Protein AF-0000000084524265 (afdb_homodi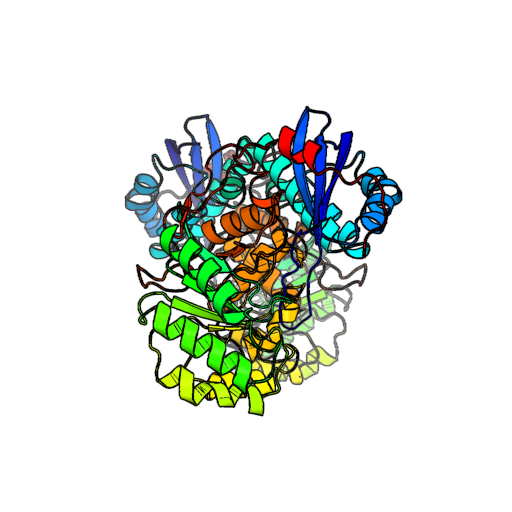mer)

pLDDT: mean 96.26, std 3.63, range [66.44, 98.88]

Radius of gyration: 28.13 Å; Cα contacts (8 Å, |Δi|>4): 1588; chains: 2; bounding box: 57×85×68 Å

Nearest PDB structures (foldseek):
  2gge-assembly1_C  TM=9.918E-01  e=2.493E-60  Bacillus subtilis
  3sjn-assembly1_A  TM=8.461E-01  e=1.578E-26  Shewanella pealeana ATCC 700345
  4h83-assembly1_F  TM=8.372E-01  e=1.483E-26  marine actinobacterium PHSC20C1
  4h83-assembly3_C  TM=8.189E-01  e=1.712E-24  marine actinobacterium PHSC20C1
  3mqt-assembly3_S  TM=8.257E-01  e=3.443E-22  Shewanella pealeana ATCC 700345

Secondary structure (DSSP, 8-state):
-BEEEEEEEEEEEEEEEEEEETTEEEEEEEEEEEEEEETTS-EEEEEE-S-HHHHHHHIIIIIHHHHTT-BTT-HHHHHHHHHTT-HHHHHHHHHHHHHHHHHHTT-BHHHHTT--S-SEEEEEEE---EESSTTHHHHHHHHHHHHHHTT--EEEEE-SSS-HHHHHHHHHHHHHHHTTTSEEEEE-TT---HHHHHTTHHHHTT-TTEEEEE--S-TT-HHHHHHHHHH-SS-EEE-TT--SGGGGHHHHHTT--SEE--BGGGSSHHHHHHHHHHHHHHTT-EE--B--S-HHHHHHHHHHHHTSPPSSS-GGGSSPPEEEE-SS-GGGGSBS---BTTEEEPP-SSBT---B-HHHHHHTB--S----/-BEEEEEEEEEEEEEEEEEEETTEEEEEEEEEEEEEEETTS-EEEEEE-S-HHHHHHHIIIIIHHHHTT-BTT-HHHHHHHHHTT-HHHHHHHHHHHHHHHHHHTT-BHHHHTT--S-SEEEEEEE---EESSTTHHHHHHHHHHHHHHTT--EEEEE-SSS-HHHHHHHHHHHHHHHTTTSEEEEE-TT---HHHHHTTHHHHTT-TTEEEEE--S-TT-HHHHHHHHHH-SS-EEE-TT--SGGGGHHHHHTT--SEE--BGGGSSHHHHHHHHHHHHHHTT-EE--B--S-HHHHHHHHHHHHTSPPSSS-GGGSSPPEEEE-SS-GGGGGBS---BTTEEEPP-SSBT---B-HHHHHHTB--S----

Structure (mmCIF, N/CA/C/O backbone):
data_AF-0000000084524265-model_v1
#
loop_
_entity.id
_entity.type
_entity.pdbx_description
1 polymer Isomerase
#
loop_
_atom_site.group_PDB
_atom_site.id
_atom_site.type_symbol
_atom_site.label_atom_id
_atom_site.label_alt_id
_atom_site.label_comp_id
_atom_site.label_asym_id
_atom_site.label_entity_id
_atom_site.label_seq_id
_atom_site.pdbx_PDB_ins_code
_atom_site.Cartn_x
_atom_site.Cartn_y
_atom_site.Cartn_z
_atom_site.occupancy
_atom_site.B_iso_or_equiv
_atom_site.auth_seq_id
_atom_site.auth_comp_id
_atom_site.auth_asym_id
_atom_site.auth_atom_id
_atom_site.pdbx_PDB_model_num
ATOM 1 N N . MET A 1 1 ? 22.141 -3.254 11.445 1 93.88 1 MET A N 1
ATOM 2 C CA . MET A 1 1 ? 21.688 -1.917 11.828 1 93.88 1 MET A CA 1
ATOM 3 C C . MET A 1 1 ? 21.031 -1.936 13.195 1 93.88 1 MET A C 1
ATOM 5 O O . MET A 1 1 ? 19.906 -1.466 13.352 1 93.88 1 MET A O 1
ATOM 9 N N . ARG A 1 2 ? 21.781 -2.49 14.133 1 96.94 2 ARG A N 1
ATOM 10 C CA . ARG A 1 2 ? 21.297 -2.67 15.5 1 96.94 2 ARG A CA 1
ATOM 11 C C . ARG A 1 2 ? 21.188 -1.33 16.219 1 96.94 2 ARG A C 1
ATOM 13 O O . ARG A 1 2 ? 22.125 -0.524 16.188 1 96.94 2 ARG A O 1
ATOM 20 N N . ILE A 1 3 ? 20.062 -1.09 16.828 1 98.75 3 ILE A N 1
ATOM 21 C CA . ILE A 1 3 ? 19.797 0.154 17.547 1 98.75 3 ILE A CA 1
ATOM 22 C C . ILE A 1 3 ? 20.625 0.182 18.844 1 98.75 3 ILE A C 1
ATOM 24 O O . ILE A 1 3 ? 20.562 -0.761 19.625 1 98.75 3 ILE A O 1
ATOM 28 N N . GLU A 1 4 ? 21.312 1.265 19.031 1 98.62 4 GLU A N 1
ATOM 29 C CA . GLU A 1 4 ? 22.219 1.353 20.156 1 98.62 4 GLU A CA 1
ATOM 30 C C . GLU A 1 4 ? 21.781 2.436 21.141 1 98.62 4 GLU A C 1
ATOM 32 O O . GLU A 1 4 ? 21.984 2.301 22.344 1 98.62 4 GLU A O 1
ATOM 37 N N . LYS A 1 5 ? 21.219 3.453 20.609 1 98.5 5 LYS A N 1
ATOM 38 C CA . LYS A 1 5 ? 20.922 4.621 21.438 1 98.5 5 LYS A CA 1
ATOM 39 C C . LYS A 1 5 ? 19.672 5.352 20.953 1 98.5 5 LYS A C 1
ATOM 41 O O . LYS A 1 5 ? 19.406 5.383 19.75 1 98.5 5 LYS A O 1
ATOM 46 N N . VAL A 1 6 ? 18.891 5.836 21.906 1 98.75 6 VAL A N 1
ATOM 47 C CA . VAL A 1 6 ? 17.75 6.707 21.625 1 98.75 6 VAL A CA 1
ATOM 48 C C . VAL A 1 6 ? 17.859 7.973 22.484 1 98.75 6 VAL A C 1
ATOM 50 O O . VAL A 1 6 ? 17.969 7.895 23.703 1 98.75 6 VAL A O 1
ATOM 53 N N . GLU A 1 7 ? 17.875 9.109 21.844 1 98.25 7 GLU A N 1
ATOM 54 C CA . GLU A 1 7 ? 17.875 10.406 22.531 1 98.25 7 GLU A CA 1
ATOM 55 C C . GLU A 1 7 ? 16.562 11.156 22.281 1 98.25 7 GLU A C 1
ATOM 57 O O . GLU A 1 7 ? 16.031 11.141 21.172 1 98.25 7 GLU A O 1
ATOM 62 N N . THR A 1 8 ? 16.062 11.75 23.328 1 97.88 8 THR A N 1
ATOM 63 C CA . THR A 1 8 ? 14.781 12.445 23.203 1 97.88 8 THR A CA 1
ATOM 64 C C . THR A 1 8 ? 14.977 13.953 23.344 1 97.88 8 THR A C 1
ATOM 66 O O . THR A 1 8 ? 15.875 14.414 24.047 1 97.88 8 THR A O 1
ATOM 69 N N . PHE A 1 9 ? 14.164 14.711 22.609 1 97.44 9 PHE A N 1
ATOM 70 C CA . PHE A 1 9 ? 14.211 16.172 22.594 1 97.44 9 PHE A CA 1
ATOM 71 C C . PHE A 1 9 ? 12.805 16.75 22.703 1 97.44 9 PHE A C 1
ATOM 73 O O . PHE A 1 9 ? 12.266 17.281 21.734 1 97.44 9 PHE A O 1
ATOM 80 N N . PRO A 1 10 ? 12.188 16.703 23.922 1 97.81 10 PRO A N 1
ATOM 81 C CA . PRO A 1 10 ? 10.891 17.359 24.125 1 97.81 10 PRO A CA 1
ATOM 82 C C . PRO A 1 10 ? 10.984 18.875 24.047 1 97.81 10 PRO A C 1
ATOM 84 O O . PRO A 1 10 ? 11.875 19.484 24.641 1 97.81 10 PRO A O 1
ATOM 87 N N . MET A 1 11 ? 10.094 19.469 23.328 1 97.06 11 MET A N 1
ATOM 88 C CA . MET A 1 11 ? 10.125 20.906 23.094 1 97.06 11 MET A CA 1
ATOM 89 C C . MET A 1 11 ? 8.781 21.547 23.422 1 97.06 11 MET A C 1
ATOM 91 O O . MET A 1 11 ? 7.727 20.938 23.203 1 97.06 11 MET A O 1
ATOM 95 N N . LEU A 1 12 ? 8.781 22.703 23.938 1 97.19 12 LEU A N 1
ATOM 96 C CA . LEU A 1 12 ? 7.594 23.438 24.344 1 97.19 12 LEU A CA 1
ATOM 97 C C . LEU A 1 12 ? 7.746 24.938 24.047 1 97.19 12 LEU A C 1
ATOM 99 O O . LEU A 1 12 ? 8.805 25.516 24.297 1 97.19 12 LEU A O 1
ATOM 103 N N . TYR A 1 13 ? 6.723 25.484 23.5 1 96.56 13 TYR A N 1
ATOM 104 C CA . TYR A 1 13 ? 6.668 26.906 23.219 1 96.56 13 TYR A CA 1
ATOM 105 C C . TYR A 1 13 ? 5.344 27.5 23.672 1 96.56 13 TYR A C 1
ATOM 107 O O . TYR A 1 13 ? 4.281 27.141 23.156 1 96.56 13 TYR A O 1
ATOM 115 N N . GLN A 1 14 ? 5.391 28.438 24.625 1 95.94 14 GLN A N 1
ATOM 116 C CA . GLN A 1 14 ? 4.195 29.141 25.062 1 95.94 14 GLN A CA 1
ATOM 117 C C . GLN A 1 14 ? 3.826 30.25 24.094 1 95.94 14 GLN A C 1
ATOM 119 O O . GLN A 1 14 ? 4.637 31.141 23.828 1 95.94 14 GLN A O 1
ATOM 124 N N . LEU A 1 15 ? 2.633 30.203 23.656 1 96.25 15 LEU A N 1
ATOM 125 C CA . LEU A 1 15 ? 2.176 31.219 22.734 1 96.25 15 LEU A CA 1
ATOM 126 C C . LEU A 1 15 ? 1.914 32.531 23.453 1 96.25 15 LEU A C 1
ATOM 128 O O . LEU A 1 15 ? 1.197 32.562 24.453 1 96.25 15 LEU A O 1
ATOM 132 N N . PRO A 1 16 ? 2.479 33.625 22.906 1 94.75 16 PRO A N 1
ATOM 133 C CA . PRO A 1 16 ? 2.16 34.906 23.531 1 94.75 16 PRO A CA 1
ATOM 134 C C . PRO A 1 16 ? 0.685 35.281 23.406 1 94.75 16 PRO A C 1
ATOM 136 O O . PRO A 1 16 ? 0.113 35.875 24.312 1 94.75 16 PRO A O 1
ATOM 139 N N . GLN A 1 17 ? 0.078 35.031 22.297 1 94.44 17 GLN A N 1
ATOM 140 C CA . GLN A 1 17 ? -1.346 35.188 22.031 1 94.44 17 GLN A CA 1
ATOM 141 C C . GLN A 1 17 ? -1.977 33.906 21.531 1 94.44 17 GLN A C 1
ATOM 143 O O . GLN A 1 17 ? -1.557 33.344 20.516 1 94.44 17 GLN A O 1
ATOM 148 N N . PRO A 1 18 ? -2.99 33.5 22.266 1 95.56 18 PRO A N 1
ATOM 149 C CA . PRO A 1 18 ? -3.625 32.25 21.844 1 95.56 18 PRO A CA 1
ATOM 150 C C . PRO A 1 18 ? -4.363 32.375 20.516 1 95.56 18 PRO A C 1
ATOM 152 O O . PRO A 1 18 ? -4.859 33.469 20.188 1 95.56 18 PRO A O 1
ATOM 155 N N . TYR A 1 19 ? -4.371 31.359 19.734 1 96.31 19 TYR A N 1
ATOM 156 C CA . TYR A 1 19 ? -5.203 31.203 18.547 1 96.31 19 TYR A CA 1
ATOM 157 C C . TYR A 1 19 ? -5.898 29.844 18.547 1 96.31 19 TYR A C 1
ATOM 159 O O . TYR A 1 19 ? -5.59 28.969 19.375 1 96.31 19 TYR A O 1
ATOM 167 N N . GLY A 1 20 ? -6.949 29.734 17.703 1 95.5 20 GLY A N 1
ATOM 168 C CA . GLY A 1 20 ? -7.617 28.438 17.812 1 95.5 20 GLY A CA 1
ATOM 169 C C . GLY A 1 20 ? -8.562 28.156 16.656 1 95.5 20 GLY A C 1
ATOM 170 O O . GLY A 1 20 ? -8.555 28.875 15.656 1 95.5 20 GLY A O 1
ATOM 171 N N . ASP A 1 21 ? -9.188 27.016 16.75 1 96.38 21 ASP A N 1
ATOM 172 C CA . ASP A 1 21 ? -10.203 26.516 15.836 1 96.38 21 ASP A CA 1
ATOM 173 C C . ASP A 1 21 ? -11.508 26.188 16.578 1 96.38 21 ASP A C 1
ATOM 175 O O . ASP A 1 21 ? -11.75 26.703 17.656 1 96.38 21 ASP A O 1
ATOM 179 N N . ALA A 1 22 ? -12.406 25.469 15.938 1 96.06 22 ALA A N 1
ATOM 180 C CA . ALA A 1 22 ? -13.719 25.203 16.516 1 96.06 22 ALA A CA 1
ATOM 181 C C . ALA A 1 22 ? -13.602 24.422 17.812 1 96.06 22 ALA A C 1
ATOM 183 O O . ALA A 1 22 ? -14.539 24.375 18.609 1 96.06 22 ALA A O 1
ATOM 184 N N . ASN A 1 23 ? -12.445 23.797 18.062 1 94.62 23 ASN A N 1
ATOM 185 C CA . ASN A 1 23 ? -12.242 22.984 19.266 1 94.62 23 ASN A CA 1
ATOM 186 C C . ASN A 1 23 ? -11.742 23.844 20.438 1 94.62 23 ASN A C 1
ATOM 188 O O . ASN A 1 23 ? -11.633 23.359 21.562 1 94.62 23 ASN A O 1
ATOM 192 N N . GLY A 1 24 ? -11.344 25.109 20.172 1 94.75 24 GLY A N 1
ATOM 193 C CA . GLY A 1 24 ? -10.883 25.984 21.234 1 94.75 24 GLY A CA 1
ATOM 194 C C . GLY A 1 24 ? -9.539 26.625 20.953 1 94.75 24 GLY A C 1
ATOM 195 O O . GLY A 1 24 ? -8.992 26.453 19.859 1 94.75 24 GLY A O 1
ATOM 196 N N . TYR A 1 25 ? -9.07 27.359 21.969 1 95.25 25 TYR A N 1
ATOM 197 C CA . TYR A 1 25 ? -7.809 28.078 21.828 1 95.25 25 TYR A CA 1
ATOM 198 C C . TYR A 1 25 ? -6.637 27.203 22.234 1 95.25 25 TYR A C 1
ATOM 200 O O . TYR A 1 25 ? -6.742 26.422 23.188 1 95.25 25 TYR A O 1
ATOM 208 N N . LYS A 1 26 ? -5.609 27.344 21.516 1 94.31 26 LYS A N 1
ATOM 209 C CA . LYS A 1 26 ? -4.312 26.781 21.859 1 94.31 26 LYS A CA 1
ATOM 210 C C . LYS A 1 26 ? -3.418 27.812 22.531 1 94.31 26 LYS A C 1
ATOM 212 O O . LYS A 1 26 ? -3.295 28.938 22.062 1 94.31 26 LYS A O 1
ATOM 217 N N . LYS A 1 27 ? -2.801 27.422 23.609 1 95.38 27 LYS A N 1
ATOM 218 C CA . LYS A 1 27 ? -1.992 28.359 24.391 1 95.38 27 LYS A CA 1
ATOM 219 C C . LYS A 1 27 ? -0.506 28.031 24.266 1 95.38 27 LYS A C 1
ATOM 221 O O . LYS A 1 27 ? 0.34 28.797 24.75 1 95.38 27 LYS A O 1
ATOM 226 N N . TYR A 1 28 ? -0.222 26.922 23.719 1 95.69 28 TYR A N 1
ATOM 227 C CA . TYR A 1 28 ? 1.163 26.5 23.531 1 95.69 28 TYR A CA 1
ATOM 228 C C . TYR A 1 28 ? 1.297 25.578 22.328 1 95.69 28 TYR A C 1
ATOM 230 O O . TYR A 1 28 ? 0.296 25.094 21.797 1 95.69 28 TYR A O 1
ATOM 238 N N . ARG A 1 29 ? 2.506 25.453 21.844 1 96.38 29 ARG A N 1
ATOM 239 C CA . ARG A 1 29 ? 2.904 24.406 20.906 1 96.38 29 ARG A CA 1
ATOM 240 C C . ARG A 1 29 ? 3.9 23.438 21.531 1 96.38 29 ARG A C 1
ATOM 242 O O . ARG A 1 29 ? 4.793 23.859 22.281 1 96.38 29 ARG A O 1
ATOM 249 N N . SER A 1 30 ? 3.705 22.203 21.344 1 95.94 30 SER A N 1
ATOM 250 C CA . SER A 1 30 ? 4.648 21.203 21.812 1 95.94 30 SER A CA 1
ATOM 251 C C . SER A 1 30 ? 5.016 20.219 20.719 1 95.94 30 SER A C 1
ATOM 253 O O . SER A 1 30 ? 4.266 20.047 19.75 1 95.94 30 SER A O 1
ATOM 255 N N . CYS A 1 31 ? 6.141 19.656 20.797 1 95.75 31 CYS A N 1
ATOM 256 C CA . CYS A 1 31 ? 6.68 18.672 19.859 1 95.75 31 CYS A CA 1
ATOM 257 C C . CYS A 1 31 ? 7.652 17.734 20.562 1 95.75 31 CYS A C 1
ATOM 259 O O . CYS A 1 31 ? 8.438 18.156 21.406 1 95.75 31 CYS A O 1
ATOM 261 N N . TYR A 1 32 ? 7.559 16.484 20.312 1 97.81 32 TYR A N 1
ATOM 262 C CA . TYR A 1 32 ? 8.484 15.492 20.859 1 97.81 32 TYR A CA 1
ATOM 263 C C . TYR A 1 32 ? 9.336 14.883 19.766 1 97.81 32 TYR A C 1
ATOM 265 O O . TYR A 1 32 ? 8.883 14 19.031 1 97.81 32 TYR A O 1
ATOM 273 N N . LEU A 1 33 ? 10.586 15.336 19.703 1 98.06 33 LEU A N 1
ATOM 274 C CA . LEU A 1 33 ? 11.547 14.789 18.766 1 98.06 33 LEU A CA 1
ATOM 275 C C . LEU A 1 33 ? 12.453 13.766 19.438 1 98.06 33 LEU A C 1
ATOM 277 O O . LEU A 1 33 ? 12.68 13.828 20.641 1 98.06 33 LEU A O 1
ATOM 281 N N . PHE A 1 34 ? 12.906 12.82 18.656 1 98.56 34 PHE A N 1
ATOM 282 C CA . PHE A 1 34 ? 13.891 11.875 19.172 1 98.56 34 PHE A CA 1
ATOM 283 C C . PHE A 1 34 ? 14.773 11.352 18.047 1 98.56 34 PHE A C 1
ATOM 285 O O . PHE A 1 34 ? 14.406 11.43 16.875 1 98.56 34 PHE A O 1
ATOM 292 N N . ARG A 1 35 ? 15.914 10.93 18.422 1 98.62 35 ARG A N 1
ATOM 293 C CA . ARG A 1 35 ? 16.922 10.414 17.5 1 98.62 35 ARG A CA 1
ATOM 294 C C . ARG A 1 35 ? 17.328 8.984 17.875 1 98.62 35 ARG A C 1
ATOM 296 O O . ARG A 1 35 ? 17.656 8.711 19.031 1 98.62 35 ARG A O 1
ATOM 303 N N . ILE A 1 36 ? 17.188 8.062 16.938 1 98.88 36 ILE A N 1
ATOM 304 C CA . ILE A 1 36 ? 17.641 6.688 17.094 1 98.88 36 ILE A CA 1
ATOM 305 C C . ILE A 1 36 ? 18.984 6.512 16.391 1 98.88 36 ILE A C 1
ATOM 307 O O . ILE A 1 36 ? 19.141 6.898 15.234 1 98.88 36 ILE A O 1
ATOM 311 N N . THR A 1 37 ? 19.953 6 17.078 1 98.81 37 THR A N 1
ATOM 312 C CA . THR A 1 37 ? 21.281 5.77 16.531 1 98.81 37 THR A CA 1
ATOM 313 C C . THR A 1 37 ? 21.625 4.281 16.562 1 98.81 37 THR A C 1
ATOM 315 O O . THR A 1 37 ? 21.438 3.621 17.594 1 98.81 37 THR A O 1
ATOM 318 N N . THR A 1 38 ? 22.109 3.781 15.453 1 98.62 38 THR A N 1
ATOM 319 C CA . THR A 1 38 ? 22.516 2.383 15.375 1 98.62 38 THR A CA 1
ATOM 320 C C . THR A 1 38 ? 23.953 2.203 15.844 1 98.62 38 THR A C 1
ATOM 322 O O . THR A 1 38 ? 24.688 3.186 16.031 1 98.62 38 THR A O 1
ATOM 325 N N . LYS A 1 39 ? 24.391 0.957 15.984 1 98.12 39 LYS A N 1
ATOM 326 C CA . LYS A 1 39 ? 25.75 0.633 16.391 1 98.12 39 LYS A CA 1
ATOM 327 C C . LYS A 1 39 ? 26.766 1.146 15.359 1 98.12 39 LYS A C 1
ATOM 329 O O . LYS A 1 39 ? 27.859 1.547 15.719 1 98.12 39 LYS A O 1
ATOM 334 N N . SER A 1 40 ? 26.406 1.179 14.094 1 97.25 40 SER A N 1
ATOM 335 C CA . SER A 1 40 ? 27.297 1.629 13.031 1 97.25 40 SER A CA 1
ATOM 336 C C . SER A 1 40 ? 27.312 3.15 12.938 1 97.25 40 SER A C 1
ATOM 338 O O . SER A 1 40 ? 28.031 3.715 12.109 1 97.25 40 SER A O 1
ATOM 340 N N . GLY A 1 41 ? 26.484 3.846 13.688 1 97.94 41 GLY A N 1
ATOM 341 C CA . GLY A 1 41 ? 26.531 5.297 13.75 1 97.94 41 GLY A CA 1
ATOM 342 C C . GLY A 1 41 ? 25.484 5.969 12.875 1 97.94 41 GLY A C 1
ATOM 343 O O . GLY A 1 41 ? 25.406 7.195 12.82 1 97.94 41 GLY A O 1
ATOM 344 N N . VAL A 1 42 ? 24.688 5.195 12.164 1 98.19 42 VAL A N 1
ATOM 345 C CA . VAL A 1 42 ? 23.656 5.781 11.32 1 98.19 42 VAL A CA 1
ATOM 346 C C . VAL A 1 42 ? 22.484 6.254 12.195 1 98.19 42 VAL A C 1
ATOM 348 O O . VAL A 1 42 ? 22.031 5.531 13.078 1 98.19 42 VAL A O 1
ATOM 351 N N . GLU A 1 43 ? 22.031 7.457 11.938 1 98.19 43 GLU A N 1
ATOM 352 C CA . GLU A 1 43 ? 20.984 8.055 12.766 1 98.19 43 GLU A CA 1
ATOM 353 C C . GLU A 1 43 ? 19.703 8.273 11.961 1 98.19 43 GLU A C 1
ATOM 355 O O . GLU A 1 43 ? 19.75 8.516 10.758 1 98.19 43 GLU A O 1
ATOM 360 N N . GLY A 1 44 ? 18.562 8.195 12.609 1 98.62 44 GLY A N 1
ATOM 361 C CA . GLY A 1 44 ? 17.266 8.602 12.109 1 98.62 44 GLY A CA 1
ATOM 362 C C . GLY A 1 44 ? 16.422 9.336 13.133 1 98.62 44 GLY A C 1
ATOM 363 O O . GLY A 1 44 ? 16.516 9.055 14.336 1 98.62 44 GLY A O 1
ATOM 364 N N . TRP A 1 45 ? 15.594 10.234 12.648 1 98.62 45 TRP A N 1
ATOM 365 C CA . TRP A 1 45 ? 14.82 11.086 13.547 1 98.62 45 TRP A CA 1
ATOM 366 C C . TRP A 1 45 ? 13.336 10.742 13.469 1 98.62 45 TRP A C 1
ATOM 368 O O . TRP A 1 45 ? 12.82 10.406 12.406 1 98.62 45 TRP A O 1
ATOM 378 N N . GLY A 1 46 ? 12.664 10.812 14.594 1 98.5 46 GLY A N 1
ATOM 379 C CA . GLY A 1 46 ? 11.219 10.695 14.703 1 98.5 46 GLY A CA 1
ATOM 380 C C . GLY A 1 46 ? 10.578 11.875 15.398 1 98.5 46 GLY A C 1
ATOM 381 O O . GLY A 1 46 ? 11.25 12.648 16.078 1 98.5 46 GLY A O 1
ATOM 382 N N . GLU A 1 47 ? 9.32 12.031 15.18 1 98.12 47 GLU A N 1
ATOM 383 C CA . GLU A 1 47 ? 8.516 13.102 15.758 1 98.12 47 GLU A CA 1
ATOM 384 C C . GLU A 1 47 ? 7.152 12.578 16.203 1 98.12 47 GLU A C 1
ATOM 386 O O . GLU A 1 47 ? 6.531 11.773 15.508 1 98.12 47 GLU A O 1
ATOM 391 N N . CYS A 1 48 ? 6.711 12.891 17.391 1 96.88 48 CYS A N 1
ATOM 392 C CA . CYS A 1 48 ? 5.34 12.625 17.812 1 96.88 48 CYS A CA 1
ATOM 393 C C . CYS A 1 48 ? 4.812 13.75 18.688 1 96.88 48 CYS A C 1
ATOM 395 O O . CYS A 1 48 ? 5.57 14.625 19.109 1 96.88 48 CYS A O 1
ATOM 397 N N . ILE A 1 49 ? 3.533 13.781 18.781 1 94.31 49 ILE A N 1
ATOM 398 C CA . ILE A 1 49 ? 2.889 14.859 19.531 1 94.31 49 ILE A CA 1
ATOM 399 C C . ILE A 1 49 ? 1.935 14.266 20.562 1 94.31 49 ILE A C 1
ATOM 401 O O . ILE A 1 49 ? 1.222 13.305 20.281 1 94.31 49 ILE A O 1
ATOM 405 N N . ASP A 1 50 ? 1.97 14.648 21.672 1 95.12 50 ASP A N 1
ATOM 406 C CA . ASP A 1 50 ? 1.118 14.375 22.828 1 95.12 50 ASP A CA 1
ATOM 407 C C . ASP A 1 50 ? 1.614 15.125 24.062 1 95.12 50 ASP A C 1
ATOM 409 O O . ASP A 1 50 ? 2.531 15.938 23.969 1 95.12 50 ASP A O 1
ATOM 413 N N . TRP A 1 51 ? 0.943 14.969 25.156 1 96.62 51 TRP A N 1
ATOM 414 C CA . TRP A 1 51 ? 1.41 15.602 26.375 1 96.62 51 TRP A CA 1
ATOM 415 C C . TRP A 1 51 ? 2.83 15.156 26.719 1 96.62 51 TRP A C 1
ATOM 417 O O . TRP A 1 51 ? 3.102 13.961 26.844 1 96.62 51 TRP A O 1
ATOM 427 N N . LEU A 1 52 ? 3.715 16.094 26.859 1 97.94 52 LEU A N 1
ATOM 428 C CA . LEU A 1 52 ? 5.145 15.82 26.953 1 97.94 52 LEU A CA 1
ATOM 429 C C . LEU A 1 52 ? 5.469 14.969 28.172 1 97.94 52 LEU A C 1
ATOM 431 O O . LEU A 1 52 ? 6.32 14.086 28.109 1 97.94 52 LEU A O 1
ATOM 435 N N . THR A 1 53 ? 4.754 15.242 29.266 1 97 53 THR A N 1
ATOM 436 C CA . THR A 1 53 ? 5.023 14.5 30.5 1 97 53 THR A CA 1
ATOM 437 C C . THR A 1 53 ? 4.801 13.008 30.281 1 97 53 THR A C 1
ATOM 439 O O . THR A 1 53 ? 5.633 12.188 30.688 1 97 53 THR A O 1
ATOM 442 N N . THR A 1 54 ? 3.736 12.695 29.641 1 96.75 54 THR A N 1
ATOM 443 C CA . THR A 1 54 ? 3.404 11.297 29.406 1 96.75 54 THR A CA 1
ATOM 444 C C . THR A 1 54 ? 4.34 10.688 28.359 1 96.75 54 THR A C 1
ATOM 446 O O . THR A 1 54 ? 4.75 9.531 28.484 1 96.75 54 THR A O 1
ATOM 449 N N . LEU A 1 55 ? 4.676 11.422 27.359 1 97.94 55 LEU A N 1
ATOM 450 C CA . LEU A 1 55 ? 5.57 10.93 26.328 1 97.94 55 LEU A CA 1
ATOM 451 C C . LEU A 1 55 ? 6.953 10.625 26.906 1 97.94 55 LEU A C 1
ATOM 453 O O . LEU A 1 55 ? 7.523 9.562 26.641 1 97.94 55 LEU A O 1
ATOM 457 N N . GLU A 1 56 ? 7.406 11.617 27.656 1 97.69 56 GLU A N 1
ATOM 458 C CA . GLU A 1 56 ? 8.727 11.438 28.25 1 97.69 56 GLU A CA 1
ATOM 459 C C . GLU A 1 56 ? 8.781 10.18 29.109 1 97.69 56 GLU A C 1
ATOM 461 O O . GLU A 1 56 ? 9.719 9.383 29 1 97.69 56 GLU A O 1
ATOM 466 N N . LYS A 1 57 ? 7.844 10.047 29.969 1 97.31 57 LYS A N 1
ATOM 467 C CA . LYS A 1 57 ? 7.781 8.867 30.828 1 97.31 57 LYS A CA 1
ATOM 468 C C . LYS A 1 57 ? 7.648 7.594 30 1 97.31 57 LYS A C 1
ATOM 470 O O . LYS A 1 57 ? 8.297 6.586 30.281 1 97.31 57 LYS A O 1
ATOM 475 N N . GLY A 1 58 ? 6.742 7.629 28.969 1 97.94 58 GLY A N 1
ATOM 476 C CA . GLY A 1 58 ? 6.551 6.477 28.109 1 97.94 58 GLY A CA 1
ATOM 477 C C . GLY A 1 58 ? 7.812 6.078 27.359 1 97.94 58 GLY A C 1
ATOM 478 O O . GLY A 1 58 ? 8.117 4.891 27.25 1 97.94 58 GLY A O 1
ATOM 479 N N . PHE A 1 59 ? 8.539 7.023 26.891 1 98.44 59 PHE A N 1
ATOM 480 C CA . PHE A 1 59 ? 9.781 6.746 26.172 1 98.44 59 PHE A CA 1
ATOM 481 C C . PHE A 1 59 ? 10.812 6.129 27.109 1 98.44 59 PHE A C 1
ATOM 483 O O . PHE A 1 59 ? 11.406 5.094 26.797 1 98.44 59 PHE A O 1
ATOM 490 N N . GLN A 1 60 ? 11.023 6.719 28.266 1 97.69 60 GLN A N 1
ATOM 491 C CA . GLN A 1 60 ? 12.062 6.285 29.188 1 97.69 60 GLN A CA 1
ATOM 492 C C . GLN A 1 60 ? 11.75 4.906 29.766 1 97.69 60 GLN A C 1
ATOM 494 O O . GLN A 1 60 ? 12.648 4.082 29.938 1 97.69 60 GLN A O 1
ATOM 499 N N . SER A 1 61 ? 10.531 4.668 29.969 1 97.94 61 SER A N 1
ATOM 500 C CA . SER A 1 61 ? 10.164 3.486 30.734 1 97.94 61 SER A CA 1
ATOM 501 C C . SER A 1 61 ? 9.867 2.303 29.828 1 97.94 61 SER A C 1
ATOM 503 O O . SER A 1 61 ? 9.922 1.148 30.25 1 97.94 61 SER A O 1
ATOM 505 N N . ARG A 1 62 ? 9.5 2.596 28.641 1 97.94 62 ARG A N 1
ATOM 506 C CA . ARG A 1 62 ? 9.023 1.456 27.859 1 97.94 62 ARG A CA 1
ATOM 507 C C . ARG A 1 62 ? 9.602 1.475 26.453 1 97.94 62 ARG A C 1
ATOM 509 O O . ARG A 1 62 ? 10.164 0.477 25.984 1 97.94 62 ARG A O 1
ATOM 516 N N . ILE A 1 63 ? 9.531 2.555 25.734 1 98.75 63 ILE A N 1
ATOM 517 C CA . ILE A 1 63 ? 9.859 2.619 24.312 1 98.75 63 ILE A CA 1
ATOM 518 C C . ILE A 1 63 ? 11.359 2.414 24.109 1 98.75 63 ILE A C 1
ATOM 520 O O . ILE A 1 63 ? 11.781 1.596 23.297 1 98.75 63 ILE A O 1
ATOM 524 N N . VAL A 1 64 ? 12.188 3.178 24.891 1 98.75 64 VAL A N 1
ATOM 525 C CA . VAL A 1 64 ? 13.641 3.125 24.734 1 98.75 64 VAL A CA 1
ATOM 526 C C . VAL A 1 64 ? 14.148 1.725 25.078 1 98.75 64 VAL A C 1
ATOM 528 O O . VAL A 1 64 ? 14.836 1.096 24.281 1 98.75 64 VAL A O 1
ATOM 531 N N . PRO A 1 65 ? 13.766 1.154 26.25 1 98.69 65 PRO A N 1
ATOM 532 C CA . PRO A 1 65 ? 14.219 -0.203 26.562 1 98.69 65 PRO A CA 1
ATOM 533 C C . PRO A 1 65 ? 13.812 -1.219 25.484 1 98.69 65 PRO A C 1
ATOM 535 O O . PRO A 1 65 ? 14.578 -2.146 25.203 1 98.69 65 PRO A O 1
ATOM 538 N N . TYR A 1 66 ? 12.672 -1.026 24.891 1 98.75 66 TYR A N 1
ATOM 539 C CA . TYR A 1 66 ? 12.18 -1.955 23.875 1 98.75 66 TYR A CA 1
ATOM 540 C C . TYR A 1 66 ? 13 -1.856 22.594 1 98.75 66 TYR A C 1
ATOM 542 O O . TYR A 1 66 ? 13.289 -2.871 21.953 1 98.75 66 TYR A O 1
ATOM 550 N N . LEU A 1 67 ? 13.391 -0.702 22.203 1 98.81 67 LEU A N 1
ATOM 551 C CA . LEU A 1 67 ? 14.047 -0.455 20.922 1 98.81 67 LEU A CA 1
ATOM 552 C C . LEU A 1 67 ? 15.5 -0.909 20.969 1 98.81 67 LEU A C 1
ATOM 554 O O . LEU A 1 67 ? 16.047 -1.361 19.953 1 98.81 67 LEU A O 1
ATOM 558 N N . LEU A 1 68 ? 16.109 -0.767 22.156 1 98.75 68 LEU A N 1
ATOM 559 C CA . LEU A 1 68 ? 17.531 -1.054 22.266 1 98.75 68 LEU A CA 1
ATOM 560 C C . LEU A 1 68 ? 17.828 -2.508 21.906 1 98.75 68 LEU A C 1
ATOM 562 O O . LEU A 1 68 ? 17.172 -3.42 22.422 1 98.75 68 LEU A O 1
ATOM 566 N N . GLY A 1 69 ? 18.75 -2.746 20.938 1 98.38 69 GLY A N 1
ATOM 567 C CA . GLY A 1 69 ? 19.188 -4.074 20.531 1 98.38 69 GLY A CA 1
ATOM 568 C C . GLY A 1 69 ? 18.422 -4.617 19.344 1 98.38 69 GLY A C 1
ATOM 569 O O . GLY A 1 69 ? 18.844 -5.605 18.734 1 98.38 69 GLY A O 1
ATOM 570 N N . LYS A 1 70 ? 17.391 -3.996 18.938 1 98.25 70 LYS A N 1
ATOM 571 C CA . LYS A 1 70 ? 16.594 -4.461 17.797 1 98.25 70 LYS A CA 1
ATOM 572 C C . LYS A 1 70 ? 17.234 -4.039 16.484 1 98.25 70 LYS A C 1
ATOM 574 O O . LYS A 1 70 ? 18.047 -3.115 16.438 1 98.25 70 LYS A O 1
ATOM 579 N N . GLU A 1 71 ? 16.891 -4.762 15.43 1 97.75 71 GLU A N 1
ATOM 580 C CA . GLU A 1 71 ? 17.344 -4.418 14.086 1 97.75 71 GLU A CA 1
ATOM 581 C C . GLU A 1 71 ? 16.438 -3.361 13.453 1 97.75 71 GLU A C 1
ATOM 583 O O . GLU A 1 71 ? 15.234 -3.557 13.344 1 97.75 71 GLU A O 1
ATOM 588 N N . ALA A 1 72 ? 17.047 -2.256 12.977 1 97.81 72 ALA A N 1
ATOM 589 C CA . ALA A 1 72 ? 16.297 -1.151 12.391 1 97.81 72 ALA A CA 1
ATOM 590 C C . ALA A 1 72 ? 15.539 -1.606 11.141 1 97.81 72 ALA A C 1
ATOM 592 O O . ALA A 1 72 ? 14.602 -0.94 10.703 1 97.81 72 ALA A O 1
ATOM 593 N N . THR A 1 73 ? 15.914 -2.762 10.555 1 96.62 73 THR A N 1
ATOM 594 C CA . THR A 1 73 ? 15.258 -3.281 9.359 1 96.62 73 THR A CA 1
ATOM 595 C C . THR A 1 73 ? 13.922 -3.938 9.719 1 96.62 73 THR A C 1
ATOM 597 O O . THR A 1 73 ? 13.094 -4.191 8.844 1 96.62 73 THR A O 1
ATOM 600 N N . ASP A 1 74 ? 13.727 -4.273 11 1 97.06 74 ASP A N 1
ATOM 601 C CA . ASP A 1 74 ? 12.477 -4.887 11.445 1 97.06 74 ASP A CA 1
ATOM 602 C C . ASP A 1 74 ? 11.422 -3.83 11.742 1 97.06 74 ASP A C 1
ATOM 604 O O . ASP A 1 74 ? 10.766 -3.875 12.789 1 97.06 74 ASP A O 1
ATOM 608 N N . ARG A 1 75 ? 11.289 -2.885 10.836 1 97.38 75 ARG A N 1
ATOM 609 C CA . ARG A 1 75 ? 10.477 -1.687 11.016 1 97.38 75 ARG A CA 1
ATOM 610 C C . ARG A 1 75 ? 9.008 -2.049 11.258 1 97.38 75 ARG A C 1
ATOM 612 O O . ARG A 1 75 ? 8.391 -1.552 12.203 1 97.38 75 ARG A O 1
ATOM 619 N N . THR A 1 76 ? 8.5 -2.971 10.43 1 96.75 76 THR A N 1
ATOM 620 C CA . THR A 1 76 ? 7.086 -3.314 10.5 1 96.75 76 THR A CA 1
ATOM 621 C C . THR A 1 76 ? 6.75 -3.932 11.852 1 96.75 76 THR A C 1
ATOM 623 O O . THR A 1 76 ? 5.781 -3.527 12.5 1 96.75 76 THR A O 1
ATOM 626 N N . GLN A 1 77 ? 7.543 -4.832 12.312 1 96.69 77 GLN A N 1
ATOM 627 C CA . GLN A 1 77 ? 7.312 -5.5 13.594 1 96.69 77 GLN A CA 1
ATOM 628 C C . GLN A 1 77 ? 7.41 -4.516 14.75 1 96.69 77 GLN A C 1
ATOM 630 O O . GLN A 1 77 ? 6.57 -4.527 15.656 1 96.69 77 GLN A O 1
ATOM 635 N N . ILE A 1 78 ? 8.438 -3.688 14.734 1 98.38 78 ILE A N 1
ATOM 636 C CA . ILE A 1 78 ? 8.672 -2.717 15.797 1 98.38 78 ILE A CA 1
ATOM 637 C C . ILE A 1 78 ? 7.508 -1.737 15.875 1 98.38 78 ILE A C 1
ATOM 639 O O . ILE A 1 78 ? 6.965 -1.493 16.953 1 98.38 78 ILE A O 1
ATOM 643 N N . VAL A 1 79 ? 7.082 -1.239 14.734 1 98.06 79 VAL A N 1
ATOM 644 C CA . VAL A 1 79 ? 6.004 -0.26 14.664 1 98.06 79 VAL A CA 1
ATOM 645 C C . VAL A 1 79 ? 4.699 -0.892 15.141 1 98.06 79 VAL A C 1
ATOM 647 O O . VAL A 1 79 ? 3.955 -0.285 15.914 1 98.06 79 VAL A O 1
ATOM 650 N N . ASN A 1 80 ? 4.438 -2.107 14.727 1 95.88 80 ASN A N 1
ATOM 651 C CA . ASN A 1 80 ? 3.219 -2.809 15.125 1 95.88 80 ASN A CA 1
ATOM 652 C C . ASN A 1 80 ? 3.166 -3.031 16.641 1 95.88 80 ASN A C 1
ATOM 654 O O . ASN A 1 80 ? 2.092 -2.992 17.234 1 95.88 80 ASN A O 1
ATOM 658 N N . THR A 1 81 ? 4.297 -3.287 17.219 1 97.38 81 THR A N 1
ATOM 659 C CA . THR A 1 81 ? 4.352 -3.494 18.672 1 97.38 81 THR A CA 1
ATOM 660 C C . THR A 1 81 ? 4.102 -2.186 19.406 1 97.38 81 THR A C 1
ATOM 662 O O . THR A 1 81 ? 3.26 -2.125 20.312 1 97.38 81 THR A O 1
ATOM 665 N N . ILE A 1 82 ? 4.75 -1.128 19 1 98.31 82 ILE A N 1
ATOM 666 C CA . ILE A 1 82 ? 4.672 0.149 19.703 1 98.31 82 ILE A CA 1
ATOM 667 C C . ILE A 1 82 ? 3.283 0.757 19.516 1 98.31 82 ILE A C 1
ATOM 669 O O . ILE A 1 82 ? 2.742 1.388 20.422 1 98.31 82 ILE A O 1
ATOM 673 N N . LYS A 1 83 ? 2.697 0.483 18.391 1 96.69 83 LYS A N 1
ATOM 674 C CA . LYS A 1 83 ? 1.366 1.005 18.094 1 96.69 83 LYS A CA 1
ATOM 675 C C . LYS A 1 83 ? 0.353 0.56 19.156 1 96.69 83 LYS A C 1
ATOM 677 O O . LYS A 1 83 ? -0.588 1.293 19.453 1 96.69 83 LYS A O 1
ATOM 682 N N . LYS A 1 84 ? 0.545 -0.639 19.719 1 94.88 84 LYS A N 1
ATOM 683 C CA . LYS A 1 84 ? -0.341 -1.159 20.75 1 94.88 84 LYS A CA 1
ATOM 684 C C . LYS A 1 84 ? -0.253 -0.319 22.031 1 94.88 84 LYS A C 1
ATOM 686 O O . LYS A 1 84 ? -1.162 -0.344 22.859 1 94.88 84 LYS A O 1
ATOM 691 N N . TRP A 1 85 ? 0.917 0.361 22.141 1 96.38 85 TRP A N 1
ATOM 692 C CA . TRP A 1 85 ? 1.129 1.19 23.328 1 96.38 85 TRP A CA 1
ATOM 693 C C . TRP A 1 85 ? 0.752 2.641 23.047 1 96.38 85 TRP A C 1
ATOM 695 O O . TRP A 1 85 ? 0.124 3.297 23.875 1 96.38 85 TRP A O 1
ATOM 705 N N . HIS A 1 86 ? 1.132 3.16 21.906 1 96.44 86 HIS A N 1
ATOM 706 C CA . HIS A 1 86 ? 0.914 4.559 21.562 1 96.44 86 HIS A CA 1
ATOM 707 C C . HIS A 1 86 ? 1.076 4.773 20.062 1 96.44 86 HIS A C 1
ATOM 709 O O . HIS A 1 86 ? 2.195 4.742 19.531 1 96.44 86 HIS A O 1
ATOM 715 N N . GLN A 1 87 ? 0.049 5.133 19.391 1 95.94 87 GLN A N 1
ATOM 716 C CA . GLN A 1 87 ? -0.003 5.188 17.938 1 95.94 87 GLN A CA 1
ATOM 717 C C . GLN A 1 87 ? 0.922 6.273 17.391 1 95.94 87 GLN A C 1
ATOM 719 O O . GLN A 1 87 ? 1.66 6.043 16.438 1 95.94 87 GLN A O 1
ATOM 724 N N . ARG A 1 88 ? 0.912 7.422 17.953 1 97 88 ARG A N 1
ATOM 725 C CA . ARG A 1 88 ? 1.698 8.539 17.438 1 97 88 ARG A CA 1
ATOM 726 C C . ARG A 1 88 ? 3.191 8.289 17.625 1 97 88 ARG A C 1
ATOM 728 O O . ARG A 1 88 ? 4.004 8.672 16.781 1 97 88 ARG A O 1
ATOM 735 N N . VAL A 1 89 ? 3.549 7.625 18.766 1 98.25 89 VAL A N 1
ATOM 736 C CA . VAL A 1 89 ? 4.941 7.25 18.984 1 98.25 89 VAL A CA 1
ATOM 737 C C . VAL A 1 89 ? 5.387 6.246 17.922 1 98.25 89 VAL A C 1
ATOM 739 O O . VAL A 1 89 ? 6.496 6.34 17.391 1 98.25 89 VAL A O 1
ATOM 742 N N . ALA A 1 90 ? 4.5 5.312 17.609 1 98.31 90 ALA A N 1
ATOM 743 C CA . ALA A 1 90 ? 4.801 4.32 16.578 1 98.31 90 ALA A CA 1
ATOM 744 C C . ALA A 1 90 ? 5.121 4.988 15.242 1 98.31 90 ALA A C 1
ATOM 746 O O . ALA A 1 90 ? 6.047 4.578 14.539 1 98.31 90 ALA A O 1
ATOM 747 N N . THR A 1 91 ? 4.367 5.973 14.93 1 98.06 91 THR A N 1
ATOM 748 C CA . THR A 1 91 ? 4.594 6.691 13.68 1 98.06 91 THR A CA 1
ATOM 749 C C . THR A 1 91 ? 5.938 7.414 13.703 1 98.06 91 THR A C 1
ATOM 751 O O . THR A 1 91 ? 6.68 7.391 12.719 1 98.06 91 THR A O 1
ATOM 754 N N . GLY A 1 92 ? 6.25 8.07 14.805 1 98.56 92 GLY A N 1
ATOM 755 C CA . GLY A 1 92 ? 7.559 8.688 14.938 1 98.56 92 GLY A CA 1
ATOM 756 C C . GLY A 1 92 ? 8.703 7.703 14.797 1 98.56 92 GLY A C 1
ATOM 757 O O . GLY A 1 92 ? 9.695 7.98 14.117 1 98.56 92 GLY A O 1
ATOM 758 N N . VAL A 1 93 ? 8.555 6.578 15.445 1 98.88 93 VAL A N 1
ATOM 759 C CA . VAL A 1 93 ? 9.578 5.539 15.359 1 98.88 93 VAL A CA 1
ATOM 760 C C . VAL A 1 93 ? 9.695 5.047 13.922 1 98.88 93 VAL A C 1
ATOM 762 O O . VAL A 1 93 ? 10.805 4.812 13.43 1 98.88 93 VAL A O 1
ATOM 765 N N . SER A 1 94 ? 8.609 4.906 13.266 1 98.81 94 SER A N 1
ATOM 766 C CA . SER A 1 94 ? 8.602 4.523 11.859 1 98.81 94 SER A CA 1
ATOM 767 C C . SER A 1 94 ? 9.422 5.496 11.016 1 98.81 94 SER A C 1
ATOM 769 O O . SER A 1 94 ? 10.164 5.082 10.117 1 98.81 94 SER A O 1
ATOM 771 N N . MET A 1 95 ? 9.297 6.75 11.258 1 98.69 95 MET A N 1
ATOM 772 C CA . MET A 1 95 ? 10.078 7.758 10.555 1 98.69 95 MET A CA 1
ATOM 773 C C . MET A 1 95 ? 11.57 7.527 10.758 1 98.69 95 MET A C 1
ATOM 775 O O . MET A 1 95 ? 12.328 7.473 9.789 1 98.69 95 MET A O 1
ATOM 779 N N . ALA A 1 96 ? 11.922 7.371 12.016 1 98.88 96 ALA A N 1
ATOM 780 C CA . ALA A 1 96 ? 13.328 7.223 12.359 1 98.88 96 ALA A CA 1
ATOM 781 C C . ALA A 1 96 ? 13.93 5.984 11.695 1 98.88 96 ALA A C 1
ATOM 783 O O . ALA A 1 96 ? 15.016 6.047 11.117 1 98.88 96 ALA A O 1
ATOM 784 N N . LEU A 1 97 ? 13.242 4.93 11.797 1 98.88 97 LEU A N 1
ATOM 785 C CA . LEU A 1 97 ? 13.742 3.682 11.234 1 98.88 97 LEU A CA 1
ATOM 786 C C . LEU A 1 97 ? 13.797 3.754 9.711 1 98.88 97 LEU A C 1
ATOM 788 O O . LEU A 1 97 ? 14.711 3.205 9.094 1 98.88 97 LEU A O 1
ATOM 792 N N . THR A 1 98 ? 12.805 4.367 9.062 1 98.69 98 THR A N 1
ATOM 793 C CA . THR A 1 98 ? 12.812 4.57 7.621 1 98.69 98 THR A CA 1
ATOM 794 C C . THR A 1 98 ? 14.055 5.352 7.195 1 98.69 98 THR A C 1
ATOM 796 O O . THR A 1 98 ? 14.727 4.98 6.23 1 98.69 98 THR A O 1
ATOM 799 N N . GLU A 1 99 ? 14.32 6.395 7.914 1 98.69 99 GLU A N 1
ATOM 800 C CA . GLU A 1 99 ? 15.492 7.195 7.59 1 98.69 99 GLU A CA 1
ATOM 801 C C . GLU A 1 99 ? 16.781 6.395 7.766 1 98.69 99 GLU A C 1
ATOM 803 O O . GLU A 1 99 ? 17.688 6.492 6.949 1 98.69 99 GLU A O 1
ATOM 808 N N . ILE A 1 100 ? 16.891 5.641 8.844 1 98.69 100 ILE A N 1
ATOM 809 C CA . ILE A 1 100 ? 18.062 4.82 9.094 1 98.69 100 ILE A CA 1
ATOM 810 C C . ILE A 1 100 ? 18.312 3.883 7.914 1 98.69 100 ILE A C 1
ATOM 812 O O . ILE A 1 100 ? 19.422 3.781 7.41 1 98.69 100 ILE A O 1
ATOM 816 N N . VAL A 1 101 ? 17.281 3.225 7.461 1 98.06 101 VAL A N 1
ATOM 817 C CA . VAL A 1 101 ? 17.422 2.285 6.352 1 98.06 101 VAL A CA 1
ATOM 818 C C . VAL A 1 101 ? 17.812 3.033 5.082 1 98.06 101 VAL A C 1
ATOM 820 O O . VAL A 1 101 ? 18.703 2.594 4.352 1 98.06 101 VAL A O 1
ATOM 823 N N . ALA A 1 102 ? 17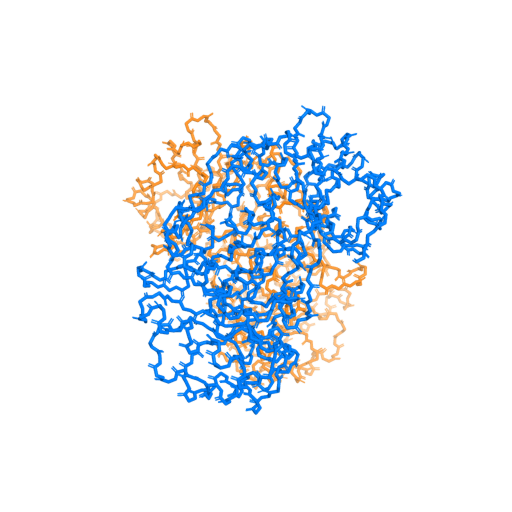.188 4.16 4.82 1 98.19 102 ALA A N 1
ATOM 824 C CA . ALA A 1 102 ? 17.5 4.965 3.646 1 98.19 102 ALA A CA 1
ATOM 825 C C . ALA A 1 102 ? 18.969 5.398 3.67 1 98.19 102 ALA A C 1
ATOM 827 O O . ALA A 1 102 ? 19.688 5.223 2.686 1 98.19 102 ALA A O 1
ATOM 828 N N . LYS A 1 103 ? 19.406 5.891 4.828 1 98.19 103 LYS A N 1
ATOM 829 C CA . LYS A 1 103 ? 20.781 6.367 4.965 1 98.19 103 LYS A CA 1
ATOM 830 C C . LYS A 1 103 ? 21.781 5.219 4.805 1 98.19 103 LYS A C 1
ATOM 832 O O . LYS A 1 103 ? 22.781 5.359 4.105 1 98.19 103 LYS A O 1
ATOM 837 N N . SER A 1 104 ? 21.469 4.152 5.461 1 96.94 104 SER A N 1
ATOM 838 C CA . SER A 1 104 ? 22.344 2.986 5.359 1 96.94 104 SER A CA 1
ATOM 839 C C . SER A 1 104 ? 22.469 2.516 3.916 1 96.94 104 SER A C 1
ATOM 841 O O . SER A 1 104 ? 23.516 1.983 3.52 1 96.94 104 SER A O 1
ATOM 843 N N . ALA A 1 105 ? 21.469 2.76 3.111 1 95.5 105 ALA A N 1
ATOM 844 C CA . ALA A 1 105 ? 21.422 2.334 1.716 1 95.5 105 ALA A CA 1
ATOM 845 C C . ALA A 1 105 ? 22 3.41 0.797 1 95.5 105 ALA A C 1
ATOM 847 O O . ALA A 1 105 ? 22.109 3.209 -0.415 1 95.5 105 ALA A O 1
ATOM 848 N N . GLY A 1 106 ? 22.328 4.57 1.364 1 96.25 106 GLY A N 1
ATOM 849 C CA . GLY A 1 106 ? 22.766 5.684 0.536 1 96.25 106 GLY A CA 1
ATOM 850 C C . GLY A 1 106 ? 21.656 6.258 -0.324 1 96.25 106 GLY A C 1
ATOM 851 O O . GLY A 1 106 ? 21.906 6.773 -1.413 1 96.25 106 GLY A O 1
ATOM 852 N N . LEU A 1 107 ? 20.438 6.113 0.083 1 97.31 107 LEU A N 1
ATOM 853 C CA . LEU A 1 107 ? 19.266 6.531 -0.685 1 97.31 107 LEU A CA 1
ATOM 854 C C . LEU A 1 107 ? 18.531 7.66 0.025 1 97.31 107 LEU A C 1
ATOM 856 O O . LEU A 1 107 ? 18.656 7.824 1.241 1 97.31 107 LEU A O 1
ATOM 860 N N . SER A 1 108 ? 17.828 8.5 -0.782 1 97.94 108 SER A N 1
ATOM 861 C CA . SER A 1 108 ? 16.797 9.336 -0.179 1 97.94 108 SER A CA 1
ATOM 862 C C . SER A 1 108 ? 15.602 8.492 0.285 1 97.94 108 SER A C 1
ATOM 864 O O . SER A 1 108 ? 15.422 7.363 -0.167 1 97.94 108 SER A O 1
ATOM 866 N N . VAL A 1 109 ? 14.82 9.047 1.16 1 98.25 109 VAL A N 1
ATOM 867 C CA . VAL A 1 109 ? 13.586 8.391 1.591 1 98.25 109 VAL A CA 1
ATOM 868 C C . VAL A 1 109 ? 12.703 8.102 0.38 1 98.25 109 VAL A C 1
ATOM 870 O O . VAL A 1 109 ? 12.156 7.004 0.251 1 98.25 109 VAL A O 1
ATOM 873 N N . CYS A 1 110 ? 12.578 8.992 -0.557 1 98.19 110 CYS A N 1
ATOM 874 C CA . CYS A 1 110 ? 11.75 8.797 -1.745 1 98.19 110 CYS A CA 1
ATOM 875 C C . CYS A 1 110 ? 12.305 7.684 -2.621 1 98.19 110 CYS A C 1
ATOM 877 O O . CYS A 1 110 ? 11.547 6.875 -3.154 1 98.19 110 CYS A O 1
ATOM 879 N N . ASP A 1 111 ? 13.648 7.641 -2.736 1 97.25 111 ASP A N 1
ATOM 880 C CA . ASP A 1 111 ? 14.258 6.578 -3.533 1 97.25 111 ASP A CA 1
ATOM 881 C C . ASP A 1 111 ? 14.016 5.211 -2.9 1 97.25 111 ASP A C 1
ATOM 883 O O . ASP A 1 111 ? 13.82 4.219 -3.607 1 97.25 111 ASP A O 1
ATOM 887 N N . LEU A 1 112 ? 14.055 5.184 -1.561 1 97.06 112 LEU A N 1
ATOM 888 C CA . LEU A 1 112 ? 13.734 3.951 -0.848 1 97.06 112 LEU A CA 1
ATOM 889 C C . LEU A 1 112 ? 12.336 3.459 -1.216 1 97.06 112 LEU A C 1
ATOM 891 O O . LEU A 1 112 ? 12.102 2.252 -1.309 1 97.06 112 LEU A O 1
ATOM 895 N N . TRP A 1 113 ? 11.43 4.43 -1.498 1 96.75 113 TRP A N 1
ATOM 896 C CA . TRP A 1 113 ? 10.039 4.109 -1.765 1 96.75 113 TRP A CA 1
ATOM 897 C C . TRP A 1 113 ? 9.812 3.846 -3.25 1 96.75 113 TRP A C 1
ATOM 899 O O . TRP A 1 113 ? 8.68 3.592 -3.678 1 96.75 113 TRP A O 1
ATOM 909 N N . GLY A 1 114 ? 10.797 3.912 -4.129 1 95.81 114 GLY A N 1
ATOM 910 C CA . GLY A 1 114 ? 10.648 3.621 -5.547 1 95.81 114 GLY A CA 1
ATOM 911 C C . GLY A 1 114 ? 10.883 4.828 -6.434 1 95.81 114 GLY A C 1
ATOM 912 O O . GLY A 1 114 ? 10.781 4.738 -7.656 1 95.81 114 GLY A O 1
ATOM 913 N N . GLY A 1 115 ? 11.18 6.039 -5.746 1 96.38 115 GLY A N 1
ATOM 914 C CA . GLY A 1 115 ? 11.492 7.25 -6.492 1 96.38 115 GLY A CA 1
ATOM 915 C C . GLY A 1 115 ? 10.344 8.242 -6.512 1 96.38 115 GLY A C 1
ATOM 916 O O . GLY A 1 115 ? 9.18 7.852 -6.586 1 96.38 115 GLY A O 1
ATOM 917 N N . LYS A 1 116 ? 10.695 9.531 -6.461 1 96.25 116 LYS A N 1
ATOM 918 C CA . LYS A 1 116 ? 9.688 10.578 -6.531 1 96.25 116 LYS A CA 1
ATOM 919 C C . LYS A 1 116 ? 9.172 10.75 -7.961 1 96.25 116 LYS A C 1
ATOM 921 O O . LYS A 1 116 ? 9.914 10.547 -8.922 1 96.25 116 LYS A O 1
ATOM 926 N N . LEU A 1 117 ? 7.953 11.117 -8.133 1 95.44 117 LEU A N 1
ATOM 927 C CA . LEU A 1 117 ? 7.312 11.352 -9.43 1 95.44 117 LEU A CA 1
ATOM 928 C C . LEU A 1 117 ? 7.273 12.836 -9.758 1 95.44 117 LEU A C 1
ATOM 930 O O . LEU A 1 117 ? 6.988 13.219 -10.898 1 95.44 117 LEU A O 1
ATOM 934 N N . ARG A 1 118 ? 7.539 13.641 -8.75 1 94.88 118 ARG A N 1
ATOM 935 C CA . ARG A 1 118 ? 7.59 15.094 -8.914 1 94.88 118 ARG A CA 1
ATOM 936 C C . ARG A 1 118 ? 8.594 15.719 -7.945 1 94.88 118 ARG A C 1
ATOM 938 O O . ARG A 1 118 ? 8.812 15.195 -6.852 1 94.88 118 ARG A O 1
ATOM 945 N N . GLU A 1 119 ? 9.102 16.859 -8.289 1 95.5 119 GLU A N 1
ATOM 946 C CA . GLU A 1 119 ? 10.172 17.516 -7.543 1 95.5 119 GLU A CA 1
ATOM 947 C C . GLU A 1 119 ? 9.617 18.609 -6.633 1 95.5 119 GLU A C 1
ATOM 949 O O . GLU A 1 119 ? 10.32 19.094 -5.742 1 95.5 119 GLU A O 1
ATOM 954 N N . ILE A 1 120 ? 8.406 19 -6.949 1 95.62 120 ILE A N 1
ATOM 955 C CA . ILE A 1 120 ? 7.789 20.125 -6.242 1 95.62 120 ILE A CA 1
ATOM 956 C C . ILE A 1 120 ? 6.371 19.75 -5.82 1 95.62 120 ILE A C 1
ATOM 958 O O . ILE A 1 120 ? 5.629 19.125 -6.59 1 95.62 120 ILE A O 1
ATOM 962 N N . ILE A 1 121 ? 5.996 20.094 -4.59 1 97.06 121 ILE A N 1
ATOM 963 C CA . ILE A 1 121 ? 4.668 19.797 -4.07 1 97.06 121 ILE A CA 1
ATOM 964 C C . ILE A 1 121 ? 3.961 21.094 -3.682 1 97.06 121 ILE A C 1
ATOM 966 O O . ILE A 1 121 ? 4.52 21.906 -2.955 1 97.06 121 ILE A O 1
ATOM 970 N N . PRO A 1 122 ? 2.75 21.312 -4.219 1 97.06 122 PRO A N 1
ATOM 971 C CA . PRO A 1 122 ? 1.979 22.469 -3.748 1 97.06 122 PRO A CA 1
ATOM 972 C C . PRO A 1 122 ? 1.577 22.344 -2.279 1 97.06 122 PRO A C 1
ATOM 974 O O . PRO A 1 122 ? 1.374 21.234 -1.777 1 97.06 122 PRO A O 1
ATOM 977 N N . VAL A 1 123 ? 1.504 23.484 -1.619 1 98 123 VAL A N 1
ATOM 978 C CA . VAL A 1 123 ? 1.037 23.562 -0.238 1 98 123 VAL A CA 1
ATOM 979 C C . VAL A 1 123 ? 0.002 24.672 -0.094 1 98 123 VAL A C 1
ATOM 981 O O . VAL A 1 123 ? -0.033 25.594 -0.902 1 98 123 VAL A O 1
ATOM 984 N N . TYR A 1 124 ? -0.871 24.516 0.811 1 98.25 124 TYR A N 1
ATOM 985 C CA . TYR A 1 124 ? -1.803 25.594 1.136 1 98.25 124 TYR A CA 1
ATOM 986 C C . TYR A 1 124 ? -1.566 26.109 2.549 1 98.25 124 TYR A C 1
ATOM 988 O O . TYR A 1 124 ? -1.234 25.328 3.453 1 98.25 124 TYR A O 1
ATOM 996 N N . ALA A 1 125 ? -1.725 27.375 2.732 1 97.94 125 ALA A N 1
ATOM 997 C CA . ALA A 1 125 ? -1.562 28 4.043 1 97.94 125 ALA A CA 1
ATOM 998 C C . ALA A 1 125 ? -2.764 27.719 4.941 1 97.94 125 ALA A C 1
ATOM 1000 O O . ALA A 1 125 ? -3.9 28.047 4.59 1 97.94 125 ALA A O 1
ATOM 1001 N N . SER A 1 126 ? -2.512 27.125 6.035 1 98.19 126 SER A N 1
ATOM 1002 C CA . SER A 1 126 ? -3.574 26.766 6.969 1 98.19 126 SER A CA 1
ATOM 1003 C C . SER A 1 126 ? -3.559 27.688 8.195 1 98.19 126 SER A C 1
ATOM 1005 O O . SER A 1 126 ? -2.516 27.859 8.82 1 98.19 126 SER A O 1
ATOM 1007 N N . PHE A 1 127 ? -4.73 28.219 8.531 1 97.69 127 PHE A N 1
ATOM 1008 C CA . PHE A 1 127 ? -4.84 29.188 9.617 1 97.69 127 PHE A CA 1
ATOM 1009 C C . PHE A 1 127 ? -5.746 28.672 10.719 1 97.69 127 PHE A C 1
ATOM 1011 O O . PHE A 1 127 ? -6.75 28 10.445 1 97.69 127 PHE A O 1
ATOM 1018 N N . GLN A 1 128 ? -5.324 28.891 11.945 1 95.94 128 GLN A N 1
ATOM 1019 C CA . GLN A 1 128 ? -6.273 28.953 13.047 1 95.94 128 GLN A CA 1
ATOM 1020 C C . GLN A 1 128 ? -6.891 30.344 13.172 1 95.94 128 GLN A C 1
ATOM 1022 O O . GLN A 1 128 ? -6.262 31.266 13.695 1 95.94 128 GLN A O 1
ATOM 1027 N N . SER A 1 129 ? -8.094 30.484 12.789 1 94.38 129 SER A N 1
ATOM 1028 C CA . SER A 1 129 ? -8.656 31.781 12.445 1 94.38 129 SER A CA 1
ATOM 1029 C C . SER A 1 129 ? -9.102 32.531 13.688 1 94.38 129 SER A C 1
ATOM 1031 O O . SER A 1 129 ? -9.266 33.781 13.648 1 94.38 129 SER A O 1
ATOM 1033 N N . TYR A 1 130 ? -9.305 31.859 14.734 1 96.44 130 TYR A N 1
ATOM 1034 C CA . TYR A 1 130 ? -9.898 32.531 15.898 1 96.44 130 TYR A CA 1
ATOM 1035 C C . TYR A 1 130 ? -8.82 33 16.859 1 96.44 130 TYR A C 1
ATOM 1037 O O . TYR A 1 130 ? -7.781 32.344 17.016 1 96.44 130 TYR A O 1
ATOM 1045 N N . SER A 1 131 ? -9.008 34.125 17.422 1 95.38 131 SER A N 1
ATOM 1046 C CA . SER A 1 131 ? -8.211 34.656 18.516 1 95.38 131 SER A CA 1
ATOM 1047 C C . SER A 1 131 ? -9.094 35.219 19.609 1 95.38 131 SER A C 1
ATOM 1049 O O . SER A 1 131 ? -10.305 35.344 19.438 1 95.38 131 SER A O 1
ATOM 1051 N N . ASN A 1 132 ? -8.523 35.438 20.766 1 91.25 132 ASN A N 1
ATOM 1052 C CA . ASN A 1 132 ? -9.281 36 21.891 1 91.25 132 ASN A CA 1
ATOM 1053 C C . ASN A 1 132 ? -9.375 37.531 21.781 1 91.25 132 ASN A C 1
ATOM 1055 O O . ASN A 1 132 ? -9.859 38.188 22.703 1 91.25 132 ASN A O 1
ATOM 1059 N N . LYS A 1 133 ? -9.078 38.062 20.734 1 92.94 133 LYS A N 1
ATOM 1060 C CA . LYS A 1 133 ? -9.164 39.5 20.5 1 92.94 133 LYS A CA 1
ATOM 1061 C C . LYS A 1 133 ? -10.57 39.906 20.062 1 92.94 133 LYS A C 1
ATOM 1063 O O . LYS A 1 133 ? -11.25 39.156 19.375 1 92.94 133 LYS A O 1
ATOM 1068 N N . GLU A 1 134 ? -10.883 41.125 20.406 1 93.25 134 GLU A N 1
ATOM 1069 C CA . GLU A 1 134 ? -12.172 41.656 19.969 1 93.25 134 GLU A CA 1
ATOM 1070 C C . GLU A 1 134 ? -12.211 41.844 18.453 1 93.25 134 GLU A C 1
ATOM 1072 O O . GLU A 1 134 ? -13.258 41.625 17.828 1 93.25 134 GLU A O 1
ATOM 1077 N N . ASP A 1 135 ? -11.117 42.156 17.891 1 96.38 135 ASP A N 1
ATOM 1078 C CA . ASP A 1 135 ? -11.023 42.375 16.453 1 96.38 135 ASP A CA 1
ATOM 1079 C C . ASP A 1 135 ? -10.445 41.156 15.75 1 96.38 135 ASP A C 1
ATOM 1081 O O . ASP A 1 135 ? -9.57 41.25 14.891 1 96.38 135 ASP A O 1
ATOM 1085 N N . TRP A 1 136 ? -10.891 39.969 16.188 1 96.25 136 TRP A N 1
ATOM 1086 C CA . TRP A 1 136 ? -10.312 38.719 15.734 1 96.25 136 TRP A CA 1
ATOM 1087 C C . TRP A 1 136 ? -10.453 38.562 14.219 1 96.25 136 TRP A C 1
ATOM 1089 O O . TRP A 1 136 ? -9.602 37.969 13.562 1 96.25 136 TRP A O 1
ATOM 1099 N N . ILE A 1 137 ? -11.516 39.125 13.555 1 98 137 ILE A N 1
ATOM 1100 C CA . ILE A 1 137 ? -11.688 39.031 12.102 1 98 137 ILE A CA 1
ATOM 1101 C C . ILE A 1 137 ? -10.578 39.812 11.414 1 98 137 ILE A C 1
ATOM 1103 O O . ILE A 1 137 ? -9.945 39.312 10.477 1 98 137 ILE A O 1
ATOM 1107 N N . GLN A 1 138 ? -10.383 41.062 11.875 1 97.56 138 GLN A N 1
ATOM 1108 C CA . GLN A 1 138 ? -9.32 41.906 11.312 1 97.56 138 GLN A CA 1
ATOM 1109 C C . GLN A 1 138 ? -7.961 41.25 11.492 1 97.56 138 GLN A C 1
ATOM 1111 O O . GLN A 1 138 ? -7.109 41.312 10.609 1 97.56 138 GLN A O 1
ATOM 1116 N N . HIS A 1 139 ? -7.777 40.719 12.68 1 97 139 HIS A N 1
ATOM 1117 C CA . HIS A 1 139 ? -6.539 40 12.953 1 97 139 HIS A CA 1
ATOM 1118 C C . HIS A 1 139 ? -6.344 38.844 11.969 1 97 139 HIS A C 1
ATOM 1120 O O . HIS A 1 139 ? -5.254 38.656 11.422 1 97 139 HIS A O 1
ATOM 1126 N N . SER A 1 140 ? -7.363 38.031 11.789 1 97.81 140 SER A N 1
ATOM 1127 C CA . SER A 1 140 ? -7.336 36.938 10.828 1 97.81 140 SER A CA 1
ATOM 1128 C C . SER A 1 140 ? -6.977 37.438 9.438 1 97.81 140 SER A C 1
ATOM 1130 O O . SER A 1 140 ? -6.113 36.844 8.766 1 97.81 140 SER A O 1
ATOM 1132 N N . LEU A 1 141 ? -7.613 38.5 8.961 1 98.19 141 LEU A N 1
ATOM 1133 C CA . LEU A 1 141 ? -7.367 39.062 7.641 1 98.19 141 LEU A CA 1
ATOM 1134 C C . LEU A 1 141 ? -5.91 39.5 7.5 1 98.19 141 LEU A C 1
ATOM 1136 O O . LEU A 1 141 ? -5.312 39.344 6.434 1 98.19 141 LEU A O 1
ATOM 1140 N N . HIS A 1 142 ? -5.387 40.062 8.523 1 97.44 142 HIS A N 1
ATOM 1141 C CA . HIS A 1 142 ? -3.996 40.469 8.5 1 97.44 142 HIS A CA 1
ATOM 1142 C C . HIS A 1 142 ? -3.053 39.312 8.297 1 97.44 142 HIS A C 1
ATOM 1144 O O . HIS A 1 142 ? -2.119 39.375 7.496 1 97.44 142 HIS A O 1
ATOM 1150 N N . LEU A 1 143 ? -3.238 38.25 9.055 1 97 143 LEU A N 1
ATOM 1151 C CA . LEU A 1 143 ? -2.424 37.031 8.906 1 97 143 LEU A CA 1
ATOM 1152 C C . LEU A 1 143 ? -2.523 36.5 7.484 1 97 143 LEU A C 1
ATOM 1154 O O . LEU A 1 143 ? -1.52 36.062 6.906 1 97 143 LEU A O 1
ATOM 1158 N N . ILE A 1 144 ? -3.725 36.438 6.953 1 98.06 144 ILE A N 1
ATOM 1159 C CA . ILE A 1 144 ? -3.967 35.938 5.605 1 98.06 144 ILE A CA 1
ATOM 1160 C C . ILE A 1 144 ? -3.199 36.781 4.594 1 98.06 144 ILE A C 1
ATOM 1162 O O . ILE A 1 144 ? -2.551 36.25 3.691 1 98.06 144 ILE A O 1
ATOM 1166 N N . GLU A 1 145 ? -3.287 38.094 4.762 1 97.5 145 GLU A N 1
ATOM 1167 C CA . GLU A 1 145 ? -2.58 39 3.871 1 97.5 145 GLU A CA 1
ATOM 1168 C C . GLU A 1 145 ? -1.082 38.719 3.857 1 97.5 145 GLU A C 1
ATOM 1170 O O . GLU A 1 145 ? -0.448 38.75 2.801 1 97.5 145 GLU A O 1
ATOM 1175 N N . GLN A 1 146 ? -0.536 38.469 4.992 1 96.69 146 GLN A N 1
ATOM 1176 C CA . GLN A 1 146 ? 0.884 38.156 5.102 1 96.69 146 GLN A CA 1
ATOM 1177 C C . GLN A 1 146 ? 1.23 36.906 4.297 1 96.69 146 GLN A C 1
ATOM 1179 O O . GLN A 1 146 ? 2.271 36.844 3.641 1 96.69 146 GLN A O 1
ATOM 1184 N N . SER A 1 147 ? 0.406 35.875 4.359 1 96.69 147 SER A N 1
ATOM 1185 C CA . SER A 1 147 ? 0.658 34.656 3.641 1 96.69 147 SER A CA 1
ATOM 1186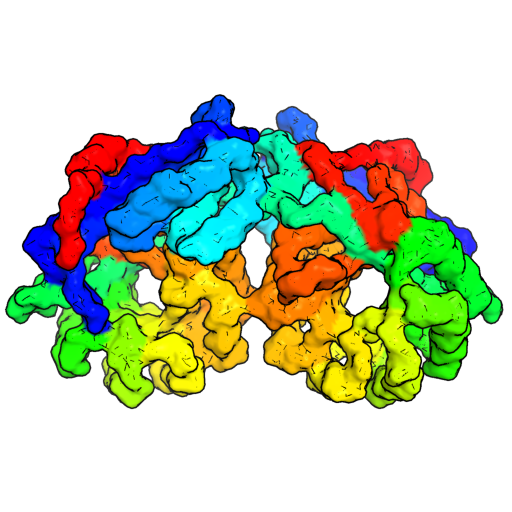 C C . SER A 1 147 ? 0.519 34.844 2.133 1 96.69 147 SER A C 1
ATOM 1188 O O . SER A 1 147 ? 1.252 34.219 1.354 1 96.69 147 SER A O 1
ATOM 1190 N N . ILE A 1 148 ? -0.433 35.688 1.722 1 96.88 148 ILE A N 1
ATOM 1191 C CA . ILE A 1 148 ? -0.579 36 0.306 1 96.88 148 ILE A CA 1
ATOM 1192 C C . ILE A 1 148 ? 0.677 36.719 -0.193 1 96.88 148 ILE A C 1
ATOM 1194 O O . ILE A 1 148 ? 1.2 36.375 -1.262 1 96.88 148 ILE A O 1
ATOM 1198 N N . THR A 1 149 ? 1.152 37.594 0.593 1 96.31 149 THR A N 1
ATOM 1199 C CA . THR A 1 149 ? 2.367 38.344 0.256 1 96.31 149 THR A CA 1
ATOM 1200 C C . THR A 1 149 ? 3.562 37.406 0.167 1 96.31 149 THR A C 1
ATOM 1202 O O . THR A 1 149 ? 4.457 37.594 -0.656 1 96.31 149 THR A O 1
ATOM 1205 N N . ALA A 1 150 ? 3.523 36.344 0.966 1 95.25 150 ALA A N 1
ATOM 1206 C CA . ALA A 1 150 ? 4.598 35.344 0.979 1 95.25 150 ALA A CA 1
ATOM 1207 C C . ALA A 1 150 ? 4.484 34.406 -0.212 1 95.25 150 ALA A C 1
ATOM 1209 O O . ALA A 1 150 ? 5.344 33.531 -0.412 1 95.25 150 ALA A O 1
ATOM 1210 N N . GLY A 1 151 ? 3.395 34.531 -0.94 1 95.94 151 GLY A N 1
ATOM 1211 C CA . GLY A 1 151 ? 3.332 33.812 -2.207 1 95.94 151 GLY A CA 1
ATOM 1212 C C . GLY A 1 151 ? 2.34 32.656 -2.199 1 95.94 151 GLY A C 1
ATOM 1213 O O . GLY A 1 151 ? 2.189 31.969 -3.199 1 95.94 151 GLY A O 1
ATOM 1214 N N . PHE A 1 152 ? 1.609 32.438 -1.114 1 97.31 152 PHE A N 1
ATOM 1215 C CA . PHE A 1 152 ? 0.598 31.406 -1.097 1 97.31 152 PHE A CA 1
ATOM 1216 C C . PHE A 1 152 ? -0.579 31.766 -1.992 1 97.31 152 PHE A C 1
ATOM 1218 O O . PHE A 1 152 ? -1.006 32.938 -2.021 1 97.31 152 PHE A O 1
ATOM 1225 N N . THR A 1 153 ? -1.067 30.75 -2.703 1 96.75 153 THR A N 1
ATOM 1226 C CA . THR A 1 153 ? -2.209 30.953 -3.586 1 96.75 153 THR A CA 1
ATOM 1227 C C . THR A 1 153 ? -3.395 30.094 -3.154 1 96.75 153 THR A C 1
ATOM 1229 O O . THR A 1 153 ? -4.461 30.156 -3.766 1 96.75 153 THR A O 1
ATOM 1232 N N . GLN A 1 154 ? -3.207 29.281 -2.17 1 98.06 154 GLN A N 1
ATOM 1233 C CA . GLN A 1 154 ? -4.242 28.453 -1.559 1 98.06 154 GLN A CA 1
ATOM 1234 C C . GLN A 1 154 ? -4.227 28.578 -0.039 1 98.06 154 GLN A C 1
ATOM 1236 O O . GLN A 1 154 ? -3.156 28.594 0.576 1 98.06 154 GLN A O 1
ATOM 1241 N N . LEU A 1 155 ? -5.453 28.719 0.558 1 98.25 155 LEU A N 1
ATOM 1242 C CA . LEU A 1 155 ? -5.559 28.938 1.995 1 98.25 155 LEU A CA 1
ATOM 1243 C C . LEU A 1 155 ? -6.676 28.094 2.598 1 98.25 155 LEU A C 1
ATOM 1245 O O . LEU A 1 155 ? -7.629 27.734 1.904 1 98.25 155 LEU A O 1
ATOM 1249 N N . LYS A 1 156 ? -6.547 27.797 3.824 1 98.75 156 LYS A N 1
ATOM 1250 C CA . LYS A 1 156 ? -7.633 27.203 4.598 1 98.75 156 LYS A CA 1
ATOM 1251 C C . LYS A 1 156 ? -7.871 27.969 5.895 1 98.75 156 LYS A C 1
ATOM 1253 O O . LYS A 1 156 ? -6.926 28.266 6.625 1 98.75 156 LYS A O 1
ATOM 1258 N N . VAL A 1 157 ? -9.086 28.328 6.164 1 98.62 157 VAL A N 1
ATOM 1259 C CA . VAL A 1 157 ? -9.438 29.016 7.398 1 98.62 157 VAL A CA 1
ATOM 1260 C C . VAL A 1 157 ? -10.484 28.219 8.164 1 98.62 157 VAL A C 1
ATOM 1262 O O . VAL A 1 157 ? -11.055 27.266 7.633 1 98.62 157 VAL A O 1
ATOM 1265 N N . LYS A 1 158 ? -10.633 28.547 9.391 1 98.56 158 LYS A N 1
ATOM 1266 C CA . LYS A 1 158 ? -11.508 27.797 10.289 1 98.56 158 LYS A CA 1
ATOM 1267 C C . LYS A 1 158 ? -12.883 28.438 10.391 1 98.56 158 LYS A C 1
ATOM 1269 O O . LYS A 1 158 ? -13 29.672 10.414 1 98.56 158 LYS A O 1
ATOM 1274 N N . ILE A 1 159 ? -13.875 27.641 10.492 1 98.44 159 ILE A N 1
ATOM 1275 C CA . ILE A 1 159 ? -15.25 28 10.828 1 98.44 159 ILE A CA 1
ATOM 1276 C C . ILE A 1 159 ? -15.789 27.047 11.883 1 98.44 159 ILE A C 1
ATOM 1278 O O . ILE A 1 159 ? -15.109 26.094 12.281 1 98.44 159 ILE A O 1
ATOM 1282 N N . GLY A 1 160 ? -16.969 27.297 12.375 1 97.75 160 GLY A N 1
ATOM 1283 C CA . GLY A 1 160 ? -17.641 26.391 13.289 1 97.75 160 GLY A CA 1
ATOM 1284 C C . GLY A 1 160 ? -17.328 26.672 14.75 1 97.75 160 GLY A C 1
ATOM 1285 O O . GLY A 1 160 ? -17.922 26.078 15.648 1 97.75 160 GLY A O 1
ATOM 1286 N N . GLY A 1 161 ? -16.359 27.609 15 1 96.56 161 GLY A N 1
ATOM 1287 C CA . GLY A 1 161 ? -15.984 27.938 16.375 1 96.56 161 GLY A CA 1
ATOM 1288 C C . GLY A 1 161 ? -16.75 29.141 16.922 1 96.56 161 GLY A C 1
ATOM 1289 O O . GLY A 1 161 ? -16.625 29.453 18.109 1 96.56 161 GLY A O 1
ATOM 1290 N N . ARG A 1 162 ? -17.484 29.875 16.141 1 96.69 162 ARG A N 1
ATOM 1291 C CA . ARG A 1 162 ? -18.359 30.984 16.484 1 96.69 162 ARG A CA 1
ATOM 1292 C C . ARG A 1 162 ? -19.75 30.797 15.898 1 96.69 162 ARG A C 1
ATOM 1294 O O . ARG A 1 162 ? -20.047 29.734 15.359 1 96.69 162 ARG A O 1
ATOM 1301 N N . THR A 1 163 ? -20.641 31.828 16.156 1 96.38 163 THR A N 1
ATOM 1302 C CA . THR A 1 163 ? -21.953 31.703 15.547 1 96.38 163 THR A CA 1
ATOM 1303 C C . THR A 1 163 ? -21.844 31.656 14.023 1 96.38 163 THR A C 1
ATOM 1305 O O . THR A 1 163 ? -20.875 32.156 13.453 1 96.38 163 THR A O 1
ATOM 1308 N N . LEU A 1 164 ? -22.828 30.969 13.375 1 97.31 164 LEU A N 1
ATOM 1309 C CA . LEU A 1 164 ? -22.844 30.875 11.922 1 97.31 164 LEU A CA 1
ATOM 1310 C C . LEU A 1 164 ? -22.734 32.25 11.281 1 97.31 164 LEU A C 1
ATOM 1312 O O . LEU A 1 164 ? -22 32.438 10.312 1 97.31 164 LEU A O 1
ATOM 1316 N N . GLN A 1 165 ? -23.438 33.25 11.844 1 97.12 165 GLN A N 1
ATOM 1317 C CA . GLN A 1 165 ? -23.422 34.594 11.312 1 97.12 165 GLN A CA 1
ATOM 1318 C C . GLN A 1 165 ? -22.047 35.219 11.414 1 97.12 165 GLN A C 1
ATOM 1320 O O . GLN A 1 165 ? -21.578 35.875 10.477 1 97.12 165 GLN A O 1
ATOM 1325 N N . GLU A 1 166 ? -21.422 35.031 12.531 1 97.25 166 GLU A N 1
ATOM 1326 C CA . GLU A 1 166 ? -20.078 35.562 12.719 1 97.25 166 GLU A CA 1
ATOM 1327 C C . GLU A 1 166 ? -19.078 34.938 11.758 1 97.25 166 GLU A C 1
ATOM 1329 O O . GLU A 1 166 ? -18.25 35.625 11.164 1 97.25 166 GLU A O 1
ATOM 1334 N N . ASP A 1 167 ? -19.172 33.625 11.664 1 98.31 167 ASP A N 1
ATOM 1335 C CA . ASP A 1 167 ? -18.281 32.906 10.75 1 98.31 167 ASP A CA 1
ATOM 1336 C C . ASP A 1 167 ? -18.531 33.344 9.305 1 98.31 167 ASP A C 1
ATOM 1338 O O . ASP A 1 167 ? -17.578 33.531 8.539 1 98.31 167 ASP A O 1
ATOM 1342 N N . GLN A 1 168 ? -19.75 33.469 8.898 1 98.12 168 GLN A N 1
ATOM 1343 C CA . GLN A 1 168 ? -20.047 33.906 7.539 1 98.12 168 GLN A CA 1
ATOM 1344 C C . GLN A 1 168 ? -19.531 35.344 7.289 1 98.12 168 GLN A C 1
ATOM 1346 O O . GLN A 1 168 ? -19.031 35.625 6.203 1 98.12 168 GLN A O 1
ATOM 1351 N N . THR A 1 169 ? -19.672 36.188 8.289 1 98.06 169 THR A N 1
ATOM 1352 C CA . THR A 1 169 ? -19.125 37.562 8.188 1 98.06 169 THR A CA 1
ATOM 1353 C C . THR A 1 169 ? -17.609 37.5 7.973 1 98.06 169 THR A C 1
ATOM 1355 O O . THR A 1 169 ? -17.078 38.219 7.121 1 98.06 169 THR A O 1
ATOM 1358 N N . HIS A 1 170 ? -16.969 36.688 8.758 1 98.5 170 HIS A N 1
ATOM 1359 C CA . HIS A 1 170 ? -15.539 36.469 8.602 1 98.5 170 HIS A CA 1
ATOM 1360 C C . HIS A 1 170 ? -15.188 36.031 7.195 1 98.5 170 HIS A C 1
ATOM 1362 O O . HIS A 1 170 ? -14.305 36.594 6.551 1 98.5 170 HIS A O 1
ATOM 1368 N N . ILE A 1 171 ? -15.891 35.031 6.691 1 98.44 171 ILE A N 1
ATOM 1369 C CA . ILE A 1 171 ? -15.562 34.438 5.398 1 98.44 171 ILE A CA 1
ATOM 1370 C C . ILE A 1 171 ? -15.883 35.438 4.285 1 98.44 171 ILE A C 1
ATOM 1372 O O . ILE A 1 171 ? -15.164 35.5 3.285 1 98.44 171 ILE A O 1
ATOM 1376 N N . LEU A 1 172 ? -16.969 36.219 4.426 1 98 172 LEU A N 1
ATOM 1377 C CA . LEU A 1 172 ? -17.266 37.25 3.455 1 98 172 LEU A CA 1
ATOM 1378 C C . LEU A 1 172 ? -16.109 38.25 3.381 1 98 172 LEU A C 1
ATOM 1380 O O . LEU A 1 172 ? -15.742 38.719 2.291 1 98 172 LEU A O 1
ATOM 1384 N N . SER A 1 173 ? -15.586 38.625 4.527 1 98.12 173 SER A N 1
ATOM 1385 C CA . SER A 1 173 ? -14.445 39.531 4.57 1 98.12 173 SER A CA 1
ATOM 1386 C C . SER A 1 173 ? -13.219 38.906 3.912 1 98.12 173 SER A C 1
ATOM 1388 O O . SER A 1 173 ? -12.492 39.594 3.178 1 98.12 173 SER A O 1
ATOM 1390 N N . VAL A 1 174 ? -12.961 37.656 4.215 1 98.31 174 VAL A N 1
ATOM 1391 C CA . VAL A 1 174 ? -11.844 36.938 3.609 1 98.31 174 VAL A CA 1
ATOM 1392 C C . VAL A 1 174 ? -12 36.906 2.09 1 98.31 174 VAL A C 1
ATOM 1394 O O . VAL A 1 174 ? -11.055 37.219 1.359 1 98.31 174 VAL A O 1
ATOM 1397 N N . GLN A 1 175 ? -13.164 36.562 1.589 1 97.56 175 GLN A N 1
ATOM 1398 C CA . GLN A 1 175 ? -13.43 36.5 0.157 1 97.56 175 GLN A CA 1
ATOM 1399 C C . GLN A 1 175 ? -13.211 37.844 -0.53 1 97.56 175 GLN A C 1
ATOM 1401 O O . GLN A 1 175 ? -12.688 37.875 -1.646 1 97.56 175 GLN A O 1
ATOM 1406 N N . SER A 1 176 ? -13.719 38.844 0.13 1 96.69 176 SER A N 1
ATOM 1407 C CA . SER A 1 176 ? -13.508 40.188 -0.411 1 96.69 176 SER A CA 1
ATOM 1408 C C . SER A 1 176 ? -12.016 40.469 -0.59 1 96.69 176 SER A C 1
ATOM 1410 O O . SER A 1 176 ? -11.609 41.031 -1.604 1 96.69 176 SER A O 1
ATOM 1412 N N . MET A 1 177 ? -11.273 40.094 0.354 1 96.5 177 MET A N 1
ATOM 1413 C CA . MET A 1 177 ? -9.828 40.281 0.3 1 96.5 177 MET A CA 1
ATOM 1414 C C . MET A 1 177 ? -9.211 39.438 -0.813 1 96.5 177 MET A C 1
ATOM 1416 O O . MET A 1 177 ? -8.305 39.906 -1.51 1 96.5 177 MET A O 1
ATOM 1420 N N . LEU A 1 178 ? -9.648 38.188 -1.022 1 96.94 178 LEU A N 1
ATOM 1421 C CA . LEU A 1 178 ? -9.062 37.25 -1.956 1 96.94 178 LEU A CA 1
ATOM 1422 C C . LEU A 1 178 ? -9.43 37.594 -3.395 1 96.94 178 LEU A C 1
ATOM 1424 O O . LEU A 1 178 ? -8.781 37.125 -4.336 1 96.94 178 LEU A O 1
ATOM 1428 N N . GLU A 1 179 ? -10.438 38.406 -3.639 1 91.25 179 GLU A N 1
ATOM 1429 C CA . GLU A 1 179 ? -10.945 38.781 -4.949 1 91.25 179 GLU A CA 1
ATOM 1430 C C . GLU A 1 179 ? -11.188 37.562 -5.84 1 91.25 179 GLU A C 1
ATOM 1432 O O . GLU A 1 179 ? -10.938 37.625 -7.047 1 91.25 179 GLU A O 1
ATOM 1437 N N . GLU A 1 180 ? -11.406 36.469 -5.289 1 86.81 180 GLU A N 1
ATOM 1438 C CA . GLU A 1 180 ? -11.711 35.219 -5.953 1 86.81 180 GLU A CA 1
ATOM 1439 C C . GLU A 1 180 ? -10.523 34.719 -6.77 1 86.81 180 GLU A C 1
ATOM 1441 O O . GLU A 1 180 ? -10.688 33.969 -7.723 1 86.81 180 GLU A O 1
ATOM 1446 N N . LYS A 1 181 ? -9.406 35.219 -6.465 1 92.19 181 LYS A N 1
ATOM 1447 C CA . LYS A 1 181 ? -8.195 34.844 -7.184 1 92.19 181 LYS A CA 1
ATOM 1448 C C . LYS A 1 181 ? -7.387 33.812 -6.395 1 92.19 181 LYS A C 1
ATOM 1450 O O . LYS A 1 181 ? -6.703 32.969 -6.98 1 92.19 181 LYS A O 1
ATOM 1455 N N . ILE A 1 182 ? -7.441 33.938 -5.129 1 96.81 182 ILE A N 1
ATOM 1456 C CA . ILE A 1 182 ? -6.785 33 -4.23 1 96.81 182 ILE A CA 1
ATOM 1457 C C . ILE A 1 182 ? -7.777 31.922 -3.801 1 96.81 182 ILE A C 1
ATOM 1459 O O . ILE A 1 182 ? -8.914 32.219 -3.43 1 96.81 182 ILE A O 1
ATOM 1463 N N . GLN A 1 183 ? -7.344 30.672 -3.869 1 97.88 183 GLN A N 1
ATOM 1464 C CA . GLN A 1 183 ? -8.25 29.578 -3.562 1 97.88 183 GLN A CA 1
ATOM 1465 C C . GLN A 1 183 ? -8.43 29.406 -2.055 1 97.88 183 GLN A C 1
ATOM 1467 O O . GLN A 1 183 ? -7.484 29.609 -1.287 1 97.88 183 GLN A O 1
ATOM 1472 N N . LEU A 1 184 ? -9.695 29.031 -1.648 1 98.5 184 LEU A N 1
ATOM 1473 C CA . LEU A 1 184 ? -10.047 29.031 -0.232 1 98.5 184 LEU A CA 1
ATOM 1474 C C . LEU A 1 184 ? -10.711 27.734 0.173 1 98.5 184 LEU A C 1
ATOM 1476 O O . LEU A 1 184 ? -11.641 27.266 -0.498 1 98.5 184 LEU A O 1
ATOM 1480 N N . ALA A 1 185 ? -10.195 27.078 1.214 1 98.75 185 ALA A N 1
ATOM 1481 C CA . ALA A 1 185 ? -10.859 25.969 1.886 1 98.75 185 ALA A CA 1
ATOM 1482 C C . ALA A 1 185 ? -11.359 26.375 3.266 1 98.75 185 ALA A C 1
ATOM 1484 O O . ALA A 1 185 ? -10.781 27.266 3.908 1 98.75 185 ALA A O 1
ATOM 1485 N N . LEU A 1 186 ? -12.445 25.797 3.67 1 98.75 186 LEU A N 1
ATOM 1486 C CA . LEU A 1 186 ? -13 26 5.004 1 98.75 186 LEU A CA 1
ATOM 1487 C C . LEU A 1 186 ? -12.977 24.719 5.816 1 98.75 186 LEU A C 1
ATOM 1489 O O . LEU A 1 186 ? -13.227 23.641 5.281 1 98.75 186 LEU A O 1
ATOM 1493 N N . ASP A 1 187 ? -12.727 24.828 7.074 1 98.81 187 ASP A N 1
ATOM 1494 C CA . ASP A 1 187 ? -12.68 23.672 7.973 1 98.81 187 ASP A CA 1
ATOM 1495 C C . ASP A 1 187 ? -13.539 23.922 9.219 1 98.81 187 ASP A C 1
ATOM 1497 O O . ASP A 1 187 ? -13.258 24.828 10 1 98.81 187 ASP A O 1
ATOM 1501 N N . ALA A 1 188 ? -14.539 23.062 9.414 1 98.62 188 ALA A N 1
ATOM 1502 C CA . ALA A 1 188 ? -15.492 23.266 10.5 1 98.62 188 ALA A CA 1
ATOM 1503 C C . ALA A 1 188 ? -15.164 22.375 11.695 1 98.62 188 ALA A C 1
ATOM 1505 O O . ALA A 1 188 ? -15.852 22.422 12.719 1 98.62 188 ALA A O 1
ATOM 1506 N N . ASN A 1 189 ? -14.117 21.562 11.594 1 97.88 189 ASN A N 1
ATOM 1507 C CA . ASN A 1 189 ? -13.68 20.672 12.656 1 97.88 189 ASN A CA 1
ATOM 1508 C C . ASN A 1 189 ? -14.852 19.906 13.258 1 97.88 189 ASN A C 1
ATOM 1510 O O . ASN A 1 189 ? -14.977 19.812 14.484 1 97.88 189 ASN A O 1
ATOM 1514 N N . GLN A 1 190 ? -15.727 19.5 12.453 1 98 190 GLN A N 1
ATOM 1515 C CA . GLN A 1 190 ? -16.844 18.625 12.805 1 98 190 GLN A CA 1
ATOM 1516 C C . GLN A 1 190 ? -17.828 19.344 13.719 1 98 190 GLN A C 1
ATOM 1518 O O . GLN A 1 190 ? -18.422 18.719 14.602 1 98 190 GLN A O 1
ATOM 1523 N N . SER A 1 191 ? -18.047 20.578 13.555 1 97.62 191 SER A N 1
ATOM 1524 C CA . SER A 1 191 ? -18.797 21.375 14.523 1 97.62 191 SER A CA 1
ATOM 1525 C C . SER A 1 191 ? -20.266 21.469 14.133 1 97.62 191 SER A C 1
ATOM 1527 O O . SER A 1 191 ? -21.109 21.891 14.93 1 97.62 191 SER A O 1
ATOM 1529 N N . TYR A 1 192 ? -20.641 21.125 12.914 1 97.81 192 TYR A N 1
ATOM 1530 C CA . TYR A 1 192 ? -21.984 21.391 12.422 1 97.81 192 TYR A CA 1
ATOM 1531 C C . TYR A 1 192 ? -22.828 20.125 12.406 1 97.81 192 TYR A C 1
ATOM 1533 O O . TYR A 1 192 ? -22.312 19.016 12.594 1 97.81 192 TYR A O 1
ATOM 1541 N N . ASP A 1 193 ? -24.109 20.281 12.305 1 96.12 193 ASP A N 1
ATOM 1542 C CA . ASP A 1 193 ? -24.984 19.266 11.75 1 96.12 193 ASP A CA 1
ATOM 1543 C C . ASP A 1 193 ? -25.219 19.484 10.258 1 96.12 193 ASP A C 1
ATOM 1545 O O . ASP A 1 193 ? -24.719 20.453 9.688 1 96.12 193 ASP A O 1
ATOM 1549 N N . ALA A 1 194 ? -25.922 18.562 9.617 1 96.25 194 ALA A N 1
ATOM 1550 C CA . ALA A 1 194 ? -26.125 18.625 8.172 1 96.25 194 ALA A CA 1
ATOM 1551 C C . ALA A 1 194 ? -26.891 19.875 7.77 1 96.25 194 ALA A C 1
ATOM 1553 O O . ALA A 1 194 ? -26.562 20.5 6.758 1 96.25 194 ALA A O 1
ATOM 1554 N N . SER A 1 195 ? -27.875 20.25 8.516 1 96.38 195 SER A N 1
ATOM 1555 C CA . SER A 1 195 ? -28.688 21.422 8.203 1 96.38 195 SER A CA 1
ATOM 1556 C C . SER A 1 195 ? -27.859 22.703 8.242 1 96.38 195 SER A C 1
ATOM 1558 O O . SER A 1 195 ? -27.969 23.531 7.34 1 96.38 195 SER A O 1
ATOM 1560 N N . THR A 1 196 ? -27.078 22.844 9.273 1 96.94 196 THR A N 1
ATOM 1561 C CA . THR A 1 196 ? -26.234 24.016 9.414 1 96.94 196 THR A CA 1
ATOM 1562 C C . THR A 1 196 ? -25.203 24.078 8.281 1 96.94 196 THR A C 1
ATOM 1564 O O . THR A 1 196 ? -24.984 25.141 7.695 1 96.94 196 THR A O 1
ATOM 1567 N N . ALA A 1 197 ? -24.547 22.984 7.992 1 97.94 197 ALA A N 1
ATOM 1568 C CA . ALA A 1 197 ? -23.562 22.938 6.922 1 97.94 197 ALA A CA 1
ATOM 1569 C C . ALA A 1 197 ? -24.156 23.359 5.59 1 97.94 197 ALA A C 1
ATOM 1571 O O . ALA A 1 197 ? -23.531 24.094 4.816 1 97.94 197 ALA A O 1
ATOM 1572 N N . ARG A 1 198 ? -25.344 22.984 5.312 1 97.44 198 ARG A N 1
ATOM 1573 C CA . ARG A 1 198 ? -26 23.281 4.043 1 97.44 198 ARG A CA 1
ATOM 1574 C C . ARG A 1 198 ? -26.281 24.766 3.904 1 97.44 198 ARG A C 1
ATOM 1576 O O . ARG A 1 198 ? -26.438 25.266 2.791 1 97.44 198 ARG A O 1
ATOM 1583 N N . GLN A 1 199 ? -26.359 25.438 5 1 97 199 GLN A N 1
ATOM 1584 C CA . GLN A 1 199 ? -26.641 26.875 4.961 1 97 199 GLN A CA 1
ATOM 1585 C C . GLN A 1 199 ? -25.5 27.641 4.301 1 97 199 GLN A C 1
ATOM 1587 O O . GLN A 1 199 ? -25.672 28.766 3.865 1 97 199 GLN A O 1
ATOM 1592 N N . TRP A 1 200 ? -24.359 27.047 4.258 1 97.88 200 TRP A N 1
ATOM 1593 C CA . TRP A 1 200 ? -23.203 27.688 3.627 1 97.88 200 TRP A CA 1
ATOM 1594 C C . TRP A 1 200 ? -23.344 27.672 2.109 1 97.88 200 TRP A C 1
ATOM 1596 O O . TRP A 1 200 ? -22.672 28.438 1.415 1 97.88 200 TRP A O 1
ATOM 1606 N N . ASN A 1 201 ? -24.172 26.828 1.569 1 97.25 201 ASN A N 1
ATOM 1607 C CA . ASN A 1 201 ? -24.219 26.594 0.132 1 97.25 201 ASN A CA 1
ATOM 1608 C C . ASN A 1 201 ? -24.594 27.859 -0.637 1 97.25 201 ASN A C 1
ATOM 1610 O O . ASN A 1 201 ? -24.141 28.062 -1.763 1 97.25 201 ASN A O 1
ATOM 1614 N N . ARG A 1 202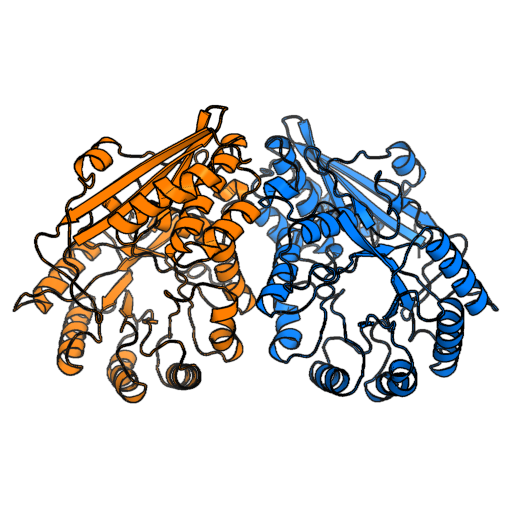 ? -25.484 28.734 -0.072 1 95.75 202 ARG A N 1
ATOM 1615 C CA . ARG A 1 202 ? -25.875 29.969 -0.72 1 95.75 202 ARG A CA 1
ATOM 1616 C C . ARG A 1 202 ? -24.656 30.844 -1.007 1 95.75 202 ARG A C 1
ATOM 1618 O O . ARG A 1 202 ? -24.641 31.594 -1.994 1 95.75 202 ARG A O 1
ATOM 1625 N N . LEU A 1 203 ? -23.703 30.766 -0.15 1 96.5 203 LEU A N 1
ATOM 1626 C CA . LEU A 1 203 ? -22.469 31.531 -0.345 1 96.5 203 LEU A CA 1
ATOM 1627 C C . LEU A 1 203 ? -21.531 30.797 -1.3 1 96.5 203 LEU A C 1
ATOM 1629 O O . LEU A 1 203 ? -20.953 31.422 -2.193 1 96.5 203 LEU A O 1
ATOM 1633 N N . PHE A 1 204 ? -21.406 29.484 -1.155 1 97.31 204 PHE A N 1
ATOM 1634 C CA . PHE A 1 204 ? -20.516 28.688 -1.983 1 97.31 204 PHE A CA 1
ATOM 1635 C C . PHE A 1 204 ? -20.875 28.828 -3.459 1 97.31 204 PHE A C 1
ATOM 1637 O O . PHE A 1 204 ? -19.984 28.891 -4.309 1 97.31 204 PHE A O 1
ATOM 1644 N N . GLU A 1 205 ? -22.062 28.891 -3.787 1 95.94 205 GLU A N 1
ATOM 1645 C CA . GLU A 1 205 ? -22.531 28.984 -5.164 1 95.94 205 GLU A CA 1
ATOM 1646 C C . GLU A 1 205 ? -22.016 30.25 -5.848 1 95.94 205 GLU A C 1
ATOM 1648 O O . GLU A 1 205 ? -21.938 30.297 -7.074 1 95.94 205 GLU A O 1
ATOM 1653 N N . ARG A 1 206 ? -21.656 31.172 -5.07 1 94.94 206 ARG A N 1
ATOM 1654 C CA . ARG A 1 206 ? -21.25 32.469 -5.609 1 94.94 206 ARG A CA 1
ATOM 1655 C C . ARG A 1 206 ? -19.75 32.5 -5.891 1 94.94 206 ARG A C 1
ATOM 1657 O O . ARG A 1 206 ? -19.266 33.344 -6.629 1 94.94 206 ARG A O 1
ATOM 1664 N N . TRP A 1 207 ? -19.094 31.656 -5.27 1 96.5 207 TRP A N 1
ATOM 1665 C CA . TRP A 1 207 ? -17.641 31.781 -5.25 1 96.5 207 TRP A CA 1
ATOM 1666 C C . TRP A 1 207 ? -16.984 30.703 -6.121 1 96.5 207 TRP A C 1
ATOM 1668 O O . TRP A 1 207 ? -17.078 29.516 -5.828 1 96.5 207 TRP A O 1
ATOM 1678 N N . PRO A 1 208 ? -16.234 31.062 -7.121 1 95.81 208 PRO A N 1
ATOM 1679 C CA . PRO A 1 208 ? -15.594 30.094 -8.008 1 95.81 208 PRO A CA 1
ATOM 1680 C C . PRO A 1 208 ? -14.273 29.562 -7.453 1 95.81 208 PRO A C 1
ATOM 1682 O O . PRO A 1 208 ? -13.711 28.609 -7.992 1 95.81 208 PRO A O 1
ATOM 1685 N N . ASN A 1 209 ? -13.773 30.125 -6.426 1 97.56 209 ASN A N 1
ATOM 1686 C CA . ASN A 1 209 ? -12.414 29.828 -5.98 1 97.56 209 ASN A CA 1
ATOM 1687 C C . ASN A 1 209 ? -12.406 28.922 -4.758 1 97.56 209 ASN A C 1
ATOM 1689 O O . ASN A 1 209 ? -11.422 28.875 -4.02 1 97.56 209 ASN A O 1
ATOM 1693 N N . MET A 1 210 ? -13.461 28.156 -4.52 1 97.88 210 MET A N 1
ATOM 1694 C CA . MET A 1 210 ? -13.523 27.281 -3.35 1 97.88 210 MET A CA 1
ATOM 1695 C C . MET A 1 210 ? -12.789 25.969 -3.604 1 97.88 210 MET A C 1
ATOM 1697 O O . MET A 1 210 ? -12.969 25.344 -4.645 1 97.88 210 MET A O 1
ATOM 1701 N N . LEU A 1 211 ? -11.984 25.547 -2.658 1 97.88 211 LEU A N 1
ATOM 1702 C CA . LEU A 1 211 ? -11.281 24.266 -2.723 1 97.88 211 LEU A CA 1
ATOM 1703 C C . LEU A 1 211 ? -12.148 23.141 -2.168 1 97.88 211 LEU A C 1
ATOM 1705 O O . LEU A 1 211 ? -12.43 22.172 -2.869 1 97.88 211 LEU A O 1
ATOM 1709 N N . TRP A 1 212 ? -12.469 23.234 -0.833 1 98.69 212 TRP A N 1
ATOM 1710 C CA . TRP A 1 212 ? -13.281 22.203 -0.195 1 98.69 212 TRP A CA 1
ATOM 1711 C C . TRP A 1 212 ? -13.852 22.703 1.129 1 98.69 212 TRP A C 1
ATOM 1713 O O . TRP A 1 212 ? -13.422 23.75 1.643 1 98.69 212 TRP A O 1
ATOM 1723 N N . LEU A 1 213 ? -14.914 22.109 1.533 1 98.75 213 LEU A N 1
ATOM 1724 C CA . LEU A 1 213 ? -15.383 22.172 2.914 1 98.75 213 LEU A CA 1
ATOM 1725 C C . LEU A 1 213 ? -14.906 20.969 3.705 1 98.75 213 LEU A C 1
ATOM 1727 O O . LEU A 1 213 ? -15.281 19.828 3.396 1 98.75 213 LEU A O 1
ATOM 1731 N N . GLU A 1 214 ? -14.141 21.25 4.719 1 98.81 214 GLU A N 1
ATOM 1732 C CA . GLU A 1 214 ? -13.516 20.203 5.512 1 98.81 214 GLU A CA 1
ATOM 1733 C C . GLU A 1 214 ? -14.297 19.938 6.793 1 98.81 214 GLU A C 1
ATOM 1735 O O . GLU A 1 214 ? -14.633 20.859 7.527 1 98.81 214 GLU A O 1
ATOM 1740 N N . GLU A 1 215 ? -14.609 18.688 7.027 1 98.69 215 GLU A N 1
ATOM 1741 C CA . GLU A 1 215 ? -15.18 18.125 8.242 1 98.69 215 GLU A CA 1
ATOM 1742 C C . GLU A 1 215 ? -16.328 18.984 8.773 1 98.69 215 GLU A C 1
ATOM 1744 O O . GLU A 1 215 ? -16.297 19.406 9.93 1 98.69 215 GLU A O 1
ATOM 1749 N N . PRO A 1 216 ? -17.359 19.125 7.969 1 98.31 216 PRO A N 1
ATOM 1750 C CA . PRO A 1 216 ? -18.516 19.859 8.492 1 98.31 216 PRO A CA 1
ATOM 1751 C C . PRO A 1 216 ? -19.172 19.172 9.688 1 98.31 216 PRO A C 1
ATOM 1753 O O . PRO A 1 216 ? -19.594 19.828 10.633 1 98.31 216 PRO A O 1
ATOM 1756 N N . LEU A 1 217 ? -19.172 17.812 9.672 1 97.31 217 LEU A N 1
ATOM 1757 C CA . LEU A 1 217 ? -19.828 16.953 10.656 1 97.31 217 LEU A CA 1
ATOM 1758 C C . LEU A 1 217 ? -18.859 15.922 11.211 1 97.31 217 LEU A C 1
ATOM 1760 O O . LEU A 1 217 ? -17.812 15.664 10.609 1 97.31 217 LEU A O 1
ATOM 1764 N N . PRO A 1 218 ? -19.266 15.352 12.398 1 96.81 218 PRO A N 1
ATOM 1765 C CA . PRO A 1 218 ? -18.484 14.188 12.805 1 96.81 218 PRO A CA 1
ATOM 1766 C C . PRO A 1 218 ? -18.359 13.141 11.695 1 96.81 218 PRO A C 1
ATOM 1768 O O . PRO A 1 218 ? -19.359 12.836 11.023 1 96.81 218 PRO A O 1
ATOM 1771 N N . MET A 1 219 ? -17.234 12.547 11.5 1 96 219 MET A N 1
ATOM 1772 C CA . MET A 1 219 ? -16.875 11.766 10.32 1 96 219 MET A CA 1
ATOM 1773 C C . MET A 1 219 ? -17.656 10.453 10.281 1 96 219 MET A C 1
ATOM 1775 O O . MET A 1 219 ? -17.75 9.812 9.234 1 96 219 MET A O 1
ATOM 1779 N N . ASP A 1 220 ? -18.156 10.039 11.453 1 95.31 220 ASP A N 1
ATOM 1780 C CA . ASP A 1 220 ? -18.859 8.758 11.492 1 95.31 220 ASP A CA 1
ATOM 1781 C C . ASP A 1 220 ? -20.281 8.883 10.953 1 95.31 220 ASP A C 1
ATOM 1783 O O . ASP A 1 220 ? -21 7.891 10.844 1 95.31 220 ASP A O 1
ATOM 1787 N N . ARG A 1 221 ? -20.688 10.141 10.648 1 97.12 221 ARG A N 1
ATOM 1788 C CA . ARG A 1 221 ? -22 10.375 10.062 1 97.12 221 ARG A CA 1
ATOM 1789 C C . ARG A 1 221 ? -21.969 10.211 8.547 1 97.12 221 ARG A C 1
ATOM 1791 O O . ARG A 1 221 ? -22.297 11.148 7.812 1 97.12 221 ARG A O 1
ATOM 1798 N N . VAL A 1 222 ? -21.781 9.086 8.039 1 97.88 222 VAL A N 1
ATOM 1799 C CA . VAL A 1 222 ? -21.469 8.789 6.645 1 97.88 222 VAL A CA 1
ATOM 1800 C C . VAL A 1 222 ? -22.672 9.148 5.77 1 97.88 222 VAL A C 1
ATOM 1802 O O . VAL A 1 222 ? -22.516 9.773 4.715 1 97.88 222 VAL A O 1
ATOM 1805 N N . ALA A 1 223 ? -23.875 8.797 6.164 1 97.38 223 ALA A N 1
ATOM 1806 C CA . ALA A 1 223 ? -25.078 9.094 5.391 1 97.38 223 ALA A CA 1
ATOM 1807 C C . ALA A 1 223 ? -25.25 10.594 5.203 1 97.38 223 ALA A C 1
ATOM 1809 O O . ALA A 1 223 ? -25.641 11.047 4.125 1 97.38 223 ALA A O 1
ATOM 1810 N N . ASP A 1 224 ? -24.969 11.328 6.234 1 98.06 224 ASP A N 1
ATOM 1811 C CA . ASP A 1 224 ? -25.078 12.781 6.156 1 98.06 224 ASP A CA 1
ATOM 1812 C C . ASP A 1 224 ? -24.016 13.359 5.219 1 98.06 224 ASP A C 1
ATOM 1814 O O . ASP A 1 224 ? -24.281 14.336 4.516 1 98.06 224 ASP A O 1
ATOM 1818 N N . TYR A 1 225 ? -22.875 12.812 5.238 1 98.44 225 TYR A N 1
ATOM 1819 C CA . TYR A 1 225 ? -21.844 13.258 4.309 1 98.44 225 TYR A CA 1
ATOM 1820 C C . TYR A 1 225 ? -22.266 13 2.867 1 98.44 225 TYR A C 1
ATOM 1822 O O . TYR A 1 225 ? -22.016 13.82 1.985 1 98.44 225 TYR A O 1
ATOM 1830 N N . LYS A 1 226 ? -22.812 11.836 2.611 1 97.44 226 LYS A N 1
ATOM 1831 C CA . LYS A 1 226 ? -23.344 11.547 1.28 1 97.44 226 LYS A CA 1
ATOM 1832 C C . LYS A 1 226 ? -24.359 12.594 0.851 1 97.44 226 LYS A C 1
ATOM 1834 O O . LYS A 1 226 ? -24.344 13.062 -0.29 1 97.44 226 LYS A O 1
ATOM 1839 N N . LEU A 1 227 ? -25.219 12.922 1.745 1 97.19 227 LEU A N 1
ATOM 1840 C CA . LEU A 1 227 ? -26.219 13.945 1.497 1 97.19 227 LEU A CA 1
ATOM 1841 C C . LEU A 1 227 ? -25.562 15.289 1.186 1 97.19 227 LEU A C 1
ATOM 1843 O O . LEU A 1 227 ? -25.938 15.961 0.22 1 97.19 227 LEU A O 1
ATOM 1847 N N . LEU A 1 228 ? -24.594 15.711 1.979 1 98.06 228 LEU A N 1
ATOM 1848 C CA . LEU A 1 228 ? -23.906 16.984 1.79 1 98.06 228 LEU A CA 1
ATOM 1849 C C . LEU A 1 228 ? -23.172 17.016 0.453 1 98.06 228 LEU A C 1
ATOM 1851 O O . LEU A 1 228 ? -23.203 18.016 -0.255 1 98.06 228 LEU A O 1
ATOM 1855 N N . ARG A 1 229 ? -22.484 15.93 0.186 1 97.5 229 ARG A N 1
ATOM 1856 C CA . ARG A 1 229 ? -21.75 15.852 -1.068 1 97.5 229 ARG A CA 1
ATOM 1857 C C . ARG A 1 229 ? -22.672 16.016 -2.266 1 97.5 229 ARG A C 1
ATOM 1859 O O . ARG A 1 229 ? -22.281 16.609 -3.277 1 97.5 229 ARG A O 1
ATOM 1866 N N . ALA A 1 230 ? -23.875 15.531 -2.199 1 96.12 230 ALA A N 1
ATOM 1867 C CA . ALA A 1 230 ? -24.859 15.625 -3.273 1 96.12 230 ALA A CA 1
ATOM 1868 C C . ALA A 1 230 ? -25.453 17.031 -3.346 1 96.12 230 ALA A C 1
ATOM 1870 O O . ALA A 1 230 ? -25.969 17.438 -4.391 1 96.12 230 ALA A O 1
ATOM 1871 N N . THR A 1 231 ? -25.391 17.781 -2.295 1 95.62 231 THR A N 1
ATOM 1872 C CA . THR A 1 231 ? -26.156 19.031 -2.205 1 95.62 231 THR A CA 1
ATOM 1873 C C . THR A 1 231 ? -25.219 20.234 -2.338 1 95.62 231 THR A C 1
ATOM 1875 O O . THR A 1 231 ? -25.594 21.25 -2.953 1 95.62 231 THR A O 1
ATOM 1878 N N . LEU A 1 232 ? -24.047 20.188 -1.761 1 97.19 232 LEU A N 1
ATOM 1879 C CA . LEU A 1 232 ? -23.141 21.328 -1.775 1 97.19 232 LEU A CA 1
ATOM 1880 C C . LEU A 1 232 ? -22.453 21.453 -3.131 1 97.19 232 LEU A C 1
ATOM 1882 O O . LEU A 1 232 ? -22.156 20.453 -3.781 1 97.19 232 LEU A O 1
ATOM 1886 N N . THR A 1 233 ? -22.125 22.625 -3.498 1 96.88 233 THR A N 1
ATOM 1887 C CA . THR A 1 233 ? -21.578 22.891 -4.82 1 96.88 233 THR A CA 1
ATOM 1888 C C . THR A 1 233 ? -20.047 22.797 -4.797 1 96.88 233 THR A C 1
ATOM 1890 O O . THR A 1 233 ? -19.406 22.938 -5.836 1 96.88 233 THR A O 1
ATOM 1893 N N . ILE A 1 234 ? -19.469 22.594 -3.656 1 97.81 234 ILE A N 1
ATOM 1894 C CA . ILE A 1 234 ? -18.016 22.484 -3.553 1 97.81 234 ILE A CA 1
ATOM 1895 C C . ILE A 1 234 ? -17.641 21.109 -3.008 1 97.81 234 ILE A C 1
ATOM 1897 O O . ILE A 1 234 ? -18.469 20.422 -2.393 1 97.81 234 ILE A O 1
ATOM 1901 N N . PRO A 1 235 ? -16.391 20.656 -3.166 1 98.12 235 PRO A N 1
ATOM 1902 C CA . PRO A 1 235 ? -15.953 19.344 -2.672 1 98.12 235 PRO A CA 1
ATOM 1903 C C . PRO A 1 235 ? -16.016 19.234 -1.149 1 98.12 235 PRO A C 1
ATOM 1905 O O . PRO A 1 235 ? -15.828 20.234 -0.451 1 98.12 235 PRO A O 1
ATOM 1908 N N . ILE A 1 236 ? -16.266 18.062 -0.675 1 98.56 236 ILE A N 1
ATOM 1909 C CA . ILE A 1 236 ? -16.25 17.75 0.75 1 98.56 236 ILE A CA 1
ATOM 1910 C C . ILE A 1 236 ? -14.992 16.953 1.096 1 98.56 236 ILE A C 1
ATOM 1912 O O . ILE A 1 236 ? -14.633 16.016 0.39 1 98.56 236 ILE A O 1
ATOM 1916 N N . ALA A 1 237 ? -14.32 17.375 2.199 1 98.69 237 ALA A N 1
ATOM 1917 C CA . ALA A 1 237 ? -13.055 16.75 2.59 1 98.69 237 ALA A CA 1
ATOM 1918 C C . ALA A 1 237 ? -13.062 16.359 4.066 1 98.69 237 ALA A C 1
ATOM 1920 O O . ALA A 1 237 ? -13.883 16.875 4.84 1 98.69 237 ALA A O 1
ATOM 1921 N N . GLY A 1 238 ? -12.219 15.406 4.422 1 98.44 238 GLY A N 1
ATOM 1922 C CA . GLY A 1 238 ? -12.094 15.086 5.836 1 98.44 238 GLY A CA 1
ATOM 1923 C C . GLY A 1 238 ? -11.281 13.828 6.09 1 98.44 238 GLY A C 1
ATOM 1924 O O . GLY A 1 238 ? -10.688 13.266 5.168 1 98.44 238 GLY A O 1
ATOM 1925 N N . GLY A 1 239 ? -11.164 13.492 7.43 1 97.81 239 GLY A N 1
ATOM 1926 C CA . GLY A 1 239 ? -10.555 12.242 7.852 1 97.81 239 GLY A CA 1
ATOM 1927 C C . GLY A 1 239 ? -9.234 12.438 8.57 1 97.81 239 GLY A C 1
ATOM 1928 O O . GLY A 1 239 ? -8.43 11.5 8.672 1 97.81 239 GLY A O 1
ATOM 1929 N N . GLU A 1 240 ? -8.93 13.586 9.047 1 96.94 240 GLU A N 1
ATOM 1930 C CA . GLU A 1 240 ? -7.617 13.875 9.625 1 96.94 240 GLU A CA 1
ATOM 1931 C C . GLU A 1 240 ? -7.395 13.094 10.914 1 96.94 240 GLU A C 1
ATOM 1933 O O . GLU A 1 240 ? -6.254 12.836 11.305 1 96.94 240 GLU A O 1
ATOM 1938 N N . ASN A 1 241 ? -8.508 12.664 11.531 1 95.19 241 ASN A N 1
ATOM 1939 C CA . ASN A 1 241 ? -8.375 11.969 12.812 1 95.19 241 ASN A CA 1
ATOM 1940 C C . ASN A 1 241 ? -8.523 10.461 12.656 1 95.19 241 ASN A C 1
ATOM 1942 O O . ASN A 1 241 ? -8.508 9.727 13.641 1 95.19 241 ASN A O 1
ATOM 1946 N N . LEU A 1 242 ? -8.766 10.047 11.453 1 96.69 242 LEU A N 1
ATOM 1947 C CA . LEU A 1 242 ? -8.828 8.609 11.203 1 96.69 242 LEU A CA 1
ATOM 1948 C C . LEU A 1 242 ? -7.438 7.992 11.227 1 96.69 242 LEU A C 1
ATOM 1950 O O . LEU A 1 242 ? -6.488 8.57 10.703 1 96.69 242 LEU A O 1
ATOM 1954 N N . GLN A 1 243 ? -7.316 6.859 11.859 1 94.5 243 GLN A N 1
ATOM 1955 C CA . GLN A 1 243 ? -6.004 6.332 12.219 1 94.5 243 GLN A CA 1
ATOM 1956 C C . GLN A 1 243 ? -5.57 5.234 11.25 1 94.5 243 GLN A C 1
ATOM 1958 O O . GLN A 1 243 ? -4.387 5.102 10.938 1 94.5 243 GLN A O 1
ATOM 1963 N N . LYS A 1 244 ? -6.516 4.406 10.828 1 95.62 244 LYS A N 1
ATOM 1964 C CA . LYS A 1 244 ? -6.219 3.264 9.969 1 95.62 244 LYS A CA 1
ATOM 1965 C C . LYS A 1 244 ? -6.906 3.395 8.617 1 95.62 244 LYS A C 1
ATOM 1967 O O . LYS A 1 244 ? -7.977 4 8.516 1 95.62 244 LYS A O 1
ATOM 1972 N N . SER A 1 245 ? -6.293 2.777 7.602 1 96.62 245 SER A N 1
ATOM 1973 C CA . SER A 1 245 ? -6.852 2.777 6.254 1 96.62 245 SER A CA 1
ATOM 1974 C C . SER A 1 245 ? -8.281 2.244 6.25 1 96.62 245 SER A C 1
ATOM 1976 O O . SER A 1 245 ? -9.148 2.789 5.566 1 96.62 245 SER A O 1
ATOM 1978 N N . ALA A 1 246 ? -8.562 1.249 7.043 1 96.19 246 ALA A N 1
ATOM 1979 C CA . ALA A 1 246 ? -9.875 0.607 7.09 1 96.19 246 ALA A CA 1
ATOM 1980 C C . ALA A 1 246 ? -10.945 1.581 7.574 1 96.19 246 ALA A C 1
ATOM 1982 O O . ALA A 1 246 ? -12.117 1.457 7.211 1 96.19 246 ALA A O 1
ATOM 1983 N N . GLU A 1 247 ? -10.562 2.527 8.375 1 97.19 247 GLU A N 1
ATOM 1984 C CA . GLU A 1 247 ? -11.508 3.49 8.922 1 97.19 247 GLU A CA 1
ATOM 1985 C C . GLU A 1 247 ? -12.031 4.43 7.84 1 97.19 247 GLU A C 1
ATOM 1987 O O . GLU A 1 247 ? -13.062 5.082 8.023 1 97.19 247 GLU A O 1
ATOM 1992 N N . PHE A 1 248 ? -11.375 4.504 6.711 1 97.94 248 PHE A N 1
ATOM 1993 C CA . PHE A 1 248 ? -11.812 5.352 5.605 1 97.94 248 PHE A CA 1
ATOM 1994 C C . PHE A 1 248 ? -12.82 4.621 4.73 1 97.94 248 PHE A C 1
ATOM 1996 O O . PHE A 1 248 ? -13.508 5.242 3.914 1 97.94 248 PHE A O 1
ATOM 2003 N N . LEU A 1 249 ? -12.977 3.303 4.848 1 97.25 249 LEU A N 1
ATOM 2004 C CA . LEU A 1 249 ? -13.734 2.469 3.922 1 97.25 249 LEU A CA 1
ATOM 2005 C C . LEU A 1 249 ? -15.203 2.893 3.889 1 97.25 249 LEU A C 1
ATOM 2007 O O . LEU A 1 249 ? -15.797 3.008 2.814 1 97.25 249 LEU A O 1
ATOM 2011 N N . PRO A 1 250 ? -15.82 3.131 5.051 1 96.88 250 PRO A N 1
ATOM 2012 C CA . PRO A 1 250 ? -17.234 3.533 4.98 1 96.88 250 PRO A CA 1
ATOM 2013 C C . PRO A 1 250 ? -17.438 4.785 4.133 1 96.88 250 PRO A C 1
ATOM 2015 O O . PRO A 1 250 ? -18.406 4.855 3.359 1 96.88 250 PRO A O 1
ATOM 2018 N N . LEU A 1 251 ? -16.5 5.766 4.266 1 97.5 251 LEU A N 1
ATOM 2019 C CA . LEU A 1 251 ? -16.609 6.996 3.488 1 97.5 251 LEU A CA 1
ATOM 2020 C C . LEU A 1 251 ? -16.391 6.719 2.006 1 97.5 251 LEU A C 1
ATOM 2022 O O . LEU A 1 251 ? -17.109 7.238 1.158 1 97.5 251 LEU A O 1
ATOM 2026 N N . LEU A 1 252 ? -15.414 5.906 1.714 1 97.5 252 LEU A N 1
ATOM 2027 C CA . LEU A 1 252 ? -15.016 5.633 0.339 1 97.5 252 LEU A CA 1
ATOM 2028 C C . LEU A 1 252 ? -16.031 4.746 -0.364 1 97.5 252 LEU A C 1
ATOM 2030 O O . LEU A 1 252 ? -16.422 5.016 -1.506 1 97.5 252 LEU A O 1
ATOM 2034 N N . LYS A 1 253 ? -16.547 3.719 0.248 1 95.94 253 LYS A N 1
ATOM 2035 C CA . LYS A 1 253 ? -17.5 2.779 -0.33 1 95.94 253 LYS A CA 1
ATOM 2036 C C . LYS A 1 253 ? -18.812 3.482 -0.706 1 95.94 253 LYS A C 1
ATOM 2038 O O . LYS A 1 253 ? -19.406 3.168 -1.732 1 95.94 253 LYS A O 1
ATOM 2043 N N . ASP A 1 254 ? -19.172 4.473 0.121 1 95.44 254 ASP A N 1
ATOM 2044 C CA . ASP A 1 254 ? -20.453 5.129 -0.055 1 95.44 254 ASP A CA 1
ATOM 2045 C C . ASP A 1 254 ? -20.312 6.41 -0.87 1 95.44 254 ASP A C 1
ATOM 2047 O O . ASP A 1 254 ? -21.297 7.117 -1.096 1 95.44 254 ASP A O 1
ATOM 2051 N N . GLY A 1 255 ? -19.094 6.715 -1.229 1 96.25 255 GLY A N 1
ATOM 2052 C CA . GLY A 1 255 ? -18.906 7.957 -1.959 1 96.25 255 GLY A CA 1
ATOM 2053 C C . GLY A 1 255 ? -19.266 9.188 -1.149 1 96.25 255 GLY A C 1
ATOM 2054 O O . GLY A 1 255 ? -19.938 10.094 -1.649 1 96.25 255 GLY A O 1
ATOM 2055 N N . ALA A 1 256 ? -18.797 9.25 0.075 1 97.62 256 ALA A N 1
ATOM 2056 C CA . ALA A 1 256 ? -19.25 10.258 1.028 1 97.62 256 ALA A CA 1
ATOM 2057 C C . ALA A 1 256 ? -18.328 11.469 1.022 1 97.62 256 ALA A C 1
ATOM 2059 O O . ALA A 1 256 ? -18.688 12.531 1.535 1 97.62 256 ALA A O 1
ATOM 2060 N N . VAL A 1 257 ? -17.188 11.367 0.434 1 98.25 257 VAL A N 1
ATOM 2061 C CA . VAL A 1 257 ? -16.25 12.484 0.402 1 98.25 257 VAL A CA 1
ATOM 2062 C C . VAL A 1 257 ? -15.609 12.586 -0.983 1 98.25 257 VAL A C 1
ATOM 2064 O O . VAL A 1 257 ? -15.57 11.602 -1.729 1 98.25 257 VAL A O 1
ATOM 2067 N N . ASP A 1 258 ? -15.117 13.773 -1.276 1 98.19 258 ASP A N 1
ATOM 2068 C CA . ASP A 1 258 ? -14.398 14.023 -2.52 1 98.19 258 ASP A CA 1
ATOM 2069 C C . ASP A 1 258 ? -12.883 13.945 -2.301 1 98.19 258 ASP A C 1
ATOM 2071 O O . ASP A 1 258 ? -12.133 13.633 -3.227 1 98.19 258 ASP A O 1
ATOM 2075 N N . ILE A 1 259 ? -12.469 14.25 -1.102 1 98.5 259 ILE A N 1
ATOM 2076 C CA . ILE A 1 259 ? -11.055 14.352 -0.739 1 98.5 259 ILE A CA 1
ATOM 2077 C C . ILE A 1 259 ? -10.836 13.758 0.648 1 98.5 259 ILE A C 1
ATOM 2079 O O . ILE A 1 259 ? -11.555 14.086 1.596 1 98.5 259 ILE A O 1
ATOM 2083 N N . ILE A 1 260 ? -9.922 12.836 0.77 1 98.56 260 ILE A N 1
ATOM 2084 C CA . ILE A 1 260 ? -9.539 12.406 2.111 1 98.56 260 ILE A CA 1
ATOM 2085 C C . ILE A 1 260 ? -8.305 13.18 2.568 1 98.56 260 ILE A C 1
ATOM 2087 O O . ILE A 1 260 ? -7.457 13.555 1.751 1 98.56 260 ILE A O 1
ATOM 2091 N N . GLN A 1 261 ? -8.195 13.398 3.828 1 98.69 261 GLN A N 1
ATOM 2092 C CA . GLN A 1 261 ? -7.133 14.234 4.375 1 98.69 261 GLN A CA 1
ATOM 2093 C C . GLN A 1 261 ? -6.414 13.531 5.52 1 98.69 261 GLN A C 1
ATOM 2095 O O . GLN A 1 261 ? -6.363 14.047 6.641 1 98.69 261 GLN A O 1
ATOM 2100 N N . PRO A 1 262 ? -5.758 12.367 5.219 1 98.12 262 PRO A N 1
ATOM 2101 C CA . PRO A 1 262 ? -5.062 11.656 6.297 1 98.12 262 PRO A CA 1
ATOM 2102 C C . PRO A 1 262 ? -3.934 12.477 6.91 1 98.12 262 PRO A C 1
ATOM 2104 O O . PRO A 1 262 ? -3.279 13.258 6.211 1 98.12 262 PRO A O 1
ATOM 2107 N N . ASP A 1 263 ? -3.77 12.359 8.172 1 98.06 263 ASP A N 1
ATOM 2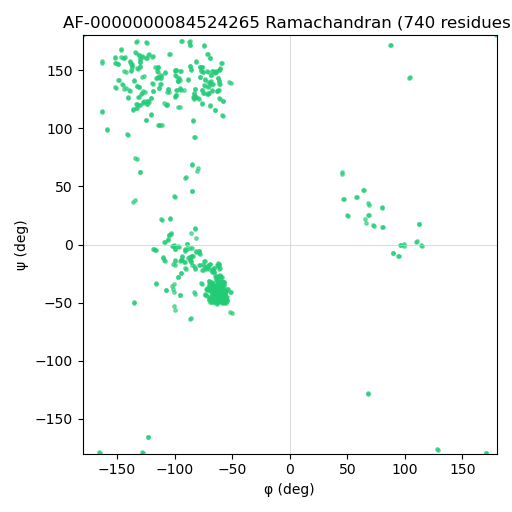108 C CA . ASP A 1 263 ? -2.686 12.977 8.93 1 98.06 263 ASP A CA 1
ATOM 2109 C C . ASP A 1 263 ? -1.649 11.93 9.352 1 98.06 263 ASP A C 1
ATOM 2111 O O . ASP A 1 263 ? -1.968 10.992 10.078 1 98.06 263 ASP A O 1
ATOM 2115 N N . ILE A 1 264 ? -0.429 12.094 8.938 1 97.19 264 ILE A N 1
ATOM 2116 C CA . ILE A 1 264 ? 0.606 11.102 9.188 1 97.19 264 ILE A CA 1
ATOM 2117 C C . ILE A 1 264 ? 0.796 10.914 10.688 1 97.19 264 ILE A C 1
ATOM 2119 O O . ILE A 1 264 ? 1.118 9.82 11.148 1 97.19 264 ILE A O 1
ATOM 2123 N N . MET A 1 265 ? 0.526 11.867 11.5 1 95.56 265 MET A N 1
ATOM 2124 C CA . MET A 1 265 ? 0.708 11.773 12.945 1 95.56 265 MET A CA 1
ATOM 2125 C C . MET A 1 265 ? -0.369 10.898 13.57 1 95.56 265 MET A C 1
ATOM 2127 O O . MET A 1 265 ? -0.26 10.508 14.734 1 95.56 265 MET A O 1
ATOM 2131 N N . HIS A 1 266 ? -1.376 10.625 12.844 1 93.12 266 HIS A N 1
ATOM 2132 C CA . HIS A 1 266 ? -2.449 9.789 13.367 1 93.12 266 HIS A CA 1
ATOM 2133 C C . HIS A 1 266 ? -2.447 8.414 12.703 1 93.12 266 HIS A C 1
ATOM 2135 O O . HIS A 1 266 ? -3.254 7.551 13.055 1 93.12 266 HIS A O 1
ATOM 2141 N N . ALA A 1 267 ? -1.503 8.172 11.844 1 93.12 267 ALA A N 1
ATOM 2142 C CA . ALA A 1 267 ? -1.498 6.961 11.031 1 93.12 267 ALA A CA 1
ATOM 2143 C C . ALA A 1 267 ? -0.813 5.812 11.766 1 93.12 267 ALA A C 1
ATOM 2145 O O . ALA A 1 267 ? -0.324 5.988 12.883 1 93.12 267 ALA A O 1
ATOM 2146 N N . THR A 1 268 ? -0.853 4.648 11.18 1 90.69 268 THR A N 1
ATOM 2147 C CA . THR A 1 268 ? -0.195 3.449 11.688 1 90.69 268 THR A CA 1
ATOM 2148 C C . THR A 1 268 ? 1.227 3.34 11.141 1 90.69 268 THR A C 1
ATOM 2150 O O . THR A 1 268 ? 1.593 2.322 10.547 1 90.69 268 THR A O 1
ATOM 2153 N N . GLY A 1 269 ? 2.035 4.395 11.414 1 96.38 269 GLY A N 1
ATOM 2154 C CA . GLY A 1 269 ? 3.367 4.445 10.836 1 96.38 269 GLY A CA 1
ATOM 2155 C C . GLY A 1 269 ? 3.395 5.078 9.453 1 96.38 269 GLY A C 1
ATOM 2156 O O . GLY A 1 269 ? 2.344 5.348 8.867 1 96.38 269 GLY A O 1
ATOM 2157 N N . VAL A 1 270 ? 4.586 5.297 8.953 1 97.75 270 VAL A N 1
ATOM 2158 C CA . VAL A 1 270 ? 4.797 5.914 7.652 1 97.75 270 VAL A CA 1
ATOM 2159 C C . VAL A 1 270 ? 4.195 5.031 6.559 1 97.75 270 VAL A C 1
ATOM 2161 O O . VAL A 1 270 ? 3.549 5.531 5.633 1 97.75 270 VAL A O 1
ATOM 2164 N N . ASP A 1 271 ? 4.332 3.756 6.703 1 96.44 271 ASP A N 1
ATOM 2165 C CA . ASP A 1 271 ? 3.818 2.828 5.699 1 96.44 271 ASP A CA 1
ATOM 2166 C C . ASP A 1 271 ? 2.291 2.822 5.688 1 96.44 271 ASP A C 1
ATOM 2168 O O . ASP A 1 271 ? 1.674 2.826 4.617 1 96.44 271 ASP A O 1
ATOM 2172 N N . GLY A 1 272 ? 1.677 2.766 6.906 1 96.44 272 GLY A N 1
ATOM 2173 C CA . GLY A 1 272 ? 0.227 2.859 6.977 1 96.44 272 GLY A CA 1
ATOM 2174 C C . GLY A 1 272 ? -0.318 4.145 6.379 1 96.44 272 GLY A C 1
ATOM 2175 O O . GLY A 1 272 ? -1.358 4.133 5.719 1 96.44 272 GLY A O 1
ATOM 2176 N N . TYR A 1 273 ? 0.428 5.203 6.598 1 98.19 273 TYR A N 1
ATOM 2177 C CA . TYR A 1 273 ? 0.055 6.488 6.02 1 98.19 273 TYR A CA 1
ATOM 2178 C C . TYR A 1 273 ? 0.076 6.43 4.496 1 98.19 273 TYR A C 1
ATOM 2180 O O . TYR A 1 273 ? -0.893 6.816 3.842 1 98.19 273 TYR A O 1
ATOM 2188 N N . ARG A 1 274 ? 1.153 5.918 3.902 1 98.06 274 ARG A N 1
ATOM 2189 C CA . ARG A 1 274 ? 1.277 5.785 2.455 1 98.06 274 ARG A CA 1
ATOM 2190 C C . ARG A 1 274 ? 0.193 4.875 1.893 1 98.06 274 ARG A C 1
ATOM 2192 O O . ARG A 1 274 ? -0.32 5.109 0.797 1 98.06 274 ARG A O 1
ATOM 2199 N N . GLU A 1 275 ? -0.116 3.838 2.645 1 97.38 275 GLU A N 1
ATOM 2200 C CA . GLU A 1 275 ? -1.187 2.928 2.25 1 97.38 275 GLU A CA 1
ATOM 2201 C C . GLU A 1 275 ? -2.514 3.666 2.105 1 97.38 275 GLU A C 1
ATOM 2203 O O . GLU A 1 275 ? -3.271 3.416 1.166 1 97.38 275 GLU A O 1
ATOM 2208 N N . THR A 1 276 ? -2.793 4.547 3.027 1 98.38 276 THR A N 1
ATOM 2209 C CA . THR A 1 276 ? -4.035 5.312 2.994 1 98.38 276 THR A CA 1
ATOM 2210 C C . THR A 1 276 ? -4.07 6.23 1.776 1 98.38 276 THR A C 1
ATOM 2212 O O . THR A 1 276 ? -5.098 6.336 1.104 1 98.38 276 THR A O 1
ATOM 2215 N N . LEU A 1 277 ? -2.953 6.898 1.491 1 98.38 277 LEU A N 1
ATOM 2216 C CA . LEU A 1 277 ? -2.885 7.746 0.304 1 98.38 277 LEU A CA 1
ATOM 2217 C C . LEU A 1 277 ? -3.127 6.926 -0.96 1 98.38 277 LEU A C 1
ATOM 2219 O O . LEU A 1 277 ? -3.869 7.352 -1.848 1 98.38 277 LEU A O 1
ATOM 2223 N N . GLN A 1 278 ? -2.525 5.773 -1.017 1 97.5 278 GLN A N 1
ATOM 2224 C CA . GLN A 1 278 ? -2.705 4.906 -2.176 1 97.5 278 GLN A CA 1
ATOM 2225 C C . GLN A 1 278 ? -4.152 4.434 -2.291 1 97.5 278 GLN A C 1
ATOM 2227 O O . GLN A 1 278 ? -4.672 4.273 -3.396 1 97.5 278 GLN A O 1
ATOM 2232 N N . LEU A 1 279 ? -4.777 4.156 -1.149 1 98.06 279 LEU A N 1
ATOM 2233 C CA . LEU A 1 279 ? -6.18 3.758 -1.123 1 98.06 279 LEU A CA 1
ATOM 2234 C C . LEU A 1 279 ? -7.051 4.793 -1.829 1 98.06 279 LEU A C 1
ATOM 2236 O O . LEU A 1 279 ? -7.977 4.434 -2.564 1 98.06 279 LEU A O 1
ATOM 2240 N N . SER A 1 280 ? -6.766 6.074 -1.638 1 97.88 280 SER A N 1
ATOM 2241 C CA . SER A 1 280 ? -7.52 7.121 -2.322 1 97.88 280 SER A CA 1
ATOM 2242 C C . SER A 1 280 ? -7.41 6.98 -3.836 1 97.88 280 SER A C 1
ATOM 2244 O O . SER A 1 280 ? -8.398 7.129 -4.551 1 97.88 280 SER A O 1
ATOM 2246 N N . ARG A 1 281 ? -6.211 6.648 -4.324 1 96.94 281 ARG A N 1
ATOM 2247 C CA . ARG A 1 281 ? -6.012 6.488 -5.762 1 96.94 281 ARG A CA 1
ATOM 2248 C C . ARG A 1 281 ? -6.758 5.27 -6.285 1 96.94 281 ARG A C 1
ATOM 2250 O O . ARG A 1 281 ? -7.309 5.297 -7.387 1 96.94 281 ARG A O 1
ATOM 2257 N N . ILE A 1 282 ? -6.781 4.223 -5.492 1 96.88 282 ILE A N 1
ATOM 2258 C CA . ILE A 1 282 ? -7.512 3.02 -5.883 1 96.88 282 ILE A CA 1
ATOM 2259 C C . ILE A 1 282 ? -8.992 3.352 -6.066 1 96.88 282 ILE A C 1
ATOM 2261 O O . ILE A 1 282 ? -9.633 2.848 -6.992 1 96.88 282 ILE A O 1
ATOM 2265 N N . PHE A 1 283 ? -9.516 4.215 -5.25 1 97.06 283 PHE A N 1
ATOM 2266 C CA . PHE A 1 283 ? -10.922 4.605 -5.309 1 97.06 283 PHE A CA 1
ATOM 2267 C C . PHE A 1 283 ? -11.125 5.738 -6.309 1 97.06 283 PHE A C 1
ATOM 2269 O O . PHE A 1 283 ? -12.266 6.148 -6.562 1 97.06 283 PHE A O 1
ATOM 2276 N N . GLY A 1 284 ? -10.016 6.344 -6.801 1 95.25 284 GLY A N 1
ATOM 2277 C CA . GLY A 1 284 ? -10.109 7.387 -7.809 1 95.25 284 GLY A CA 1
ATOM 2278 C C . GLY A 1 284 ? -10.461 8.742 -7.238 1 95.25 284 GLY A C 1
ATOM 2279 O O . GLY A 1 284 ? -11.141 9.547 -7.887 1 95.25 284 GLY A O 1
ATOM 2280 N N . ILE A 1 285 ? -10.016 8.992 -6.023 1 96 285 ILE A N 1
ATOM 2281 C CA . ILE A 1 285 ? -10.359 10.281 -5.422 1 96 285 ILE A CA 1
ATOM 2282 C C . ILE A 1 285 ? -9.086 11.008 -4.996 1 96 285 ILE A C 1
ATOM 2284 O O . ILE A 1 285 ? -7.996 10.438 -5.039 1 96 285 ILE A O 1
ATOM 2288 N N . LYS A 1 286 ? -9.211 12.227 -4.551 1 97.19 286 LYS A N 1
ATOM 2289 C CA . LYS A 1 286 ? -8.109 13.109 -4.172 1 97.19 286 LYS A CA 1
ATOM 2290 C C . LYS A 1 286 ? -7.707 12.891 -2.717 1 97.19 286 LYS A C 1
ATOM 2292 O O . LYS A 1 286 ? -8.5 12.391 -1.916 1 97.19 286 LYS A O 1
ATOM 2297 N N . SER A 1 287 ? -6.492 13.18 -2.457 1 98 287 SER A N 1
ATOM 2298 C CA . SER A 1 287 ? -5.984 13.156 -1.091 1 98 287 SER A CA 1
ATOM 2299 C C . SER A 1 287 ? -5.117 14.375 -0.802 1 98 287 SER A C 1
ATOM 2301 O O . SER A 1 287 ? -4.082 14.57 -1.44 1 98 287 SER A O 1
ATOM 2303 N N . SER A 1 288 ? -5.547 15.203 0.102 1 98.44 288 SER A N 1
ATOM 2304 C CA . SER A 1 288 ? -4.82 16.375 0.558 1 98.44 288 SER A CA 1
ATOM 2305 C C . SER A 1 288 ? -4.391 16.234 2.014 1 98.44 288 SER A C 1
ATOM 2307 O O . SER A 1 288 ? -5.188 16.469 2.926 1 98.44 288 SER A O 1
ATOM 2309 N N . PRO A 1 289 ? -3.16 15.938 2.301 1 98.12 289 PRO A N 1
ATOM 2310 C CA . PRO A 1 289 ? -2.697 15.586 3.645 1 98.12 289 PRO A CA 1
ATOM 2311 C C . PRO A 1 289 ? -2.867 16.719 4.645 1 98.12 289 PRO A C 1
ATOM 2313 O O . PRO A 1 289 ? -2.543 17.875 4.336 1 98.12 289 PRO A O 1
ATOM 2316 N N . HIS A 1 290 ? -3.398 16.375 5.738 1 98.19 290 HIS A N 1
ATOM 2317 C CA . HIS A 1 290 ? -3.408 17.25 6.91 1 98.19 290 HIS A CA 1
ATOM 2318 C C . HIS A 1 290 ? -2.098 17.141 7.684 1 98.19 290 HIS A C 1
ATOM 2320 O O . HIS A 1 290 ? -1.646 16.031 8 1 98.19 290 HIS A O 1
ATOM 2326 N N . THR A 1 291 ? -1.458 18.25 7.922 1 95.94 291 THR A N 1
ATOM 2327 C CA . THR A 1 291 ? -0.212 18.281 8.68 1 95.94 291 THR A CA 1
ATOM 2328 C C . THR A 1 291 ? -0.164 19.5 9.594 1 95.94 291 THR A C 1
ATOM 2330 O O . THR A 1 291 ? 0.257 20.578 9.172 1 95.94 291 THR A O 1
ATOM 2333 N N . PHE A 1 292 ? -0.526 19.438 10.836 1 90 292 PHE A N 1
ATOM 2334 C CA . PHE A 1 292 ? -0.571 20.578 11.75 1 90 292 PHE A CA 1
ATOM 2335 C C . PHE A 1 292 ? 0.541 20.484 12.789 1 90 292 PHE A C 1
ATOM 2337 O O . PHE A 1 292 ? 0.949 21.5 13.359 1 90 292 PHE A O 1
ATOM 2344 N N . ASP A 1 293 ? 1.2 19.391 12.945 1 79.31 293 ASP A N 1
ATOM 2345 C CA . ASP A 1 293 ? 1.912 19.125 14.188 1 79.31 293 ASP A CA 1
ATOM 2346 C C . ASP A 1 293 ? 3.402 19.406 14.047 1 79.31 293 ASP A C 1
ATOM 2348 O O . ASP A 1 293 ? 3.979 20.141 14.859 1 79.31 293 ASP A O 1
ATOM 2352 N N . GLY A 1 294 ? 4.039 18.906 13.156 1 90.94 294 GLY A N 1
ATOM 2353 C CA . GLY A 1 294 ? 5.488 19.031 13.219 1 90.94 294 GLY A CA 1
ATOM 2354 C C . GLY A 1 294 ? 6.133 19.141 11.852 1 90.94 294 GLY A C 1
ATOM 2355 O O . GLY A 1 294 ? 5.512 18.812 10.836 1 90.94 294 GLY A O 1
ATOM 2356 N N . ALA A 1 295 ? 7.41 19.656 11.938 1 95.81 295 ALA A N 1
ATOM 2357 C CA . ALA A 1 295 ? 8.172 19.891 10.711 1 95.81 295 ALA A CA 1
ATOM 2358 C C . ALA A 1 295 ? 8.562 18.578 10.055 1 95.81 295 ALA A C 1
ATOM 2360 O O . ALA A 1 295 ? 8.492 18.438 8.828 1 95.81 295 ALA A O 1
ATOM 2361 N N . LEU A 1 296 ? 8.938 17.594 10.867 1 97.69 296 LEU A N 1
ATOM 2362 C CA . LEU A 1 296 ? 9.367 16.328 10.305 1 97.69 296 LEU A CA 1
ATOM 2363 C C . LEU A 1 296 ? 8.18 15.555 9.734 1 97.69 296 LEU A C 1
ATOM 2365 O O . LEU A 1 296 ? 8.266 14.992 8.641 1 97.69 296 LEU A O 1
ATOM 2369 N N . SER A 1 297 ? 7.082 15.539 10.523 1 97.19 297 SER A N 1
ATOM 2370 C CA . SER A 1 297 ? 5.879 14.875 10.031 1 97.19 297 SER A CA 1
ATOM 2371 C C . SER A 1 297 ? 5.402 15.5 8.719 1 97.19 297 SER A C 1
ATOM 2373 O O . SER A 1 297 ? 4.996 14.789 7.801 1 97.19 297 SER A O 1
ATOM 2375 N N . ARG A 1 298 ? 5.461 16.766 8.586 1 97.5 298 ARG A N 1
ATOM 2376 C CA . ARG A 1 298 ? 5.094 17.453 7.352 1 97.5 298 ARG A CA 1
ATOM 2377 C C . ARG A 1 298 ? 6.016 17.047 6.207 1 97.5 298 ARG A C 1
ATOM 2379 O O . ARG A 1 298 ? 5.562 16.859 5.078 1 97.5 298 ARG A O 1
ATOM 2386 N N . LEU A 1 299 ? 7.312 16.984 6.504 1 98 299 LEU A N 1
ATOM 2387 C CA . LEU A 1 299 ? 8.273 16.562 5.484 1 98 299 LEU A CA 1
ATOM 2388 C C . LEU A 1 299 ? 7.926 15.18 4.949 1 98 299 LEU A C 1
ATOM 2390 O O . LEU A 1 299 ? 7.949 14.953 3.738 1 98 299 LEU A O 1
ATOM 2394 N N . TYR A 1 300 ? 7.594 14.258 5.809 1 98.38 300 TYR A N 1
ATOM 2395 C CA . TYR A 1 300 ? 7.238 12.906 5.383 1 98.38 300 TYR A CA 1
ATOM 2396 C C . TYR A 1 300 ? 5.949 12.914 4.566 1 98.38 300 TYR A C 1
ATOM 2398 O O . TYR A 1 300 ? 5.789 12.125 3.637 1 98.38 300 TYR A O 1
ATOM 2406 N N . ALA A 1 301 ? 5.008 13.805 4.953 1 98.5 301 ALA A N 1
ATOM 2407 C CA . ALA A 1 301 ? 3.812 13.953 4.129 1 98.5 301 ALA A CA 1
ATOM 2408 C C . ALA A 1 301 ? 4.172 14.43 2.725 1 98.5 301 ALA A C 1
ATOM 2410 O O . ALA A 1 301 ? 3.611 13.953 1.736 1 98.5 301 ALA A O 1
ATOM 2411 N N . LEU A 1 302 ? 5.098 15.328 2.645 1 98.31 302 LEU A N 1
ATOM 2412 C CA . LEU A 1 302 ? 5.566 15.836 1.362 1 98.31 302 LEU A CA 1
ATOM 2413 C C . LEU A 1 302 ? 6.242 14.734 0.552 1 98.31 302 LEU A C 1
ATOM 2415 O O . LEU A 1 302 ? 6.016 14.617 -0.653 1 98.31 302 LEU A O 1
ATOM 2419 N N . PHE A 1 303 ? 7.125 13.922 1.228 1 98.56 303 PHE A N 1
ATOM 2420 C CA . PHE A 1 303 ? 7.75 12.797 0.554 1 98.56 303 PHE A CA 1
ATOM 2421 C C . PHE A 1 303 ? 6.699 11.852 -0.022 1 98.56 303 PHE A C 1
ATOM 2423 O O . PHE A 1 303 ? 6.801 11.43 -1.177 1 98.56 303 PHE A O 1
ATOM 2430 N N . ALA A 1 304 ? 5.738 11.547 0.799 1 98.44 304 ALA A N 1
ATOM 2431 C CA . ALA A 1 304 ? 4.695 10.625 0.371 1 98.44 304 ALA A CA 1
ATOM 2432 C C . ALA A 1 304 ? 3.926 11.18 -0.825 1 98.44 304 ALA A C 1
ATOM 2434 O O . ALA A 1 304 ? 3.611 10.453 -1.765 1 98.44 304 ALA A O 1
ATOM 2435 N N . GLN A 1 305 ? 3.602 12.469 -0.767 1 98.25 305 GLN A N 1
ATOM 2436 C CA . GLN A 1 305 ? 2.906 13.117 -1.876 1 98.25 305 GLN A CA 1
ATOM 2437 C C . GLN A 1 305 ? 3.754 13.094 -3.145 1 98.25 305 GLN A C 1
ATOM 2439 O O . GLN A 1 305 ? 3.227 12.914 -4.246 1 98.25 305 GLN A O 1
ATOM 2444 N N . ALA A 1 306 ? 5.008 13.273 -3.006 1 97.56 306 ALA A N 1
ATOM 2445 C CA . ALA A 1 306 ? 5.926 13.297 -4.145 1 97.56 306 ALA A CA 1
ATOM 2446 C C . ALA A 1 306 ? 5.965 11.938 -4.84 1 97.56 306 ALA A C 1
ATOM 2448 O O . ALA A 1 306 ? 6.223 11.852 -6.043 1 97.56 306 ALA A O 1
ATOM 2449 N N . CYS A 1 307 ? 5.699 10.906 -4.113 1 97.31 307 CYS A N 1
ATOM 2450 C CA . CYS A 1 307 ? 5.793 9.547 -4.629 1 97.31 307 CYS A CA 1
ATOM 2451 C C . CYS A 1 307 ? 4.418 9.016 -5.02 1 97.31 307 CYS A C 1
ATOM 2453 O O . CYS A 1 307 ? 4.301 7.895 -5.52 1 97.31 307 CYS A O 1
ATOM 2455 N N . LEU A 1 308 ? 3.363 9.773 -4.785 1 97 308 LEU A N 1
ATOM 2456 C CA . LEU A 1 308 ? 1.992 9.344 -5.031 1 97 308 LEU A CA 1
ATOM 2457 C C . LEU A 1 308 ? 1.614 9.539 -6.496 1 97 308 LEU A C 1
ATOM 2459 O O . LEU A 1 308 ? 1.832 10.609 -7.062 1 97 308 LEU A O 1
ATOM 2463 N N . PRO A 1 309 ? 1.061 8.555 -7.168 1 94.06 309 PRO A N 1
ATOM 2464 C CA . PRO A 1 309 ? 0.607 8.727 -8.555 1 94.06 309 PRO A CA 1
ATOM 2465 C C . PRO A 1 309 ? -0.45 9.82 -8.695 1 94.06 309 PRO A C 1
ATOM 2467 O O . PRO A 1 309 ? -1.176 10.109 -7.738 1 94.06 309 PRO A O 1
ATOM 2470 N N . PRO A 1 310 ? -0.55 10.367 -9.898 1 93.06 310 PRO A N 1
ATOM 2471 C CA . PRO A 1 310 ? -1.59 11.375 -10.109 1 93.06 310 PRO A CA 1
ATOM 2472 C C . PRO A 1 310 ? -3 10.797 -10.023 1 93.06 310 PRO A C 1
ATOM 2474 O O . PRO A 1 310 ? -3.207 9.617 -10.336 1 93.06 310 PRO A O 1
ATOM 2477 N N . TRP A 1 311 ? -3.936 11.641 -9.57 1 89.62 311 TRP A N 1
ATOM 2478 C CA . TRP A 1 311 ? -5.312 11.164 -9.492 1 89.62 311 TRP A CA 1
ATOM 2479 C C . TRP A 1 311 ? -6.023 11.32 -10.828 1 89.62 311 TRP A C 1
ATOM 2481 O O . TRP A 1 311 ? -7.055 10.688 -11.07 1 89.62 311 TRP A O 1
ATOM 2491 N N . SER A 1 312 ? -5.395 12.172 -11.625 1 88.06 312 SER A N 1
ATOM 2492 C CA . SER A 1 312 ? -5.988 12.445 -12.93 1 88.06 312 SER A CA 1
ATOM 2493 C C . SER A 1 312 ? -4.918 12.711 -13.984 1 88.06 312 SER A C 1
ATOM 2495 O O . SER A 1 312 ? -3.736 12.844 -13.656 1 88.06 312 SER A O 1
ATOM 2497 N N . LYS A 1 313 ? -5.25 12.75 -15.25 1 84.31 313 LYS A N 1
ATOM 2498 C CA . LYS A 1 313 ? -4.355 13.039 -16.359 1 84.31 313 LYS A CA 1
ATOM 2499 C C . LYS A 1 313 ? -4.254 14.547 -16.609 1 84.31 313 LYS A C 1
ATOM 2501 O O . LYS A 1 313 ? -3.514 14.984 -17.484 1 84.31 313 LYS A O 1
ATOM 2506 N N . MET A 1 314 ? -5.012 15.25 -15.836 1 83.06 314 MET A N 1
ATOM 2507 C CA . MET A 1 314 ? -5.016 16.703 -16.016 1 83.06 314 MET A CA 1
ATOM 2508 C C . MET A 1 314 ? -3.68 17.297 -15.578 1 83.06 314 MET A C 1
ATOM 2510 O O . MET A 1 314 ? -3.197 17.016 -14.477 1 83.06 314 MET A O 1
ATOM 2514 N N . ASN A 1 315 ? -2.975 17.953 -16.469 1 72.25 315 ASN A N 1
ATOM 2515 C CA . ASN A 1 315 ? -1.623 18.469 -16.266 1 72.25 315 ASN A CA 1
ATOM 2516 C C . ASN A 1 315 ? -1.522 19.281 -14.984 1 72.25 315 ASN A C 1
ATOM 2518 O O . ASN A 1 315 ? -0.64 19.047 -14.156 1 72.25 315 ASN A O 1
ATOM 2522 N N . ASP A 1 316 ? -2.254 20.344 -14.766 1 67.25 316 ASP A N 1
ATOM 2523 C CA . ASP A 1 316 ? -2.086 21.281 -13.664 1 67.25 316 ASP A CA 1
ATOM 2524 C C . ASP A 1 316 ? -2.824 20.812 -12.422 1 67.25 316 ASP A C 1
ATOM 2526 O O . ASP A 1 316 ? -2.822 21.484 -11.391 1 67.25 316 ASP A O 1
ATOM 2530 N N . ASP A 1 317 ? -3.303 19.562 -12.492 1 70.31 317 ASP A N 1
ATOM 2531 C CA . ASP A 1 317 ? -4.121 19.094 -11.375 1 70.31 317 ASP A CA 1
ATOM 2532 C C . ASP A 1 317 ? -3.74 17.672 -10.969 1 70.31 317 ASP A C 1
ATOM 2534 O O . ASP A 1 317 ? -4.578 16.906 -10.469 1 70.31 317 ASP A O 1
ATOM 2538 N N . ALA A 1 318 ? -2.523 17.438 -11.047 1 79.25 318 ALA A N 1
ATOM 2539 C CA . ALA A 1 318 ? -2.182 16.016 -10.945 1 79.25 318 ALA A CA 1
ATOM 2540 C C . ALA A 1 318 ? -1.898 15.625 -9.5 1 79.25 318 ALA A C 1
ATOM 2542 O O . ALA A 1 318 ? -1.879 14.438 -9.164 1 79.25 318 ALA A O 1
ATOM 2543 N N . ILE A 1 319 ? -1.677 16.703 -8.586 1 92.75 319 ILE A N 1
ATOM 2544 C CA . ILE A 1 319 ? -1.391 16.359 -7.199 1 92.75 319 ILE A CA 1
ATOM 2545 C C . ILE A 1 319 ? -2.02 17.406 -6.277 1 92.75 319 ILE A C 1
ATOM 2547 O O . ILE A 1 319 ? -2.02 18.594 -6.59 1 92.75 319 ILE A O 1
ATOM 2551 N N . GLU A 1 320 ? -2.615 16.984 -5.215 1 96.75 320 GLU A N 1
ATOM 2552 C CA . GLU A 1 320 ? -3.26 17.844 -4.219 1 96.75 320 GLU A CA 1
ATOM 2553 C C . GLU A 1 320 ? -2.23 18.5 -3.299 1 96.75 320 GLU A C 1
ATOM 2555 O O . GLU A 1 320 ? -1.16 17.938 -3.061 1 96.75 320 GLU A O 1
ATOM 2560 N N . PRO A 1 321 ? -2.578 19.609 -2.795 1 97.69 321 PRO A N 1
ATOM 2561 C CA . PRO A 1 321 ? -1.644 20.312 -1.912 1 97.69 321 PRO A CA 1
ATOM 2562 C C . PRO A 1 321 ? -1.573 19.688 -0.517 1 97.69 321 PRO A C 1
ATOM 2564 O O . PRO A 1 321 ? -2.539 19.078 -0.062 1 97.69 321 PRO A O 1
ATOM 2567 N N . VAL A 1 322 ? -0.418 19.875 0.111 1 98.44 322 VAL A N 1
ATOM 2568 C CA . VAL A 1 322 ? -0.208 19.484 1.5 1 98.44 322 VAL A CA 1
ATOM 2569 C C . VAL A 1 322 ? -0.412 20.688 2.414 1 98.44 322 VAL A C 1
ATOM 2571 O O . VAL A 1 322 ? -0.027 21.797 2.07 1 98.44 322 VAL A O 1
ATOM 2574 N N . GLU A 1 323 ? -1.021 20.438 3.518 1 98.56 323 GLU A N 1
ATOM 2575 C CA . GLU A 1 323 ? -1.233 21.516 4.477 1 98.56 323 GLU A CA 1
ATOM 2576 C C . GLU A 1 323 ? 0.094 22.109 4.953 1 98.56 323 GLU A C 1
ATOM 2578 O O . GLU A 1 323 ? 1.036 21.359 5.238 1 98.56 323 GLU A O 1
ATOM 2583 N N . TRP A 1 324 ? 0.142 23.406 5.055 1 97.81 324 TRP A N 1
ATOM 2584 C CA . TRP A 1 324 ? 1.266 24.125 5.652 1 97.81 324 TRP A CA 1
ATOM 2585 C C . TRP A 1 324 ? 0.793 25.031 6.781 1 97.81 324 TRP A C 1
ATOM 2587 O O . TRP A 1 324 ? 0.179 26.078 6.527 1 97.81 324 TRP A O 1
ATOM 2597 N N . ASP A 1 325 ? 1.082 24.656 7.973 1 96.69 325 ASP A N 1
ATOM 2598 C CA . ASP A 1 325 ? 0.748 25.469 9.141 1 96.69 325 ASP A CA 1
ATOM 2599 C C . ASP A 1 325 ? 1.521 26.781 9.125 1 96.69 325 ASP A C 1
ATOM 2601 O O . ASP A 1 325 ? 2.74 26.797 9.305 1 96.69 325 ASP A O 1
ATOM 2605 N N . VAL A 1 326 ? 0.801 27.875 9.016 1 96 326 VAL A N 1
ATOM 2606 C CA . VAL A 1 326 ? 1.481 29.156 8.914 1 96 326 VAL A CA 1
ATOM 2607 C C . VAL A 1 326 ? 1.356 29.906 10.234 1 96 326 VAL A C 1
ATOM 2609 O O . VAL A 1 326 ? 1.72 31.094 10.32 1 96 326 VAL A O 1
ATOM 2612 N N . MET A 1 327 ? 0.771 29.281 11.203 1 96.44 327 MET A N 1
ATOM 2613 C CA . MET A 1 327 ? 0.62 29.938 12.5 1 96.44 327 MET A CA 1
ATOM 2614 C C . MET A 1 327 ? 1.965 30.047 13.211 1 96.44 327 MET A C 1
ATOM 2616 O O . MET A 1 327 ? 2.928 29.375 12.836 1 96.44 327 MET A O 1
ATOM 2620 N N . GLU A 1 328 ? 1.994 30.891 14.211 1 94.69 328 GLU A N 1
ATOM 2621 C CA . GLU A 1 328 ? 3.195 31.031 15.031 1 94.69 328 GLU A CA 1
ATOM 2622 C C . GLU A 1 328 ? 3.578 29.703 15.672 1 94.69 328 GLU A C 1
ATOM 2624 O O . GLU A 1 328 ? 2.836 29.172 16.5 1 94.69 328 GLU A O 1
ATOM 2629 N N . ASN A 1 329 ? 4.637 29.141 15.266 1 95 329 ASN A N 1
ATOM 2630 C CA . ASN A 1 329 ? 5.219 27.875 15.703 1 95 329 ASN A CA 1
ATOM 2631 C C . ASN A 1 329 ? 6.703 27.797 15.367 1 95 329 ASN A C 1
ATOM 2633 O O . ASN A 1 329 ? 7.066 27.438 14.242 1 95 329 ASN A O 1
ATOM 2637 N N . PRO A 1 330 ? 7.559 28.078 16.312 1 94.25 330 PRO A N 1
ATOM 2638 C CA . PRO A 1 330 ? 8.992 28.109 16.031 1 94.25 330 PRO A CA 1
ATOM 2639 C C . PRO A 1 330 ? 9.523 26.75 15.57 1 94.25 330 PRO A C 1
ATOM 2641 O O . PRO A 1 330 ? 10.609 26.672 14.984 1 94.25 330 PRO A O 1
ATOM 2644 N N . PHE A 1 331 ? 8.812 25.672 15.812 1 94.25 331 PHE A N 1
ATOM 2645 C CA . PHE A 1 331 ? 9.266 24.328 15.461 1 94.25 331 PHE A CA 1
ATOM 2646 C C . PHE A 1 331 ? 9.242 24.125 13.953 1 94.25 331 PHE A C 1
ATOM 2648 O O . PHE A 1 331 ? 9.875 23.203 13.43 1 94.25 331 PHE A O 1
ATOM 2655 N N . THR A 1 332 ? 8.508 24.953 13.234 1 92.75 332 THR A N 1
ATOM 2656 C CA . THR A 1 332 ? 8.391 24.844 11.781 1 92.75 332 THR A CA 1
ATOM 2657 C C . THR A 1 332 ? 9.75 25.047 11.109 1 92.75 332 THR A C 1
ATOM 2659 O O . THR A 1 332 ? 10.016 24.469 10.062 1 92.75 332 THR A O 1
ATOM 2662 N N . SER A 1 333 ? 10.617 25.797 11.781 1 92.44 333 SER A N 1
ATOM 2663 C CA . SER A 1 333 ? 11.867 26.188 11.148 1 92.44 333 SER A CA 1
ATOM 2664 C C . SER A 1 333 ? 13.031 25.344 11.664 1 92.44 333 SER A C 1
ATOM 2666 O O . SER A 1 333 ? 14.195 25.672 11.414 1 92.44 333 SER A O 1
ATOM 2668 N N . ILE A 1 334 ? 12.695 24.328 12.383 1 95.06 334 ILE A N 1
ATOM 2669 C CA . ILE A 1 334 ? 13.75 23.469 12.891 1 95.06 334 ILE A CA 1
ATOM 2670 C C . ILE A 1 334 ? 14.391 22.703 11.734 1 95.06 334 ILE A C 1
ATOM 2672 O O . ILE A 1 334 ? 15.547 22.281 11.828 1 95.06 334 ILE A O 1
ATOM 2676 N N . LEU A 1 335 ? 13.641 22.391 10.734 1 94.25 335 LEU A N 1
ATOM 2677 C CA . LEU A 1 335 ? 14.148 21.859 9.477 1 94.25 335 LEU A CA 1
ATOM 2678 C C . LEU A 1 335 ? 14.25 22.953 8.422 1 94.25 335 LEU A C 1
ATOM 2680 O O . LEU A 1 335 ? 13.414 23.859 8.383 1 94.25 335 LEU A O 1
ATOM 2684 N N . SER A 1 336 ? 15.227 22.859 7.594 1 88.38 336 SER A N 1
ATOM 2685 C CA . SER A 1 336 ? 15.461 23.859 6.566 1 88.38 336 SER A CA 1
ATOM 2686 C C . SER A 1 336 ? 14.547 23.656 5.363 1 88.38 336 SER A C 1
ATOM 2688 O O . SER A 1 336 ? 15.016 23.375 4.258 1 88.38 336 SER A O 1
ATOM 2690 N N . LEU A 1 337 ? 13.289 23.766 5.5 1 91.38 337 LEU A N 1
ATOM 2691 C CA . LEU A 1 337 ? 12.297 23.625 4.441 1 91.38 337 LEU A CA 1
ATOM 2692 C C . LEU A 1 337 ? 11.297 24.766 4.477 1 91.38 337 LEU A C 1
ATOM 2694 O O . LEU A 1 337 ? 10.703 25.047 5.52 1 91.38 337 LEU A O 1
ATOM 2698 N N . LYS A 1 338 ? 11.18 25.531 3.408 1 90.69 338 LYS A N 1
ATOM 2699 C CA . LYS A 1 338 ? 10.234 26.641 3.336 1 90.69 338 LYS A CA 1
ATOM 2700 C C . LYS A 1 338 ? 9.492 26.656 2.002 1 90.69 338 LYS A C 1
ATOM 2702 O O . LYS A 1 338 ? 10.07 26.328 0.962 1 90.69 338 LYS A O 1
ATOM 2707 N N . PRO A 1 339 ? 8.266 26.969 2.08 1 94.62 339 PRO A N 1
ATOM 2708 C CA . PRO A 1 339 ? 7.535 27.109 0.82 1 94.62 339 PRO A CA 1
ATOM 2709 C C . PRO A 1 339 ? 7.988 28.328 0.006 1 94.62 339 PRO A C 1
ATOM 2711 O O . PRO A 1 339 ? 8.328 29.359 0.577 1 94.62 339 PRO A O 1
ATOM 2714 N N . LEU A 1 340 ? 8.062 28.141 -1.303 1 92.75 340 LEU A N 1
ATOM 2715 C CA . LEU A 1 340 ? 8.297 29.219 -2.264 1 92.75 340 LEU A CA 1
ATOM 2716 C C . LEU A 1 340 ? 7.148 29.312 -3.262 1 92.75 340 LEU A C 1
ATOM 2718 O O . LEU A 1 340 ? 6.938 28.406 -4.062 1 92.75 340 LEU A O 1
ATOM 2722 N N . ASN A 1 341 ? 6.398 30.406 -3.16 1 93.38 341 ASN A N 1
ATOM 2723 C CA . ASN A 1 341 ? 5.262 30.641 -4.051 1 93.38 341 ASN A CA 1
ATOM 2724 C C . ASN A 1 341 ? 4.246 29.5 -3.957 1 93.38 341 ASN A C 1
ATOM 2726 O O . ASN A 1 341 ? 3.84 28.938 -4.977 1 93.38 341 ASN A O 1
ATOM 2730 N N . GLY A 1 342 ? 4.047 29.094 -2.797 1 95.38 342 GLY A N 1
ATOM 2731 C CA . GLY A 1 342 ? 3.004 28.109 -2.557 1 95.38 342 GLY A CA 1
ATOM 2732 C C . GLY A 1 342 ? 3.432 26.688 -2.885 1 95.38 342 GLY A C 1
ATOM 2733 O O . GLY A 1 342 ? 2.592 25.797 -3.039 1 95.38 342 GLY A O 1
ATOM 2734 N N . CYS A 1 343 ? 4.707 26.422 -3.037 1 96.81 343 CYS A N 1
ATOM 2735 C CA . CYS A 1 343 ? 5.23 25.094 -3.34 1 96.81 343 CYS A CA 1
ATOM 2736 C C . CYS A 1 343 ? 6.473 24.797 -2.512 1 96.81 343 CYS A C 1
ATOM 2738 O O . CYS A 1 343 ? 7.148 25.719 -2.047 1 96.81 343 CYS A O 1
ATOM 2740 N N . VAL A 1 344 ? 6.746 23.547 -2.305 1 96.81 344 VAL A N 1
ATOM 2741 C CA . VAL A 1 344 ? 7.938 23.109 -1.587 1 96.81 344 VAL A CA 1
ATOM 2742 C C . VAL A 1 344 ? 8.75 22.156 -2.461 1 96.81 344 VAL A C 1
ATOM 2744 O O . VAL A 1 344 ? 8.227 21.141 -2.934 1 96.81 344 VAL A O 1
ATOM 2747 N N . PRO A 1 345 ? 10 22.5 -2.756 1 96.75 345 PRO A N 1
ATOM 2748 C CA . PRO A 1 345 ? 10.859 21.516 -3.416 1 96.75 345 PRO A CA 1
ATOM 2749 C C . PRO A 1 345 ? 11.195 20.328 -2.52 1 96.75 345 PRO A C 1
ATOM 2751 O O . PRO A 1 345 ? 11.484 20.5 -1.334 1 96.75 345 PRO A O 1
ATOM 2754 N N . ILE A 1 346 ? 11.172 19.156 -3.039 1 96.81 346 ILE A N 1
ATOM 2755 C CA . ILE A 1 346 ? 11.469 17.938 -2.281 1 96.81 346 ILE A CA 1
ATOM 2756 C C . ILE A 1 346 ? 12.977 17.75 -2.176 1 96.81 346 ILE A C 1
ATOM 2758 O O . ILE A 1 346 ? 13.68 17.734 -3.191 1 96.81 346 ILE A O 1
ATOM 2762 N N . PRO A 1 347 ? 13.469 17.578 -0.983 1 95.56 347 PRO A N 1
ATOM 2763 C CA . PRO A 1 347 ? 14.906 17.375 -0.822 1 95.56 347 PRO A CA 1
ATOM 2764 C C . PRO A 1 347 ? 15.398 16.125 -1.545 1 95.56 347 PRO A C 1
ATOM 2766 O O . PRO A 1 347 ? 14.656 15.148 -1.681 1 95.56 347 PRO A O 1
ATOM 2769 N N . THR A 1 348 ? 16.656 16.062 -2.016 1 88.38 348 THR A N 1
ATOM 2770 C CA . THR A 1 348 ? 17.203 14.961 -2.807 1 88.38 348 THR A CA 1
ATOM 2771 C C . THR A 1 348 ? 18.344 14.266 -2.064 1 88.38 348 THR A C 1
ATOM 2773 O O . THR A 1 348 ? 18.844 13.242 -2.518 1 88.38 348 THR A O 1
ATOM 2776 N N . GLY A 1 349 ? 18.766 14.688 -0.97 1 93.94 349 GLY A N 1
ATOM 2777 C CA . GLY A 1 349 ? 19.891 14.117 -0.265 1 93.94 349 GLY A CA 1
ATOM 2778 C C . GLY A 1 349 ? 19.578 12.789 0.402 1 93.94 349 GLY A C 1
ATOM 2779 O O . GLY A 1 349 ? 18.422 12.336 0.376 1 93.94 349 GLY A O 1
ATOM 2780 N N . THR A 1 350 ? 20.641 12.117 0.932 1 97.31 350 THR A N 1
ATOM 2781 C CA . THR A 1 350 ? 20.516 10.836 1.623 1 97.31 350 THR A CA 1
ATOM 2782 C C . THR A 1 350 ? 19.641 10.984 2.865 1 97.31 350 THR A C 1
ATOM 2784 O O . THR A 1 350 ? 19.75 11.969 3.6 1 97.31 350 THR A O 1
ATOM 2787 N N . GLY A 1 351 ? 18.797 9.977 3.131 1 97.94 351 GLY A N 1
ATOM 2788 C CA . GLY A 1 351 ? 17.828 10.102 4.207 1 97.94 351 GLY A CA 1
ATOM 2789 C C . GLY A 1 351 ? 16.75 11.133 3.932 1 97.94 351 GLY A C 1
ATOM 2790 O O . GLY A 1 351 ? 16.125 11.102 2.879 1 97.94 351 GLY A O 1
ATOM 2791 N N . ILE A 1 352 ? 16.578 12.008 4.863 1 97.88 352 ILE A N 1
ATOM 2792 C CA . ILE A 1 352 ? 15.555 13.031 4.664 1 97.88 352 ILE A CA 1
ATOM 2793 C C . ILE A 1 352 ? 16.141 14.211 3.898 1 97.88 352 ILE A C 1
ATOM 2795 O O . ILE A 1 352 ? 15.406 15.078 3.426 1 97.88 352 ILE A O 1
ATOM 2799 N N . GLY A 1 353 ? 17.406 14.305 3.768 1 96.88 353 GLY A N 1
ATOM 2800 C CA . GLY A 1 353 ? 18.094 15.242 2.889 1 96.88 353 GLY A CA 1
ATOM 2801 C C . GLY A 1 353 ? 18.031 16.672 3.387 1 96.88 353 GLY A C 1
ATOM 2802 O O . GLY A 1 353 ? 18.156 17.609 2.6 1 96.88 353 GLY A O 1
ATOM 2803 N N . VAL A 1 354 ? 17.688 16.859 4.684 1 95.5 354 VAL A N 1
ATOM 2804 C CA . VAL A 1 354 ? 17.625 18.203 5.25 1 95.5 354 VAL A CA 1
ATOM 2805 C C . VAL A 1 354 ? 18.422 18.25 6.559 1 95.5 354 VAL A C 1
ATOM 2807 O O . VAL A 1 354 ? 18.656 17.219 7.188 1 95.5 354 VAL A O 1
ATOM 2810 N N . GLU A 1 355 ? 18.781 19.438 6.91 1 92.44 355 GLU A N 1
ATOM 2811 C CA . GLU A 1 355 ? 19.578 19.625 8.125 1 92.44 355 GLU A CA 1
ATOM 2812 C C . GLU A 1 355 ? 18.703 20.062 9.289 1 92.44 355 GLU A C 1
ATOM 2814 O O . GLU A 1 355 ? 17.672 20.719 9.094 1 92.44 355 GLU A O 1
ATOM 2819 N N . TRP A 1 356 ? 19.156 19.672 10.438 1 95.12 356 TRP A N 1
ATOM 2820 C CA . TRP A 1 356 ? 18.469 20.062 11.672 1 95.12 356 TRP A CA 1
ATOM 2821 C C . TRP A 1 356 ? 19.094 21.297 12.289 1 95.12 356 TRP A C 1
ATOM 2823 O O . TRP A 1 356 ? 20.328 21.422 12.312 1 95.12 356 TRP A O 1
ATOM 2833 N N . ASP A 1 357 ? 18.312 22.25 12.695 1 95.69 357 ASP A N 1
ATOM 2834 C CA . ASP A 1 357 ? 18.766 23.391 13.484 1 95.69 357 ASP A CA 1
ATOM 2835 C C . ASP A 1 357 ? 18.859 23.031 14.969 1 95.69 357 ASP A C 1
ATOM 2837 O O . ASP A 1 357 ? 17.906 23.297 15.719 1 95.69 357 ASP A O 1
ATOM 2841 N N . MET A 1 358 ? 19.984 22.609 15.383 1 94.94 358 MET A N 1
ATOM 2842 C CA . MET A 1 358 ? 20.156 22.125 16.75 1 94.94 358 MET A CA 1
ATOM 2843 C C . MET A 1 358 ? 20.062 23.266 17.75 1 94.94 358 MET A C 1
ATOM 2845 O O . MET A 1 358 ? 19.625 23.047 18.891 1 94.94 358 MET A O 1
ATOM 2849 N N . GLU A 1 359 ? 20.484 24.422 17.391 1 95.12 359 GLU A N 1
ATOM 2850 C CA . GLU A 1 359 ? 20.406 25.578 18.266 1 95.12 359 GLU A CA 1
ATOM 2851 C C . GLU A 1 359 ? 18.953 25.922 18.609 1 95.12 359 GLU A C 1
ATOM 2853 O O . GLU A 1 359 ? 18.625 26.188 19.766 1 95.12 359 GLU A O 1
ATOM 2858 N N . LYS A 1 360 ? 18.188 25.875 17.609 1 93.88 360 LYS A N 1
ATOM 2859 C CA . LYS A 1 360 ? 16.766 26.141 17.828 1 93.88 360 LYS A CA 1
ATOM 2860 C C . LYS A 1 360 ? 16.141 25.047 18.703 1 93.88 360 LYS A C 1
ATOM 2862 O O . LYS A 1 360 ? 15.273 25.328 19.531 1 93.88 360 LYS A O 1
ATOM 2867 N N . MET A 1 361 ? 16.484 23.828 18.469 1 94.44 361 MET A N 1
ATOM 2868 C CA . MET A 1 361 ? 15.961 22.719 19.281 1 94.44 361 MET A CA 1
ATOM 2869 C C . MET A 1 361 ? 16.312 22.891 20.75 1 94.44 361 MET A C 1
ATOM 2871 O O . MET A 1 361 ? 15.484 22.656 21.625 1 94.44 361 MET A O 1
ATOM 2875 N N . ASP A 1 362 ? 17.469 23.391 20.984 1 95.31 362 ASP A N 1
ATOM 2876 C CA . ASP A 1 362 ? 17.906 23.609 22.359 1 95.31 362 ASP A CA 1
ATOM 2877 C C . ASP A 1 362 ? 17.172 24.766 23 1 95.31 362 ASP A C 1
ATOM 2879 O O . ASP A 1 362 ? 16.844 24.734 24.188 1 95.31 362 ASP A O 1
ATOM 2883 N N . LYS A 1 363 ? 16.953 25.75 22.25 1 96 363 LYS A N 1
ATOM 2884 C CA . LYS A 1 363 ? 16.297 26.969 22.734 1 96 363 LYS A CA 1
ATOM 2885 C C . LYS A 1 363 ? 14.906 26.656 23.266 1 96 363 LYS A C 1
ATOM 2887 O O . LYS A 1 363 ? 14.453 27.281 24.219 1 96 363 LYS A O 1
ATOM 2892 N N . TYR A 1 364 ? 14.219 25.703 22.688 1 96.25 364 TYR A N 1
ATOM 2893 C CA . T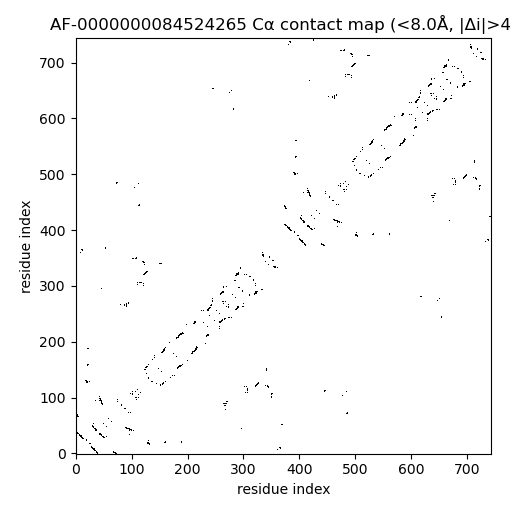YR A 1 364 ? 12.812 25.484 23.031 1 96.25 364 TYR A CA 1
ATOM 2894 C C . TYR A 1 364 ? 12.633 24.172 23.781 1 96.25 364 TYR A C 1
ATOM 2896 O O . TYR A 1 364 ? 11.531 23.625 23.797 1 96.25 364 TYR A O 1
ATOM 2904 N N . ARG A 1 365 ? 13.656 23.703 24.344 1 97.19 365 ARG A N 1
ATOM 2905 C CA . ARG A 1 365 ? 13.602 22.453 25.094 1 97.19 365 ARG A CA 1
ATOM 2906 C C . ARG A 1 365 ? 12.641 22.562 26.266 1 97.19 365 ARG A C 1
ATOM 2908 O O . ARG A 1 365 ? 12.625 23.578 26.969 1 97.19 365 ARG A O 1
ATOM 2915 N N . TRP A 1 366 ? 11.812 21.594 26.406 1 97.38 366 TRP A N 1
ATOM 2916 C CA . TRP A 1 366 ? 10.922 21.516 27.562 1 97.38 366 TRP A CA 1
ATOM 2917 C C . TRP A 1 366 ? 11.703 21.203 28.828 1 97.38 366 TRP A C 1
ATOM 2919 O O . TRP A 1 366 ? 12.539 20.297 28.844 1 97.38 366 TRP A O 1
ATOM 2929 N N . ASP A 1 367 ? 11.422 21.859 29.906 1 94 367 ASP A N 1
ATOM 2930 C CA . ASP A 1 367 ? 12.219 21.734 31.125 1 94 367 ASP A CA 1
ATOM 2931 C C . ASP A 1 367 ? 11.492 20.891 32.156 1 94 367 ASP A C 1
ATOM 2933 O O . ASP A 1 367 ? 11.906 20.828 33.344 1 94 367 ASP A O 1
ATOM 2937 N N . GLY A 1 368 ? 10.461 20.312 31.828 1 92.94 368 GLY A N 1
ATOM 2938 C CA . GLY A 1 368 ? 9.75 19.453 32.75 1 92.94 368 GLY A CA 1
ATOM 2939 C C . GLY A 1 368 ? 8.602 20.156 33.469 1 92.94 368 GLY A C 1
ATOM 2940 O O . GLY A 1 368 ? 7.852 19.547 34.219 1 92.94 368 GLY A O 1
ATOM 2941 N N . THR A 1 369 ? 8.43 21.406 33.156 1 91.31 369 THR A N 1
ATOM 2942 C CA . THR A 1 369 ? 7.383 22.188 33.812 1 91.31 369 THR A CA 1
ATOM 2943 C C . THR A 1 369 ? 6 21.734 33.344 1 91.31 369 THR A C 1
ATOM 2945 O O . THR A 1 369 ? 5.84 21.266 32.219 1 91.31 369 THR A O 1
ATOM 2948 N N . SER A 1 370 ? 5.113 21.859 34.219 1 88.88 370 SER A N 1
ATOM 2949 C CA . SER A 1 370 ? 3.73 21.562 33.875 1 88.88 370 SER A CA 1
ATOM 2950 C C . SER A 1 370 ? 3.127 22.656 33 1 88.88 370 SER A C 1
ATOM 2952 O O . SER A 1 370 ? 3.447 23.828 33.156 1 88.88 370 SER A O 1
ATOM 2954 N N . TYR A 1 371 ? 2.373 22.25 32.125 1 90.38 371 TYR A N 1
ATOM 2955 C CA . TYR A 1 371 ? 1.656 23.172 31.25 1 90.38 371 TYR A CA 1
ATOM 2956 C C . TYR A 1 371 ? 0.268 22.641 30.922 1 90.38 371 TYR A C 1
ATOM 2958 O O . TYR A 1 371 ? 0.003 21.453 31.062 1 90.38 371 TYR A O 1
ATOM 2966 N N . TYR A 1 372 ? -0.763 23.672 30.688 1 83.75 372 TYR A N 1
ATOM 2967 C CA . TYR A 1 372 ? -2.141 23.281 30.406 1 83.75 372 TYR A CA 1
ATOM 2968 C C . TYR A 1 372 ? -2.775 24.234 29.406 1 83.75 372 TYR A C 1
ATOM 2970 O O . TYR A 1 372 ? -2.439 25.422 29.375 1 83.75 372 TYR A O 1
ATOM 2978 N N . MET B 1 1 ? 23.062 4.301 -9.594 1 93.88 1 MET B N 1
ATOM 2979 C CA . MET B 1 1 ? 22.719 2.947 -10.016 1 93.88 1 MET B CA 1
ATOM 2980 C C . MET B 1 1 ? 22.188 2.941 -11.445 1 93.88 1 MET B C 1
ATOM 2982 O O . MET B 1 1 ? 21.094 2.434 -11.711 1 93.88 1 MET B O 1
ATOM 2986 N N . ARG B 1 2 ? 23.016 3.537 -12.297 1 97 2 ARG B N 1
ATOM 2987 C CA . ARG B 1 2 ? 22.656 3.697 -13.703 1 97 2 ARG B CA 1
ATOM 2988 C C . ARG B 1 2 ? 22.672 2.355 -14.43 1 97 2 ARG B C 1
ATOM 2990 O O . ARG B 1 2 ? 23.625 1.592 -14.312 1 97 2 ARG B O 1
ATOM 2997 N N . ILE B 1 3 ? 21.625 2.062 -15.141 1 98.75 3 ILE B N 1
ATOM 2998 C CA . ILE B 1 3 ? 21.484 0.813 -15.883 1 98.75 3 ILE B CA 1
ATOM 2999 C C . ILE B 1 3 ? 22.438 0.823 -17.078 1 98.75 3 ILE B C 1
ATOM 3001 O O . ILE B 1 3 ? 22.422 1.764 -17.875 1 98.75 3 ILE B O 1
ATOM 3005 N N . GLU B 1 4 ? 23.188 -0.224 -17.203 1 98.62 4 GLU B N 1
ATOM 3006 C CA . GLU B 1 4 ? 24.219 -0.268 -18.234 1 98.62 4 GLU B CA 1
ATOM 3007 C C . GLU B 1 4 ? 23.922 -1.37 -19.25 1 98.62 4 GLU B C 1
ATOM 3009 O O . GLU B 1 4 ? 24.234 -1.227 -20.438 1 98.62 4 GLU B O 1
ATOM 3014 N N . LYS B 1 5 ? 23.359 -2.406 -18.781 1 98.5 5 LYS B N 1
ATOM 3015 C CA . LYS B 1 5 ? 23.203 -3.586 -19.625 1 98.5 5 LYS B CA 1
ATOM 3016 C C . LYS B 1 5 ? 21.953 -4.367 -19.266 1 98.5 5 LYS B C 1
ATOM 3018 O O . LYS B 1 5 ? 21.547 -4.418 -18.109 1 98.5 5 LYS B O 1
ATOM 3023 N N . VAL B 1 6 ? 21.281 -4.887 -20.312 1 98.75 6 VAL B N 1
ATOM 3024 C CA . VAL B 1 6 ? 20.156 -5.805 -20.141 1 98.75 6 VAL B CA 1
ATOM 3025 C C . VAL B 1 6 ? 20.391 -7.062 -20.984 1 98.75 6 VAL B C 1
ATOM 3027 O O . VAL B 1 6 ? 20.641 -6.977 -22.188 1 98.75 6 VAL B O 1
ATOM 3030 N N . GLU B 1 7 ? 20.406 -8.195 -20.328 1 98.25 7 GLU B N 1
ATOM 3031 C CA . GLU B 1 7 ? 20.531 -9.484 -21 1 98.25 7 GLU B CA 1
ATOM 3032 C C . GLU B 1 7 ? 19.234 -10.297 -20.891 1 98.25 7 GLU B C 1
ATOM 3034 O O . GLU B 1 7 ? 18.594 -10.305 -19.844 1 98.25 7 GLU B O 1
ATOM 3039 N N . THR B 1 8 ? 18.859 -10.922 -21.984 1 97.88 8 THR B N 1
ATOM 3040 C CA . THR B 1 8 ? 17.609 -11.672 -22 1 97.88 8 THR B CA 1
ATOM 3041 C C . THR B 1 8 ? 17.875 -13.172 -22.109 1 97.88 8 THR B C 1
ATOM 3043 O O . THR B 1 8 ? 18.859 -13.586 -22.734 1 97.88 8 THR B O 1
ATOM 3046 N N . PHE B 1 9 ? 17.031 -13.945 -21.453 1 97.44 9 PHE B N 1
ATOM 3047 C CA . PHE B 1 9 ? 17.125 -15.398 -21.422 1 97.44 9 PHE B CA 1
ATOM 3048 C C . PHE B 1 9 ? 15.766 -16.047 -21.688 1 97.44 9 PHE B C 1
ATOM 3050 O O . PHE B 1 9 ? 15.148 -16.594 -20.766 1 97.44 9 PHE B O 1
ATOM 3057 N N . PRO B 1 10 ? 15.273 -16.016 -22.969 1 97.81 10 PRO B N 1
ATOM 3058 C CA . PRO B 1 10 ? 14.039 -16.719 -23.297 1 97.81 10 PRO B CA 1
ATOM 3059 C C . PRO B 1 10 ? 14.18 -18.234 -23.203 1 97.81 10 PRO B C 1
ATOM 3061 O O . PRO B 1 10 ? 15.156 -18.797 -23.703 1 97.81 10 PRO B O 1
ATOM 3064 N N . MET B 1 11 ? 13.258 -18.859 -22.562 1 97.12 11 MET B N 1
ATOM 3065 C CA . MET B 1 11 ? 13.328 -20.297 -22.328 1 97.12 11 MET B CA 1
ATOM 3066 C C . MET B 1 11 ? 12.055 -21 -22.797 1 97.12 11 MET B C 1
ATOM 3068 O O . MET B 1 11 ? 10.961 -20.438 -22.672 1 97.12 11 MET B O 1
ATOM 3072 N N . LEU B 1 12 ? 12.156 -22.172 -23.297 1 97.19 12 LEU B N 1
ATOM 3073 C CA . LEU B 1 12 ? 11.039 -22.953 -23.828 1 97.19 12 LEU B CA 1
ATOM 3074 C C . LEU B 1 12 ? 11.227 -24.438 -23.516 1 97.19 12 LEU B C 1
ATOM 3076 O O . LEU B 1 12 ? 12.328 -24.969 -23.656 1 97.19 12 LEU B O 1
ATOM 3080 N N . TYR B 1 13 ? 10.18 -25.031 -23.062 1 96.62 13 TYR B N 1
ATOM 3081 C CA . TYR B 1 13 ? 10.164 -26.453 -22.797 1 96.62 13 TYR B CA 1
ATOM 3082 C C . TYR B 1 13 ? 8.914 -27.109 -23.375 1 96.62 13 TYR B C 1
ATOM 3084 O O . TYR B 1 13 ? 7.789 -26.781 -22.969 1 96.62 13 TYR B O 1
ATOM 3092 N N . GLN B 1 14 ? 9.094 -28.031 -24.312 1 95.94 14 GLN B N 1
ATOM 3093 C CA . GLN B 1 14 ? 7.98 -28.797 -24.875 1 95.94 14 GLN B CA 1
ATOM 3094 C C . GLN B 1 14 ? 7.562 -29.922 -23.938 1 95.94 14 GLN B C 1
ATOM 3096 O O . GLN B 1 14 ? 8.383 -30.781 -23.594 1 95.94 14 GLN B O 1
ATOM 3101 N N . LEU B 1 15 ? 6.336 -29.922 -23.609 1 96.25 15 LEU B N 1
ATOM 3102 C CA . LEU B 1 15 ? 5.832 -30.969 -22.734 1 96.25 15 LEU B CA 1
ATOM 3103 C C . LEU B 1 15 ? 5.703 -32.281 -23.484 1 96.25 15 LEU B C 1
ATOM 3105 O O . LEU B 1 15 ? 5.094 -32.344 -24.562 1 96.25 15 LEU B O 1
ATOM 3109 N N . PRO B 1 16 ? 6.254 -33.344 -22.891 1 94.69 16 PRO B N 1
ATOM 3110 C CA . PRO B 1 16 ? 6.051 -34.656 -23.531 1 94.69 16 PRO B CA 1
ATOM 3111 C C . PRO B 1 16 ? 4.586 -35.094 -23.547 1 94.69 16 PRO B C 1
ATOM 3113 O O . PRO B 1 16 ? 4.133 -35.719 -24.516 1 94.69 16 PRO B O 1
ATOM 3116 N N . GLN B 1 17 ? 3.873 -34.844 -22.516 1 94.31 17 GLN B N 1
ATOM 3117 C CA . GLN B 1 17 ? 2.438 -35.094 -22.391 1 94.31 17 GLN B CA 1
ATOM 3118 C C . GLN B 1 17 ? 1.705 -33.812 -21.953 1 94.31 17 GLN B C 1
ATOM 3120 O O . GLN B 1 17 ? 1.991 -33.25 -20.906 1 94.31 17 GLN B O 1
ATOM 3125 N N . PRO B 1 18 ? 0.753 -33.469 -22.797 1 95.5 18 PRO B N 1
ATOM 3126 C CA . PRO B 1 18 ? 0.026 -32.25 -22.438 1 95.5 18 PRO B CA 1
ATOM 3127 C C . PRO B 1 18 ? -0.837 -32.406 -21.188 1 95.5 18 PRO B C 1
ATOM 3129 O O . PRO B 1 18 ? -1.316 -33.5 -20.906 1 95.5 18 PRO B O 1
ATOM 3132 N N . TYR B 1 19 ? -0.969 -31.375 -20.406 1 96.31 19 TYR B N 1
ATOM 3133 C CA . TYR B 1 19 ? -1.923 -31.266 -19.312 1 96.31 19 TYR B CA 1
ATOM 3134 C C . TYR B 1 19 ? -2.68 -29.938 -19.391 1 96.31 19 TYR B C 1
ATOM 3136 O O . TYR B 1 19 ? -2.328 -29.062 -20.172 1 96.31 19 TYR B O 1
ATOM 3144 N N . GLY B 1 20 ? -3.816 -29.875 -18.672 1 95.38 20 GLY B N 1
ATOM 3145 C CA . GLY B 1 20 ? -4.531 -28.625 -18.859 1 95.38 20 GLY B CA 1
ATOM 3146 C C . GLY B 1 20 ? -5.594 -28.391 -17.797 1 95.38 20 GLY B C 1
ATOM 3147 O O . GLY B 1 20 ? -5.66 -29.109 -16.797 1 95.38 20 GLY B O 1
ATOM 3148 N N . ASP B 1 21 ? -6.254 -27.266 -17.953 1 96.25 21 ASP B N 1
ATOM 3149 C CA . ASP B 1 21 ? -7.375 -26.812 -17.141 1 96.25 21 ASP B CA 1
ATOM 3150 C C . ASP B 1 21 ? -8.609 -26.547 -18 1 96.25 21 ASP B C 1
ATOM 3152 O O . ASP B 1 21 ? -8.719 -27.062 -19.109 1 96.25 21 ASP B O 1
ATOM 3156 N N . ALA B 1 22 ? -9.594 -25.859 -17.453 1 95.94 22 ALA B N 1
ATOM 3157 C CA . ALA B 1 22 ? -10.859 -25.641 -18.172 1 95.94 22 ALA B CA 1
ATOM 3158 C C . ALA B 1 22 ? -10.641 -24.844 -19.453 1 95.94 22 ALA B C 1
ATOM 3160 O O . ALA B 1 22 ? -11.5 -24.844 -20.344 1 95.94 22 ALA B O 1
ATOM 3161 N N . ASN B 1 23 ? -9.484 -24.188 -19.578 1 94.56 23 ASN B N 1
ATOM 3162 C CA . ASN B 1 23 ? -9.195 -23.359 -20.75 1 94.56 23 ASN B CA 1
ATOM 3163 C C . ASN B 1 23 ? -8.547 -24.188 -21.859 1 94.56 23 ASN B C 1
ATOM 3165 O O . ASN B 1 23 ? -8.359 -23.688 -22.969 1 94.56 23 ASN B O 1
ATOM 3169 N N . GLY B 1 24 ? -8.117 -25.438 -21.562 1 94.62 24 GLY B N 1
ATOM 3170 C CA . GLY B 1 24 ? -7.52 -26.281 -22.578 1 94.62 24 GLY B CA 1
ATOM 3171 C C . GLY B 1 24 ? -6.18 -26.859 -22.156 1 94.62 24 GLY B C 1
ATOM 3172 O O . GLY B 1 24 ? -5.754 -26.688 -21.016 1 94.62 24 GLY B O 1
ATOM 3173 N N . TYR B 1 25 ? -5.582 -27.578 -23.109 1 95.19 25 TYR B N 1
ATOM 3174 C CA . TYR B 1 25 ? -4.312 -28.25 -22.844 1 95.19 25 TYR B CA 1
ATOM 3175 C C . TYR B 1 25 ? -3.139 -27.312 -23.141 1 95.19 25 TYR B C 1
ATOM 3177 O O . TYR B 1 25 ? -3.184 -26.531 -24.094 1 95.19 25 TYR B O 1
ATOM 3185 N N . LYS B 1 26 ? -2.188 -27.438 -22.312 1 94.25 26 LYS B N 1
ATOM 3186 C CA . LYS B 1 26 ? -0.887 -26.797 -22.516 1 94.25 26 LYS B CA 1
ATOM 3187 C C . LYS B 1 26 ? 0.116 -27.797 -23.109 1 94.25 26 LYS B C 1
ATOM 3189 O O . LYS B 1 26 ? 0.244 -28.922 -22.609 1 94.25 26 LYS B O 1
ATOM 3194 N N . LYS B 1 27 ? 0.821 -27.375 -24.125 1 95.31 27 LYS B N 1
ATOM 3195 C CA . LYS B 1 27 ? 1.741 -28.266 -24.812 1 95.31 27 LYS B CA 1
ATOM 3196 C C . LYS B 1 27 ? 3.193 -27.875 -24.547 1 95.31 27 LYS B C 1
ATOM 3198 O O . LYS B 1 27 ? 4.113 -28.594 -24.938 1 95.31 27 LYS B O 1
ATOM 3203 N N . TYR B 1 28 ? 3.363 -26.75 -23.984 1 95.69 28 TYR B N 1
ATOM 3204 C CA . TYR B 1 28 ? 4.703 -26.266 -23.656 1 95.69 28 TYR B CA 1
ATOM 3205 C C . TYR B 1 28 ? 4.676 -25.344 -22.453 1 95.69 28 TYR B C 1
ATOM 3207 O O . TYR B 1 28 ? 3.607 -24.906 -22.016 1 95.69 28 TYR B O 1
ATOM 3215 N N . ARG B 1 29 ? 5.824 -25.172 -21.844 1 96.38 29 ARG B N 1
ATOM 3216 C CA . ARG B 1 29 ? 6.078 -24.125 -20.859 1 96.38 29 ARG B CA 1
ATOM 3217 C C . ARG B 1 29 ? 7.094 -23.125 -21.391 1 96.38 29 ARG B C 1
ATOM 3219 O O . ARG B 1 29 ? 8.07 -23.5 -22.031 1 96.38 29 ARG B O 1
ATOM 3226 N N . SER B 1 30 ? 6.828 -21.875 -21.234 1 96 30 SER B N 1
ATOM 3227 C CA . SER B 1 30 ? 7.773 -20.844 -21.609 1 96 30 SER B CA 1
ATOM 3228 C C . SER B 1 30 ? 7.984 -19.844 -20.484 1 96 30 SER B C 1
ATOM 3230 O O . SER B 1 30 ? 7.141 -19.719 -19.594 1 96 30 SER B O 1
ATOM 3232 N N . CYS B 1 31 ? 9.086 -19.25 -20.438 1 95.81 31 CYS B N 1
ATOM 3233 C CA . CYS B 1 31 ? 9.484 -18.234 -19.453 1 95.81 31 CYS B CA 1
ATOM 3234 C C . CYS B 1 31 ? 10.484 -17.25 -20.047 1 95.81 31 CYS B C 1
ATOM 3236 O O . CYS B 1 31 ? 11.367 -17.641 -20.812 1 95.81 31 CYS B O 1
ATOM 3238 N N . TYR B 1 32 ? 10.312 -16 -19.844 1 97.81 32 TYR B N 1
ATOM 3239 C CA . TYR B 1 32 ? 11.234 -14.969 -20.297 1 97.81 32 TYR B CA 1
ATOM 3240 C C . TYR B 1 32 ? 11.953 -14.32 -19.109 1 97.81 32 TYR B C 1
ATOM 3242 O O . TYR B 1 32 ? 11.383 -13.469 -18.438 1 97.81 32 TYR B O 1
ATOM 3250 N N . LEU B 1 33 ? 13.211 -14.727 -18.922 1 98 33 LEU B N 1
ATOM 3251 C CA . LEU B 1 33 ? 14.047 -14.141 -17.891 1 98 33 LEU B CA 1
ATOM 3252 C C . LEU B 1 33 ? 14.977 -13.078 -18.469 1 98 33 LEU B C 1
ATOM 3254 O O . LEU B 1 33 ? 15.328 -13.133 -19.641 1 98 33 LEU B O 1
ATOM 3258 N N . PHE B 1 34 ? 15.289 -12.117 -17.656 1 98.56 34 PHE B N 1
ATOM 3259 C CA . PHE B 1 34 ? 16.281 -11.125 -18.078 1 98.56 34 PHE B CA 1
ATOM 3260 C C . PHE B 1 34 ? 17.031 -10.57 -16.859 1 98.56 34 PHE B C 1
ATOM 3262 O O . PHE B 1 34 ? 16.547 -10.664 -15.734 1 98.56 34 PHE B O 1
ATOM 3269 N N . ARG B 1 35 ? 18.172 -10.102 -17.109 1 98.62 35 ARG B N 1
ATOM 3270 C CA . ARG B 1 35 ? 19.078 -9.547 -16.109 1 98.62 35 ARG B CA 1
ATOM 3271 C C . ARG B 1 35 ? 19.438 -8.102 -16.438 1 98.62 35 ARG B C 1
ATOM 3273 O O . ARG B 1 35 ? 19.891 -7.809 -17.547 1 98.62 35 ARG B O 1
ATOM 3280 N N . ILE B 1 36 ? 19.172 -7.184 -15.523 1 98.88 36 ILE B N 1
ATOM 3281 C CA . ILE B 1 36 ? 19.578 -5.789 -15.633 1 98.88 36 ILE B CA 1
ATOM 3282 C C . ILE B 1 36 ? 20.844 -5.555 -14.797 1 98.88 36 ILE B C 1
ATOM 3284 O O . ILE B 1 36 ? 20.891 -5.934 -13.625 1 98.88 36 ILE B O 1
ATOM 3288 N N . THR B 1 37 ? 21.844 -5.012 -15.383 1 98.81 37 THR B N 1
ATOM 3289 C CA . THR B 1 37 ? 23.094 -4.727 -14.703 1 98.81 37 THR B CA 1
ATOM 3290 C C . THR B 1 37 ? 23.391 -3.227 -14.711 1 98.81 37 THR B C 1
ATOM 3292 O O . THR B 1 37 ? 23.266 -2.572 -15.742 1 98.81 37 THR B O 1
ATOM 3295 N N . THR B 1 38 ? 23.734 -2.715 -13.562 1 98.62 38 THR B N 1
ATOM 3296 C CA . THR B 1 38 ? 24.062 -1.299 -13.445 1 98.62 38 THR B CA 1
ATOM 3297 C C . THR B 1 38 ? 25.547 -1.059 -13.766 1 98.62 38 THR B C 1
ATOM 3299 O O . THR B 1 38 ? 26.328 -2.008 -13.875 1 98.62 38 THR B O 1
ATOM 3302 N N . LYS B 1 39 ? 25.922 0.214 -13.867 1 98.12 39 LYS B N 1
ATOM 3303 C CA . LYS B 1 39 ? 27.312 0.596 -14.125 1 98.12 39 LYS B CA 1
ATOM 3304 C C . LYS B 1 39 ? 28.234 0.125 -13 1 98.12 39 LYS B C 1
ATOM 3306 O O . LYS B 1 39 ? 29.391 -0.23 -13.242 1 98.12 39 LYS B O 1
ATOM 3311 N N . SER B 1 40 ? 27.75 0.073 -11.781 1 97.19 40 SER B N 1
ATOM 3312 C CA . SER B 1 40 ? 28.547 -0.34 -10.633 1 97.19 40 SER B CA 1
ATOM 3313 C C . SER B 1 40 ? 28.625 -1.859 -10.531 1 97.19 40 SER B C 1
ATOM 3315 O O . SER B 1 40 ? 29.266 -2.395 -9.625 1 97.19 40 SER B O 1
ATOM 3317 N N . GLY B 1 41 ? 27.906 -2.586 -11.359 1 98 41 GLY B N 1
ATOM 3318 C CA . GLY B 1 41 ? 28.016 -4.035 -11.422 1 98 41 GLY B CA 1
ATOM 3319 C C . GLY B 1 41 ? 26.922 -4.75 -10.648 1 98 41 GLY B C 1
ATOM 3320 O O . GLY B 1 41 ? 26.891 -5.98 -10.602 1 98 41 GLY B O 1
ATOM 3321 N N . VAL B 1 42 ? 26.016 -4.016 -10.031 1 98.19 42 VAL B N 1
ATOM 3322 C CA . VAL B 1 42 ? 24.922 -4.645 -9.305 1 98.19 42 VAL B CA 1
ATOM 3323 C C . VAL B 1 42 ? 23.875 -5.172 -10.281 1 98.19 42 VAL B C 1
ATOM 3325 O O . VAL B 1 42 ? 23.484 -4.465 -11.211 1 98.19 42 VAL B O 1
ATOM 3328 N N . GLU B 1 43 ? 23.453 -6.395 -10.07 1 98.19 43 GLU B N 1
ATOM 3329 C CA . GLU B 1 43 ? 22.516 -7.035 -10.992 1 98.19 43 GLU B CA 1
ATOM 3330 C C . GLU B 1 43 ? 21.172 -7.309 -10.32 1 98.19 43 GLU B C 1
ATOM 3332 O O . GLU B 1 43 ? 21.109 -7.555 -9.117 1 98.19 43 GLU B O 1
ATOM 3337 N N . GLY B 1 44 ? 20.094 -7.27 -11.086 1 98.62 44 GLY B N 1
ATOM 3338 C CA . GLY B 1 44 ? 18.766 -7.73 -10.703 1 98.62 44 GLY B CA 1
ATOM 3339 C C . GLY B 1 44 ? 18.078 -8.5 -11.812 1 98.62 44 GLY B C 1
ATOM 3340 O O . GLY B 1 44 ? 18.266 -8.203 -12.992 1 98.62 44 GLY B O 1
ATOM 3341 N N . TRP B 1 45 ? 17.234 -9.43 -11.414 1 98.62 45 TRP B N 1
ATOM 3342 C CA . TRP B 1 45 ? 16.594 -10.312 -12.375 1 98.62 45 TRP B CA 1
ATOM 3343 C C . TRP B 1 45 ? 15.094 -10.039 -12.453 1 98.62 45 TRP B C 1
ATOM 3345 O O . TRP B 1 45 ? 14.461 -9.719 -11.445 1 98.62 45 TRP B O 1
ATOM 3355 N N . GLY B 1 46 ? 14.547 -10.133 -13.648 1 98.5 46 GLY B N 1
ATOM 3356 C CA . GLY B 1 46 ? 13.117 -10.078 -13.898 1 98.5 46 GLY B CA 1
ATOM 3357 C C . GLY B 1 46 ? 12.594 -11.289 -14.648 1 98.5 46 GLY B C 1
ATOM 3358 O O . GLY B 1 46 ? 13.367 -12.023 -15.258 1 98.5 46 GLY B O 1
ATOM 3359 N N . GLU B 1 47 ? 11.328 -11.484 -14.562 1 98.12 47 GLU B N 1
ATOM 3360 C CA . GLU B 1 47 ? 10.633 -12.586 -15.219 1 98.12 47 GLU B CA 1
ATOM 3361 C C . GLU B 1 47 ? 9.297 -12.125 -15.797 1 98.12 47 GLU B C 1
ATOM 3363 O O . GLU B 1 47 ? 8.57 -11.359 -15.172 1 98.12 47 GLU B O 1
ATOM 3368 N N . CYS B 1 48 ? 8.992 -12.461 -17.016 1 96.75 48 CYS B N 1
ATOM 3369 C CA . CYS B 1 48 ? 7.664 -12.258 -17.562 1 96.75 48 CYS B CA 1
ATOM 3370 C C . CYS B 1 48 ? 7.281 -13.398 -18.5 1 96.75 48 CYS B C 1
ATOM 3372 O O . CYS B 1 48 ? 8.125 -14.227 -18.844 1 96.75 48 CYS B O 1
ATOM 3374 N N . ILE B 1 49 ? 6.012 -13.508 -18.703 1 94.31 49 ILE B N 1
ATOM 3375 C CA . ILE B 1 49 ? 5.496 -14.609 -19.516 1 94.31 49 ILE B CA 1
ATOM 3376 C C . ILE B 1 49 ? 4.625 -14.055 -20.641 1 94.31 49 ILE B C 1
ATOM 3378 O O . ILE B 1 49 ? 3.834 -13.133 -20.438 1 94.31 49 ILE B O 1
ATOM 3382 N N . ASP B 1 50 ? 4.809 -14.43 -21.75 1 95.06 50 ASP B N 1
ATOM 3383 C CA . ASP B 1 50 ? 4.066 -14.188 -22.984 1 95.06 50 ASP B CA 1
ATOM 3384 C C . ASP B 1 50 ? 4.715 -14.906 -24.172 1 95.06 50 ASP B C 1
ATOM 3386 O O . ASP B 1 50 ? 5.656 -15.68 -23.984 1 95.06 50 ASP B O 1
ATOM 3390 N N . TRP B 1 51 ? 4.156 -14.773 -25.312 1 96.62 51 TRP B N 1
ATOM 3391 C CA . TRP B 1 51 ? 4.77 -15.383 -26.484 1 96.62 51 TRP B CA 1
ATOM 3392 C C . TRP B 1 51 ? 6.195 -14.875 -26.688 1 96.62 51 TRP B C 1
ATOM 3394 O O . TRP B 1 51 ? 6.426 -13.664 -26.766 1 96.62 51 TRP B O 1
ATOM 3404 N N . LEU B 1 52 ? 7.129 -15.766 -26.734 1 97.94 52 LEU B N 1
ATOM 3405 C CA . LEU B 1 52 ? 8.547 -15.43 -26.672 1 97.94 52 LEU B CA 1
ATOM 3406 C C . LEU B 1 52 ? 8.953 -14.562 -27.859 1 97.94 52 LEU B C 1
ATOM 3408 O O . LEU B 1 52 ? 9.758 -13.641 -27.703 1 97.94 52 LEU B O 1
ATOM 3412 N N . THR B 1 53 ? 8.375 -14.859 -29.031 1 97.06 53 THR B N 1
ATOM 3413 C CA . THR B 1 53 ? 8.734 -14.102 -30.219 1 97.06 53 THR B CA 1
ATOM 3414 C C . THR B 1 53 ? 8.422 -12.617 -30.031 1 97.06 53 THR B C 1
ATOM 3416 O O . THR B 1 53 ? 9.258 -11.766 -30.344 1 97.06 53 THR B O 1
ATOM 3419 N N . THR B 1 54 ? 7.273 -12.359 -29.5 1 96.81 54 THR B N 1
ATOM 3420 C CA . THR B 1 54 ? 6.859 -10.969 -29.297 1 96.81 54 THR B CA 1
ATOM 3421 C C . THR B 1 54 ? 7.66 -10.328 -28.172 1 96.81 54 THR B C 1
ATOM 3423 O O . THR B 1 54 ? 8.039 -9.156 -28.266 1 96.81 54 THR B O 1
ATOM 3426 N N . LEU B 1 55 ? 7.93 -11.062 -27.156 1 97.88 55 LEU B N 1
ATOM 3427 C CA . LEU B 1 55 ? 8.695 -10.531 -26.031 1 97.88 55 LEU B CA 1
ATOM 3428 C C . LEU B 1 55 ? 10.109 -10.172 -26.469 1 97.88 55 LEU B C 1
ATOM 3430 O O . LEU B 1 55 ? 10.609 -9.086 -26.141 1 97.88 55 LEU B O 1
ATOM 3434 N N . GLU B 1 56 ? 10.688 -11.125 -27.172 1 97.69 56 GLU B N 1
ATOM 3435 C CA . GLU B 1 56 ? 12.055 -10.891 -27.625 1 97.69 56 GLU B CA 1
ATOM 3436 C C . GLU B 1 56 ? 12.141 -9.633 -28.484 1 97.69 56 GLU B C 1
ATOM 3438 O O . GLU B 1 56 ? 13.023 -8.789 -28.281 1 97.69 56 GLU B O 1
ATOM 3443 N N . LYS B 1 57 ? 11.289 -9.531 -29.422 1 97.31 57 LYS B N 1
ATOM 3444 C CA . LYS B 1 57 ? 11.266 -8.352 -30.281 1 97.31 57 LYS B CA 1
ATOM 3445 C C . LYS B 1 57 ? 10.992 -7.09 -29.484 1 97.31 57 LYS B C 1
ATOM 3447 O O . LYS B 1 57 ? 11.625 -6.055 -29.703 1 97.31 57 LYS B O 1
ATOM 3452 N N . GLY B 1 58 ? 9.984 -7.176 -28.547 1 97.88 58 GLY B N 1
ATOM 3453 C CA . GLY B 1 58 ? 9.664 -6.035 -27.703 1 97.88 58 GLY B CA 1
ATOM 3454 C C . GLY B 1 58 ? 10.82 -5.586 -26.828 1 97.88 58 GLY B C 1
ATOM 3455 O O . GLY B 1 58 ? 11.07 -4.387 -26.688 1 97.88 58 GLY B O 1
ATOM 3456 N N . PHE B 1 59 ? 11.531 -6.5 -26.297 1 98.44 59 PHE B N 1
ATOM 3457 C CA . PHE B 1 59 ? 12.688 -6.172 -25.469 1 98.44 59 PHE B CA 1
ATOM 3458 C C . PHE B 1 59 ? 13.781 -5.512 -26.297 1 98.44 59 PHE B C 1
ATOM 3460 O O . PHE B 1 59 ? 14.297 -4.457 -25.922 1 98.44 59 PHE B O 1
ATOM 3467 N N . GLN B 1 60 ? 14.141 -6.078 -27.406 1 97.75 60 GLN B N 1
ATOM 3468 C CA . GLN B 1 60 ? 15.25 -5.602 -28.234 1 97.75 60 GLN B CA 1
ATOM 3469 C C . GLN B 1 60 ? 14.938 -4.23 -28.828 1 97.75 60 GLN B C 1
ATOM 3471 O O . GLN B 1 60 ? 15.812 -3.369 -28.906 1 97.75 60 GLN B O 1
ATOM 3476 N N . SER B 1 61 ? 13.727 -4.055 -29.156 1 97.94 61 SER B N 1
ATOM 3477 C CA . SER B 1 61 ? 13.391 -2.885 -29.969 1 97.94 61 SER B CA 1
ATOM 3478 C C . SER B 1 61 ? 12.953 -1.716 -29.094 1 97.94 61 SER B C 1
ATOM 3480 O O . SER B 1 61 ? 13 -0.561 -29.516 1 97.94 61 SER B O 1
ATOM 3482 N N . ARG B 1 62 ? 12.477 -2.033 -27.953 1 97.94 62 ARG B N 1
ATOM 3483 C CA . ARG B 1 62 ? 11.875 -0.918 -27.234 1 97.94 62 ARG B CA 1
ATOM 3484 C C . ARG B 1 62 ? 12.305 -0.913 -25.766 1 97.94 62 ARG B C 1
ATOM 3486 O O . ARG B 1 62 ? 12.766 0.11 -25.25 1 97.94 62 ARG B O 1
ATOM 3493 N N . ILE B 1 63 ? 12.211 -2.002 -25.062 1 98.75 63 ILE B N 1
ATOM 3494 C CA . ILE B 1 63 ? 12.391 -2.053 -23.609 1 98.75 63 ILE B CA 1
ATOM 3495 C C . ILE B 1 63 ? 13.859 -1.784 -23.266 1 98.75 63 ILE B C 1
ATOM 3497 O O . ILE B 1 63 ? 14.156 -0.948 -22.422 1 98.75 63 ILE B O 1
ATOM 3501 N N . VAL B 1 64 ? 14.789 -2.508 -23.953 1 98.75 64 VAL B N 1
ATOM 3502 C CA . VAL B 1 64 ? 16.219 -2.393 -23.656 1 98.75 64 VAL B CA 1
ATOM 3503 C C . VAL B 1 64 ? 16.688 -0.971 -23.953 1 98.75 64 VAL B C 1
ATOM 3505 O O . VAL B 1 64 ? 17.266 -0.314 -23.078 1 98.75 64 VAL B O 1
ATOM 3508 N N . PRO B 1 65 ? 16.406 -0.416 -25.141 1 98.69 65 PRO B N 1
ATOM 3509 C CA . PRO B 1 65 ? 16.828 0.96 -25.422 1 98.69 65 PRO B CA 1
ATOM 3510 C C . PRO B 1 65 ? 16.281 1.955 -24.391 1 98.69 65 PRO B C 1
ATOM 3512 O O . PRO B 1 65 ? 16.969 2.914 -24.031 1 98.69 65 PRO B O 1
ATOM 3515 N N . TYR B 1 66 ? 15.078 1.719 -23.922 1 98.75 66 TYR B N 1
ATOM 3516 C CA . TYR B 1 66 ? 14.445 2.623 -22.969 1 98.75 66 TYR B CA 1
ATOM 3517 C C . TYR B 1 66 ? 15.133 2.557 -21.609 1 98.75 66 TYR B C 1
ATOM 3519 O O . TYR B 1 66 ? 15.32 3.58 -20.938 1 98.75 66 TYR B O 1
ATOM 3527 N N . LEU B 1 67 ? 15.547 1.412 -21.188 1 98.81 67 LEU B N 1
ATOM 3528 C CA . LEU B 1 67 ? 16.078 1.19 -19.844 1 98.81 67 LEU B CA 1
ATOM 3529 C C . LEU B 1 67 ? 17.516 1.705 -19.734 1 98.81 67 LEU B C 1
ATOM 3531 O O . LEU B 1 67 ? 17.922 2.176 -18.672 1 98.81 67 LEU B O 1
ATOM 3535 N N . LEU B 1 68 ? 18.25 1.591 -20.859 1 98.75 68 LEU B N 1
ATOM 3536 C CA . LEU B 1 68 ? 19.656 1.936 -20.812 1 98.75 68 LEU B CA 1
ATOM 3537 C C . LEU B 1 68 ? 19.844 3.4 -20.438 1 98.75 68 LEU B C 1
ATOM 3539 O O . LEU B 1 68 ? 19.219 4.285 -21.016 1 98.75 68 LEU B O 1
ATOM 3543 N N . GLY B 1 69 ? 20.656 3.676 -19.375 1 98.38 69 GLY B N 1
ATOM 3544 C CA . GLY B 1 69 ? 21 5.023 -18.938 1 98.38 69 GLY B CA 1
ATOM 3545 C C . GLY B 1 69 ? 20.109 5.531 -17.828 1 98.38 69 GLY B C 1
ATOM 3546 O O . GLY B 1 69 ? 20.406 6.539 -17.188 1 98.38 69 GLY B O 1
ATOM 3547 N N . LYS B 1 70 ? 19.062 4.855 -17.531 1 98.25 70 LYS B N 1
ATOM 3548 C CA . LYS B 1 70 ? 18.141 5.293 -16.484 1 98.25 70 LYS B CA 1
ATOM 3549 C C . LYS B 1 70 ? 18.656 4.895 -15.102 1 98.25 70 LYS B C 1
ATOM 3551 O O . LYS B 1 70 ? 19.5 4.004 -14.977 1 98.25 70 LYS B O 1
ATOM 3556 N N . GLU B 1 71 ? 18.188 5.609 -14.094 1 97.75 71 GLU B N 1
ATOM 3557 C CA . GLU B 1 71 ? 18.516 5.281 -12.711 1 97.75 71 GLU B CA 1
ATOM 3558 C C . GLU B 1 71 ? 17.594 4.188 -12.172 1 97.75 71 GLU B C 1
ATOM 3560 O O . GLU B 1 71 ? 16.375 4.332 -12.188 1 97.75 71 GLU B O 1
ATOM 3565 N N . ALA B 1 72 ? 18.203 3.113 -11.633 1 97.88 72 ALA B N 1
ATOM 3566 C CA . ALA B 1 72 ? 17.438 1.978 -11.117 1 97.88 72 ALA B CA 1
ATOM 3567 C C . ALA B 1 72 ? 16.531 2.398 -9.961 1 97.88 72 ALA B C 1
ATOM 3569 O O . ALA B 1 72 ? 15.586 1.691 -9.617 1 97.88 72 ALA B O 1
ATOM 3570 N N . THR B 1 73 ? 16.781 3.566 -9.344 1 96.56 73 THR B N 1
ATOM 3571 C CA . THR B 1 73 ? 15.992 4.051 -8.227 1 96.56 73 THR B CA 1
ATOM 3572 C C . THR B 1 73 ? 14.68 4.652 -8.719 1 96.56 73 THR B C 1
ATOM 3574 O O . THR B 1 73 ? 13.75 4.867 -7.93 1 96.56 73 THR B O 1
ATOM 3577 N N . ASP B 1 74 ? 14.594 4.98 -10.008 1 97.06 74 ASP B N 1
ATOM 3578 C CA . ASP B 1 74 ? 13.375 5.543 -10.578 1 97.06 74 ASP B CA 1
ATOM 3579 C C . ASP B 1 74 ? 12.398 4.441 -10.977 1 97.06 74 ASP B C 1
ATOM 3581 O O . ASP B 1 74 ? 11.844 4.461 -12.078 1 97.06 74 ASP B O 1
ATOM 3585 N N . ARG B 1 75 ? 12.219 3.484 -10.078 1 97.38 75 ARG B N 1
ATOM 3586 C CA . ARG B 1 75 ? 11.477 2.254 -10.344 1 97.38 75 ARG B CA 1
ATOM 3587 C C . ARG B 1 75 ? 10.031 2.555 -10.734 1 97.38 75 ARG B C 1
ATOM 3589 O O . ARG B 1 75 ? 9.531 2.033 -11.727 1 97.38 75 ARG B O 1
ATOM 3596 N N . THR B 1 76 ? 9.406 3.453 -9.961 1 96.75 76 THR B N 1
ATOM 3597 C CA . THR B 1 76 ? 7.988 3.736 -10.172 1 96.75 76 THR B CA 1
ATOM 3598 C C . THR B 1 76 ? 7.762 4.344 -11.555 1 96.75 76 THR B C 1
ATOM 3600 O O . THR B 1 76 ? 6.879 3.9 -12.289 1 96.75 76 THR B O 1
ATOM 3603 N N . GLN B 1 77 ? 8.555 5.281 -11.938 1 96.81 77 GLN B N 1
ATOM 3604 C CA . GLN B 1 77 ? 8.43 5.938 -13.234 1 96.81 77 GLN B CA 1
ATOM 3605 C C . GLN B 1 77 ? 8.68 4.961 -14.375 1 96.81 77 GLN B C 1
ATOM 3607 O O . GLN B 1 77 ? 7.938 4.938 -15.359 1 96.81 77 GLN B O 1
ATOM 3612 N N . ILE B 1 78 ? 9.742 4.184 -14.242 1 98.38 78 ILE B N 1
ATOM 3613 C CA . ILE B 1 78 ? 10.133 3.225 -15.273 1 98.38 78 ILE B CA 1
ATOM 3614 C C . ILE B 1 78 ? 9.016 2.197 -15.469 1 98.38 78 ILE B C 1
ATOM 3616 O O . ILE B 1 78 ? 8.602 1.933 -16.594 1 98.38 78 ILE B O 1
ATOM 3620 N N . VAL B 1 79 ? 8.5 1.673 -14.375 1 98.06 79 VAL B N 1
ATOM 3621 C CA . VAL B 1 79 ? 7.461 0.649 -14.406 1 98.06 79 VAL B CA 1
ATOM 3622 C C . VAL B 1 79 ? 6.184 1.228 -15.016 1 98.06 79 VAL B C 1
ATOM 3624 O O . VAL B 1 79 ? 5.547 0.591 -15.859 1 98.06 79 VAL B O 1
ATOM 3627 N N . ASN B 1 80 ? 5.824 2.432 -14.633 1 95.94 80 ASN B N 1
ATOM 3628 C CA . ASN B 1 80 ? 4.625 3.08 -15.148 1 95.94 80 ASN B CA 1
ATOM 3629 C C . ASN B 1 80 ? 4.715 3.305 -16.656 1 95.94 80 ASN B C 1
ATOM 3631 O O . ASN B 1 80 ? 3.709 3.223 -17.359 1 95.94 80 ASN B O 1
ATOM 3635 N N . THR B 1 81 ? 5.887 3.602 -17.141 1 97.44 81 THR B N 1
ATOM 3636 C CA . THR B 1 81 ? 6.082 3.811 -18.562 1 97.44 81 THR B CA 1
ATOM 3637 C C . THR B 1 81 ? 5.961 2.492 -19.328 1 97.44 81 THR B C 1
ATOM 3639 O O . THR B 1 81 ? 5.211 2.396 -20.297 1 97.44 81 THR B O 1
ATOM 3642 N N . ILE B 1 82 ? 6.613 1.469 -18.859 1 98.38 82 ILE B N 1
ATOM 3643 C CA . ILE B 1 82 ? 6.66 0.191 -19.562 1 98.38 82 ILE B CA 1
ATOM 3644 C C . ILE B 1 82 ? 5.289 -0.479 -19.516 1 98.38 82 ILE B C 1
ATOM 3646 O O . ILE B 1 82 ? 4.871 -1.135 -20.469 1 98.38 82 ILE B O 1
ATOM 3650 N N . LYS B 1 83 ? 4.582 -0.23 -18.453 1 96.69 83 LYS B N 1
ATOM 3651 C CA . LYS B 1 83 ? 3.254 -0.816 -18.281 1 96.69 83 LYS B CA 1
ATOM 3652 C C . LYS B 1 83 ? 2.33 -0.414 -19.438 1 96.69 83 LYS B C 1
ATOM 3654 O O . LYS B 1 83 ? 1.454 -1.186 -19.828 1 96.69 83 LYS B O 1
ATOM 3659 N N . LYS B 1 84 ? 2.535 0.791 -19.984 1 94.94 84 LYS B N 1
ATOM 3660 C CA . LYS B 1 84 ? 1.734 1.273 -21.109 1 94.94 84 LYS B CA 1
ATOM 3661 C C . LYS B 1 84 ? 1.988 0.442 -22.359 1 94.94 84 LYS B C 1
ATOM 3663 O O . LYS B 1 84 ? 1.167 0.428 -23.281 1 94.94 84 LYS B O 1
ATOM 3668 N N . TRP B 1 85 ? 3.189 -0.185 -22.359 1 96.31 85 TRP B N 1
ATOM 3669 C CA . TRP B 1 85 ? 3.557 -1.002 -23.516 1 96.31 85 TRP B CA 1
ATOM 3670 C C . TRP B 1 85 ? 3.215 -2.469 -23.281 1 96.31 85 TRP B C 1
ATOM 3672 O O . TRP B 1 85 ? 2.701 -3.148 -24.172 1 96.31 85 TRP B O 1
ATOM 3682 N N . HIS B 1 86 ? 3.504 -2.973 -22.109 1 96.44 86 HIS B N 1
ATOM 3683 C CA . HIS B 1 86 ? 3.314 -4.379 -21.781 1 96.44 86 HIS B CA 1
ATOM 3684 C C . HIS B 1 86 ? 3.332 -4.59 -20.266 1 96.44 86 HIS B C 1
ATOM 3686 O O . HIS B 1 86 ? 4.391 -4.512 -19.641 1 96.44 86 HIS B O 1
ATOM 3692 N N . GLN B 1 87 ? 2.26 -4.984 -19.703 1 95.94 87 GLN B N 1
ATOM 3693 C CA . GLN B 1 87 ? 2.062 -5.039 -18.266 1 95.94 87 GLN B CA 1
ATOM 3694 C C . GLN B 1 87 ? 2.969 -6.086 -17.625 1 95.94 87 GLN B C 1
ATOM 3696 O O . GLN B 1 87 ? 3.598 -5.828 -16.594 1 95.94 87 GLN B O 1
ATOM 3701 N N . ARG B 1 88 ? 3.064 -7.242 -18.188 1 96.94 88 ARG B N 1
ATOM 3702 C CA . ARG B 1 88 ? 3.842 -8.32 -17.578 1 96.94 88 ARG B CA 1
ATOM 3703 C C . ARG B 1 88 ? 5.332 -8.008 -17.625 1 96.94 88 ARG B C 1
ATOM 3705 O O . ARG B 1 88 ? 6.07 -8.359 -16.703 1 96.94 88 ARG B O 1
ATOM 3712 N N . VAL B 1 89 ? 5.77 -7.328 -18.719 1 98.19 89 VAL B N 1
ATOM 3713 C CA . VAL B 1 89 ? 7.16 -6.895 -18.797 1 98.19 89 VAL B CA 1
ATOM 3714 C C . VAL B 1 89 ? 7.449 -5.875 -17.703 1 98.19 89 VAL B C 1
ATOM 3716 O O . VAL B 1 89 ? 8.5 -5.926 -17.062 1 98.19 89 VAL B O 1
ATOM 3719 N N . ALA B 1 90 ? 6.496 -4.98 -17.469 1 98.31 90 ALA B N 1
ATOM 3720 C CA . ALA B 1 90 ? 6.652 -3.98 -16.422 1 98.31 90 ALA B CA 1
ATOM 3721 C C . ALA B 1 90 ? 6.863 -4.641 -15.062 1 98.31 90 ALA B C 1
ATOM 3723 O O . ALA B 1 90 ? 7.699 -4.195 -14.266 1 98.31 90 ALA B O 1
ATOM 3724 N N . THR B 1 91 ? 6.125 -5.652 -14.82 1 98 91 THR B N 1
ATOM 3725 C CA . THR B 1 91 ? 6.254 -6.363 -13.547 1 98 91 THR B CA 1
ATOM 3726 C C . THR B 1 91 ? 7.625 -7.027 -13.438 1 98 91 THR B C 1
ATOM 3728 O O . THR B 1 91 ? 8.266 -6.969 -12.391 1 98 91 THR B O 1
ATOM 3731 N N . GLY B 1 92 ? 8.078 -7.664 -14.5 1 98.56 92 GLY B N 1
ATOM 3732 C CA . GLY B 1 92 ? 9.422 -8.227 -14.5 1 98.56 92 GLY B CA 1
ATOM 3733 C C . GLY B 1 92 ? 10.5 -7.191 -14.25 1 98.56 92 GLY B C 1
ATOM 3734 O O . GLY B 1 92 ? 11.43 -7.43 -13.477 1 98.56 92 GLY B O 1
ATOM 3735 N N . VAL B 1 93 ? 10.367 -6.078 -14.914 1 98.88 93 VAL B N 1
ATOM 3736 C CA . VAL B 1 93 ? 11.328 -4.996 -14.734 1 98.88 93 VAL B CA 1
ATOM 3737 C C . VAL B 1 93 ? 11.281 -4.5 -13.289 1 98.88 93 VAL B C 1
ATOM 3739 O O . VAL B 1 93 ? 12.328 -4.215 -12.695 1 98.88 93 VAL B O 1
ATOM 3742 N N . SER B 1 94 ? 10.133 -4.41 -12.742 1 98.81 94 SER B N 1
ATOM 3743 C CA . SER B 1 94 ? 9.969 -4.027 -11.344 1 98.81 94 SER B CA 1
ATOM 3744 C C . SER B 1 94 ? 10.734 -4.965 -10.422 1 98.81 94 SER B C 1
ATOM 3746 O O . SER B 1 94 ? 11.367 -4.523 -9.461 1 98.81 94 SER B O 1
ATOM 3748 N N . MET B 1 95 ? 10.688 -6.219 -10.68 1 98.69 95 MET B N 1
ATOM 3749 C CA . MET B 1 95 ? 11.438 -7.195 -9.891 1 98.69 95 MET B CA 1
ATOM 3750 C C . MET B 1 95 ? 12.93 -6.906 -9.945 1 98.69 95 MET B C 1
ATOM 3752 O O . MET B 1 95 ? 13.586 -6.82 -8.906 1 98.69 95 MET B O 1
ATOM 3756 N N . ALA B 1 96 ? 13.398 -6.73 -11.156 1 98.88 96 ALA B N 1
ATOM 3757 C CA . ALA B 1 96 ? 14.828 -6.52 -11.359 1 98.88 96 ALA B CA 1
ATOM 3758 C C . ALA B 1 96 ? 15.305 -5.258 -10.648 1 98.88 96 ALA B C 1
ATOM 3760 O O . ALA B 1 96 ? 16.328 -5.273 -9.961 1 98.88 96 ALA B O 1
ATOM 3761 N N . LEU B 1 97 ? 14.578 -4.23 -10.82 1 98.88 97 LEU B N 1
ATOM 3762 C CA . LEU B 1 97 ? 14.961 -2.961 -10.211 1 98.88 97 LEU B CA 1
ATOM 3763 C C . LEU B 1 97 ? 14.875 -3.033 -8.695 1 98.88 97 LEU B C 1
ATOM 3765 O O . LEU B 1 97 ? 15.695 -2.447 -7.988 1 98.88 97 LEU B O 1
ATOM 3769 N N . THR B 1 98 ? 13.852 -3.697 -8.148 1 98.69 98 THR B N 1
ATOM 3770 C CA . THR B 1 98 ? 13.719 -3.904 -6.711 1 98.69 98 THR B CA 1
ATOM 3771 C C . THR B 1 98 ? 14.945 -4.633 -6.156 1 98.69 98 THR B C 1
ATOM 3773 O O . THR B 1 98 ? 15.5 -4.234 -5.133 1 98.69 98 THR B O 1
ATOM 3776 N N . GLU B 1 99 ? 15.32 -5.652 -6.844 1 98.75 99 GLU B N 1
ATOM 3777 C CA . GLU B 1 99 ? 16.484 -6.406 -6.402 1 98.75 99 GLU B CA 1
ATOM 3778 C C . GLU B 1 99 ? 17.75 -5.547 -6.449 1 98.75 99 GLU B C 1
ATOM 3780 O O . GLU B 1 99 ? 18.594 -5.609 -5.547 1 98.75 99 GLU B O 1
ATOM 3785 N N . ILE B 1 100 ? 17.938 -4.789 -7.512 1 98.69 100 ILE B N 1
ATOM 3786 C CA . ILE B 1 100 ? 19.109 -3.922 -7.645 1 98.69 100 ILE B CA 1
ATOM 3787 C C . ILE B 1 100 ? 19.188 -2.977 -6.449 1 98.69 100 ILE B C 1
ATOM 3789 O O . ILE B 1 100 ? 20.25 -2.826 -5.836 1 98.69 100 ILE B O 1
ATOM 3793 N N . VAL B 1 101 ? 18.094 -2.373 -6.102 1 98.06 101 VAL B N 1
ATOM 3794 C CA . VAL B 1 101 ? 18.078 -1.431 -4.988 1 98.06 101 VAL B CA 1
ATOM 3795 C C . VAL B 1 101 ? 18.375 -2.166 -3.684 1 98.06 101 VAL B C 1
ATOM 3797 O O . VAL B 1 101 ? 19.172 -1.691 -2.865 1 98.06 101 VAL B O 1
ATOM 3800 N N . ALA B 1 102 ? 17.766 -3.314 -3.482 1 98.19 102 ALA B N 1
ATOM 3801 C CA . ALA B 1 102 ? 18 -4.109 -2.281 1 98.19 102 ALA B CA 1
ATOM 3802 C C . ALA B 1 102 ? 19.484 -4.48 -2.154 1 98.19 102 ALA B C 1
ATOM 3804 O O . ALA B 1 102 ? 20.094 -4.277 -1.104 1 98.19 102 ALA B O 1
ATOM 3805 N N . LYS B 1 103 ? 20.047 -4.953 -3.262 1 98.19 103 LYS B N 1
ATOM 3806 C CA . LYS B 1 103 ? 21.453 -5.371 -3.256 1 98.19 103 LYS B CA 1
ATOM 3807 C C . LYS B 1 103 ? 22.375 -4.184 -2.996 1 98.19 103 LYS B C 1
ATOM 3809 O O . LYS B 1 103 ? 23.312 -4.281 -2.201 1 98.19 103 LYS B O 1
ATOM 3814 N N . SER B 1 104 ? 22.094 -3.123 -3.68 1 96.94 104 SER B N 1
ATOM 3815 C CA . SER B 1 104 ? 22.906 -1.921 -3.492 1 96.94 104 SER B CA 1
ATOM 3816 C C . SER B 1 104 ? 22.859 -1.449 -2.043 1 96.94 104 SER B C 1
ATOM 3818 O O . SER B 1 104 ? 23.844 -0.875 -1.545 1 96.94 104 SER B O 1
ATOM 3820 N N . ALA B 1 105 ? 21.781 -1.741 -1.349 1 95.44 105 ALA B N 1
ATOM 3821 C CA . ALA B 1 105 ? 21.594 -1.32 0.036 1 95.44 105 ALA B CA 1
ATOM 3822 C C . ALA B 1 105 ? 22.109 -2.371 1.01 1 95.44 105 ALA B C 1
ATOM 3824 O O . ALA B 1 105 ? 22.094 -2.168 2.227 1 95.44 105 ALA B O 1
ATOM 3825 N N . GLY B 1 106 ? 22.547 -3.514 0.476 1 96.25 106 GLY B N 1
ATOM 3826 C CA . GLY B 1 106 ? 22.938 -4.609 1.347 1 96.25 106 GLY B CA 1
ATOM 3827 C C . GLY B 1 106 ? 21.781 -5.23 2.092 1 96.25 106 GLY B C 1
ATOM 3828 O O . GLY B 1 106 ? 21.938 -5.742 3.201 1 96.25 106 GLY B O 1
ATOM 3829 N N . LEU B 1 107 ? 20.609 -5.137 1.567 1 97.31 107 LEU B N 1
ATOM 3830 C CA . LEU B 1 107 ? 19.391 -5.609 2.213 1 97.31 107 LEU B CA 1
ATOM 3831 C C . LEU B 1 107 ? 18.766 -6.766 1.431 1 97.31 107 LEU B C 1
ATOM 3833 O O . LEU B 1 107 ? 19.031 -6.918 0.234 1 97.31 107 LEU B O 1
ATOM 3837 N N . SER B 1 108 ? 18.031 -7.633 2.154 1 98 108 SER B N 1
ATOM 3838 C CA . SER B 1 108 ? 17.094 -8.508 1.452 1 98 108 SER B CA 1
ATOM 3839 C C . SER B 1 108 ? 15.93 -7.723 0.872 1 98 108 SER B C 1
ATOM 3841 O O . SER B 1 108 ? 15.656 -6.598 1.302 1 98 108 SER B O 1
ATOM 3843 N N . VAL B 1 109 ? 15.258 -8.305 -0.08 1 98.25 109 VAL B N 1
ATOM 3844 C CA . VAL B 1 109 ? 14.047 -7.703 -0.635 1 98.25 109 VAL B CA 1
ATOM 3845 C C . VAL B 1 109 ? 13.039 -7.453 0.48 1 98.25 109 VAL B C 1
ATOM 3847 O O . VAL B 1 109 ? 12.43 -6.383 0.551 1 98.25 109 VAL B O 1
ATOM 3850 N N . CYS B 1 110 ? 12.852 -8.352 1.407 1 98.19 110 CYS B N 1
ATOM 3851 C CA . CYS B 1 110 ? 11.906 -8.195 2.506 1 98.19 110 CYS B CA 1
ATOM 3852 C C . CYS B 1 110 ? 12.32 -7.059 3.43 1 98.19 110 CYS B C 1
ATOM 3854 O O . CYS B 1 110 ? 11.477 -6.285 3.883 1 98.19 110 CYS B O 1
ATOM 3856 N N . ASP B 1 111 ? 13.633 -6.957 3.684 1 97.25 111 ASP B N 1
ATOM 3857 C CA . ASP B 1 111 ? 14.117 -5.875 4.539 1 97.25 111 ASP B CA 1
ATOM 3858 C C . ASP B 1 111 ? 13.883 -4.516 3.883 1 97.25 111 ASP B C 1
ATOM 3860 O O . ASP B 1 111 ? 13.578 -3.537 4.566 1 97.25 111 ASP B O 1
ATOM 3864 N N . LEU B 1 112 ? 14.055 -4.488 2.551 1 97.06 112 LEU B N 1
ATOM 3865 C CA . LEU B 1 112 ? 13.758 -3.266 1.81 1 97.06 112 LEU B CA 1
ATOM 3866 C C . LEU B 1 112 ? 12.312 -2.834 2.033 1 97.06 112 LEU B C 1
ATOM 3868 O O . LEU B 1 112 ? 12.016 -1.639 2.102 1 97.06 112 LEU B O 1
ATOM 3872 N N . TRP B 1 113 ? 11.422 -3.848 2.221 1 96.75 113 TRP B N 1
ATOM 3873 C CA . TRP B 1 113 ? 9.992 -3.586 2.346 1 96.75 113 TRP B CA 1
ATOM 3874 C C . TRP B 1 113 ? 9.609 -3.336 3.801 1 96.75 113 TRP B C 1
ATOM 3876 O O . TRP B 1 113 ? 8.438 -3.135 4.113 1 96.75 113 TRP B O 1
ATOM 3886 N N . GLY B 1 114 ? 10.508 -3.357 4.773 1 95.75 114 GLY B N 1
ATOM 3887 C CA . GLY B 1 114 ? 10.211 -3.074 6.168 1 95.75 114 GLY B CA 1
ATOM 3888 C C . GLY B 1 114 ? 10.398 -4.277 7.074 1 95.75 114 GLY B C 1
ATOM 3889 O O . GLY B 1 114 ? 10.148 -4.199 8.281 1 95.75 114 GLY B O 1
ATOM 3890 N N . GLY B 1 115 ? 10.82 -5.465 6.434 1 96.31 115 GLY B N 1
ATOM 3891 C CA . GLY B 1 115 ? 11.102 -6.664 7.211 1 96.31 115 GLY B CA 1
ATOM 3892 C C . GLY B 1 115 ? 10 -7.707 7.117 1 96.31 115 GLY B C 1
ATOM 3893 O O . GLY B 1 115 ? 8.82 -7.367 7.074 1 96.31 115 GLY B O 1
ATOM 3894 N N . LYS B 1 116 ? 10.414 -8.977 7.102 1 96.12 116 LYS B N 1
ATOM 3895 C CA . LYS B 1 116 ? 9.445 -10.07 7.074 1 96.12 116 LYS B CA 1
ATOM 3896 C C . LYS B 1 116 ? 8.797 -10.266 8.445 1 96.12 116 LYS B C 1
ATOM 3898 O O . LYS B 1 116 ? 9.438 -10.031 9.477 1 96.12 116 LYS B O 1
ATOM 3903 N N . LEU B 1 117 ? 7.59 -10.68 8.5 1 95.31 117 LEU B N 1
ATOM 3904 C CA . LEU B 1 117 ? 6.828 -10.938 9.719 1 95.31 117 LEU B CA 1
ATOM 3905 C C . LEU B 1 117 ? 6.82 -12.43 10.047 1 95.31 117 LEU B C 1
ATOM 3907 O O . LEU B 1 117 ? 6.445 -12.82 11.148 1 95.31 117 LEU B O 1
ATOM 3911 N N . ARG B 1 118 ? 7.227 -13.219 9.062 1 94.81 118 ARG B N 1
ATOM 3912 C CA . ARG B 1 118 ? 7.32 -14.664 9.234 1 94.81 118 ARG B CA 1
ATOM 3913 C C . ARG B 1 118 ? 8.445 -15.242 8.375 1 94.81 118 ARG B C 1
ATOM 3915 O O . ARG B 1 118 ? 8.75 -14.711 7.305 1 94.81 118 ARG B O 1
ATOM 3922 N N . GLU B 1 119 ? 8.961 -16.375 8.773 1 95.38 119 GLU B N 1
ATOM 3923 C CA . GLU B 1 119 ? 10.133 -16.969 8.141 1 95.38 119 GLU B CA 1
ATOM 3924 C C . GLU B 1 119 ? 9.719 -18.094 7.191 1 95.38 119 GLU B C 1
ATOM 3926 O O . GLU B 1 119 ? 10.523 -18.547 6.375 1 95.38 119 GLU B O 1
ATOM 3931 N N . ILE B 1 120 ? 8.508 -18.531 7.387 1 95.62 120 ILE B N 1
ATOM 3932 C CA . ILE B 1 120 ? 8.016 -19.688 6.633 1 95.62 120 ILE B CA 1
ATOM 3933 C C . ILE B 1 120 ? 6.625 -19.375 6.07 1 95.62 120 ILE B C 1
ATOM 3935 O O . ILE B 1 120 ? 5.785 -18.797 6.766 1 95.62 120 ILE B O 1
ATOM 3939 N N . ILE B 1 121 ? 6.395 -19.734 4.805 1 97 121 ILE B N 1
ATOM 3940 C CA . ILE B 1 121 ? 5.113 -19.484 4.156 1 97 121 ILE B CA 1
ATOM 3941 C C . ILE B 1 121 ? 4.504 -20.812 3.697 1 97 121 ILE B C 1
ATOM 3943 O O . ILE B 1 121 ? 5.168 -21.609 3.031 1 97 121 ILE B O 1
ATOM 3947 N N . PRO B 1 122 ? 3.258 -21.078 4.109 1 97 122 PRO B N 1
ATOM 3948 C CA . PRO B 1 122 ? 2.59 -22.266 3.566 1 97 122 PRO B CA 1
ATOM 3949 C C . PRO B 1 122 ? 2.334 -22.156 2.064 1 97 122 PRO B C 1
ATOM 3951 O O . PRO B 1 122 ? 2.133 -21.062 1.544 1 97 122 PRO B O 1
ATOM 3954 N N . VAL B 1 123 ? 2.371 -23.312 1.393 1 98 123 VAL B N 1
ATOM 3955 C CA . VAL B 1 123 ? 2.051 -23.391 -0.028 1 98 123 VAL B CA 1
ATOM 3956 C C . VAL B 1 123 ? 1.083 -24.547 -0.272 1 98 123 VAL B C 1
ATOM 3958 O O . VAL B 1 123 ? 1.002 -25.484 0.533 1 98 123 VAL B O 1
ATOM 3961 N N . TYR B 1 124 ? 0.301 -24.422 -1.267 1 98.25 124 TYR B N 1
ATOM 3962 C CA . TYR B 1 124 ? -0.545 -25.547 -1.682 1 98.25 124 TYR B CA 1
ATOM 3963 C C . TYR B 1 124 ? -0.144 -26.047 -3.062 1 98.25 124 TYR B C 1
ATOM 3965 O O . TYR B 1 124 ? 0.245 -25.25 -3.93 1 98.25 124 TYR B O 1
ATOM 3973 N N . ALA B 1 125 ? -0.226 -27.328 -3.264 1 97.94 125 ALA B N 1
ATOM 3974 C CA . ALA B 1 125 ? 0.096 -27.938 -4.551 1 97.94 125 ALA B CA 1
ATOM 3975 C C . ALA B 1 125 ? -1.023 -27.719 -5.562 1 97.94 125 ALA B C 1
ATOM 3977 O O . ALA B 1 125 ? -2.17 -28.109 -5.324 1 97.94 125 ALA B O 1
ATOM 3978 N N . SER B 1 126 ? -0.687 -27.094 -6.625 1 98.19 126 SER B N 1
ATOM 3979 C CA . SER B 1 126 ? -1.666 -26.797 -7.668 1 98.19 126 SER B CA 1
ATOM 3980 C C . SER B 1 126 ? -1.484 -27.719 -8.875 1 98.19 126 SER B C 1
ATOM 3982 O O . SER B 1 126 ? -0.375 -27.844 -9.398 1 98.19 126 SER B O 1
ATOM 3984 N N . PHE B 1 127 ? -2.598 -28.297 -9.328 1 97.69 127 PHE B N 1
ATOM 3985 C CA . PHE B 1 127 ? -2.549 -29.281 -10.406 1 97.69 127 PHE B CA 1
ATOM 3986 C C . PHE B 1 127 ? -3.363 -28.797 -11.602 1 97.69 127 PHE B C 1
ATOM 3988 O O . PHE B 1 127 ? -4.422 -28.188 -11.438 1 97.69 127 PHE B O 1
ATOM 3995 N N . GLN B 1 128 ? -2.811 -29.016 -12.773 1 95.81 128 GLN B N 1
ATOM 3996 C CA . GLN B 1 128 ? -3.639 -29.109 -13.969 1 95.81 128 GLN B CA 1
ATOM 3997 C C . GLN B 1 128 ? -4.199 -30.516 -14.133 1 95.81 128 GLN B C 1
ATOM 3999 O O . GLN B 1 128 ? -3.482 -31.438 -14.547 1 95.81 128 GLN B O 1
ATOM 4004 N N . SER B 1 129 ? -5.434 -30.688 -13.906 1 94.12 129 SER B N 1
ATOM 4005 C CA . SER B 1 129 ? -6 -32 -13.617 1 94.12 129 SER B CA 1
ATOM 4006 C C . SER B 1 129 ? -6.266 -32.781 -14.898 1 94.12 129 SER B C 1
ATOM 4008 O O . SER B 1 129 ? -6.398 -34 -14.867 1 94.12 129 SER B O 1
ATOM 4010 N N . TYR B 1 130 ? -6.367 -32.125 -15.953 1 96.38 130 TYR B N 1
ATOM 4011 C CA . TYR B 1 130 ? -6.809 -32.812 -17.172 1 96.38 130 TYR B CA 1
ATOM 4012 C C . TYR B 1 130 ? -5.617 -33.219 -18.016 1 96.38 130 TYR B C 1
ATOM 4014 O O . TYR B 1 130 ? -4.602 -32.531 -18.062 1 96.38 130 TYR B O 1
ATOM 4022 N N . SER B 1 131 ? -5.691 -34.375 -18.594 1 95.31 131 SER B N 1
ATOM 4023 C CA . SER B 1 131 ? -4.762 -34.844 -19.609 1 95.31 131 SER B CA 1
ATOM 4024 C C . SER B 1 131 ? -5.5 -35.469 -20.781 1 95.31 131 SER B C 1
ATOM 4026 O O . SER B 1 131 ? -6.719 -35.656 -20.719 1 95.31 131 SER B O 1
ATOM 4028 N N . ASN B 1 132 ? -4.812 -35.656 -21.875 1 91.31 132 ASN B N 1
ATOM 4029 C CA . ASN B 1 132 ? -5.43 -36.25 -23.062 1 91.31 132 ASN B CA 1
ATOM 4030 C C . ASN B 1 132 ? -5.473 -37.781 -22.969 1 91.31 132 ASN B C 1
ATOM 4032 O O . ASN B 1 132 ? -5.84 -38.438 -23.938 1 91.31 132 ASN B O 1
ATOM 4036 N N . LYS B 1 133 ? -5.266 -38.281 -21.891 1 92.75 133 LYS B N 1
ATOM 4037 C CA . LYS B 1 133 ? -5.32 -39.719 -21.656 1 92.75 133 LYS B CA 1
ATOM 4038 C C . LYS B 1 133 ? -6.742 -40.188 -21.359 1 92.75 133 LYS B C 1
ATOM 4040 O O . LYS B 1 133 ? -7.523 -39.438 -20.766 1 92.75 133 LYS B O 1
ATOM 4045 N N . GLU B 1 134 ? -6.965 -41.406 -21.734 1 93.12 134 GLU B N 1
ATOM 4046 C CA . GLU B 1 134 ? -8.266 -42 -21.422 1 93.12 134 GLU B CA 1
ATOM 4047 C C . GLU B 1 134 ? -8.445 -42.188 -19.922 1 93.12 134 GLU B C 1
ATOM 4049 O O . GLU B 1 134 ? -9.547 -42.031 -19.391 1 93.12 134 GLU B O 1
ATOM 4054 N N . ASP B 1 135 ? -7.402 -42.469 -19.25 1 96.31 135 ASP B N 1
ATOM 4055 C CA . ASP B 1 135 ? -7.441 -42.688 -17.812 1 96.31 135 ASP B CA 1
ATOM 4056 C C . ASP B 1 135 ? -6.996 -41.438 -17.062 1 96.31 135 ASP B C 1
ATOM 4058 O O . ASP B 1 135 ? -6.211 -41.5 -16.109 1 96.31 135 ASP B O 1
ATOM 4062 N N . TRP B 1 136 ? -7.438 -40.281 -17.547 1 96.25 136 TRP B N 1
ATOM 4063 C CA . TRP B 1 136 ? -6.973 -39 -17.031 1 96.25 136 TRP B CA 1
ATOM 4064 C C . TRP B 1 136 ? -7.27 -38.875 -15.539 1 96.25 136 TRP B C 1
ATOM 4066 O O . TRP B 1 136 ? -6.516 -38.219 -14.805 1 96.25 136 TRP B O 1
ATOM 4076 N N . ILE B 1 137 ? -8.359 -39.469 -14.977 1 98.06 137 ILE B N 1
ATOM 4077 C CA . ILE B 1 137 ? -8.68 -39.375 -13.555 1 98.06 137 ILE B CA 1
ATOM 4078 C C . ILE B 1 137 ? -7.613 -40.125 -12.75 1 98.06 137 ILE B C 1
ATOM 4080 O O . ILE B 1 137 ? -7.094 -39.594 -11.758 1 98.06 137 ILE B O 1
ATOM 4084 N N . GLN B 1 138 ? -7.312 -41.375 -13.203 1 97.56 138 GLN B N 1
ATOM 4085 C CA . GLN B 1 138 ? -6.273 -42.125 -12.523 1 97.56 138 GLN B CA 1
ATOM 4086 C C . GLN B 1 138 ? -4.93 -41.406 -12.578 1 97.56 138 GLN B C 1
ATOM 4088 O O . GLN B 1 138 ? -4.172 -41.438 -11.602 1 97.56 138 GLN B O 1
ATOM 4093 N N . HIS B 1 139 ? -4.656 -40.875 -13.734 1 96.94 139 HIS B N 1
ATOM 4094 C CA . HIS B 1 139 ? -3.432 -40.094 -13.883 1 96.94 139 HIS B CA 1
ATOM 4095 C C . HIS B 1 139 ? -3.387 -38.938 -12.891 1 96.94 139 HIS B C 1
ATOM 4097 O O . HIS B 1 139 ? -2.367 -38.719 -12.234 1 96.94 139 HIS B O 1
ATOM 4103 N N . SER B 1 140 ? -4.457 -38.188 -12.82 1 97.81 140 SER B N 1
ATOM 4104 C CA . SER B 1 140 ? -4.574 -37.094 -11.859 1 97.81 140 SER B CA 1
ATOM 4105 C C . SER B 1 140 ? -4.328 -37.594 -10.438 1 97.81 140 SER B C 1
ATOM 4107 O O . SER B 1 140 ? -3.561 -36.969 -9.688 1 97.81 140 SER B O 1
ATOM 4109 N N . LEU B 1 141 ? -4.953 -38.688 -10.031 1 98.19 141 LEU B N 1
ATOM 4110 C CA . LEU B 1 141 ? -4.816 -39.25 -8.688 1 98.19 141 L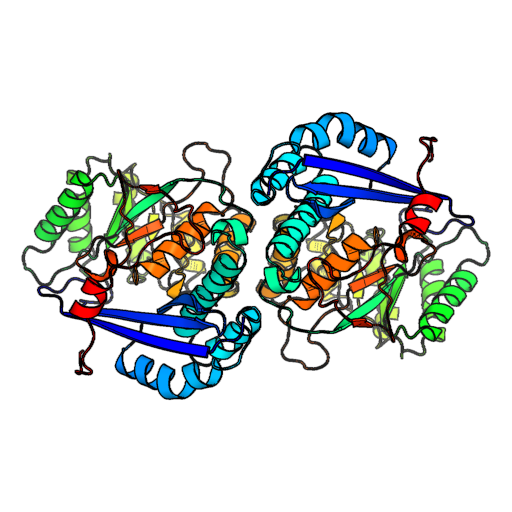EU B CA 1
ATOM 4111 C C . LEU B 1 141 ? -3.365 -39.594 -8.406 1 98.19 141 LEU B C 1
ATOM 4113 O O . LEU B 1 141 ? -2.881 -39.406 -7.285 1 98.19 141 LEU B O 1
ATOM 4117 N N . HIS B 1 142 ? -2.717 -40.125 -9.375 1 97.44 142 HIS B N 1
ATOM 4118 C CA . HIS B 1 142 ? -1.316 -40.5 -9.211 1 97.44 142 HIS B CA 1
ATOM 4119 C C . HIS B 1 142 ? -0.45 -39.281 -8.922 1 97.44 142 HIS B C 1
ATOM 4121 O O . HIS B 1 142 ? 0.399 -39.344 -8.023 1 97.44 142 HIS B O 1
ATOM 4127 N N . LEU B 1 143 ? -0.615 -38.25 -9.68 1 96.94 143 LEU B N 1
ATOM 4128 C CA . LEU B 1 143 ? 0.126 -37 -9.453 1 96.94 143 LEU B CA 1
ATOM 4129 C C . LEU B 1 143 ? -0.137 -36.469 -8.055 1 96.94 143 LEU B C 1
ATOM 4131 O O . LEU B 1 143 ? 0.786 -36 -7.375 1 96.94 143 LEU B O 1
ATOM 4135 N N . ILE B 1 144 ? -1.379 -36.469 -7.645 1 98 144 ILE B N 1
ATOM 4136 C CA . ILE B 1 144 ? -1.777 -35.969 -6.324 1 98 144 ILE B CA 1
ATOM 4137 C C . ILE B 1 144 ? -1.08 -36.781 -5.242 1 98 144 ILE B C 1
ATOM 4139 O O . ILE B 1 144 ? -0.55 -36.25 -4.277 1 98 144 ILE B O 1
ATOM 4143 N N . GLU B 1 145 ? -1.093 -38.094 -5.414 1 97.44 145 GLU B N 1
ATOM 4144 C CA . GLU B 1 145 ? -0.44 -38.969 -4.457 1 97.44 145 GLU B CA 1
ATOM 4145 C C . GLU B 1 145 ? 1.035 -38.625 -4.293 1 97.44 145 GLU B C 1
ATOM 4147 O O . GLU B 1 145 ? 1.56 -38.625 -3.176 1 97.44 145 GLU B O 1
ATOM 4152 N N . GLN B 1 146 ? 1.678 -38.375 -5.375 1 96.62 146 GLN B N 1
ATOM 4153 C CA . GLN B 1 146 ? 3.086 -38 -5.336 1 96.62 146 GLN B CA 1
ATOM 4154 C C . GLN B 1 146 ? 3.295 -36.719 -4.5 1 96.62 146 GLN B C 1
ATOM 4156 O O . GLN B 1 146 ? 4.262 -36.625 -3.74 1 96.62 146 GLN B O 1
ATOM 4161 N N . SER B 1 147 ? 2.436 -35.75 -4.645 1 96.62 147 SER B N 1
ATOM 4162 C CA . SER B 1 147 ? 2.559 -34.5 -3.906 1 96.62 147 SER B CA 1
ATOM 4163 C C . SER B 1 147 ? 2.275 -34.688 -2.422 1 96.62 147 SER B C 1
ATOM 4165 O O . SER B 1 147 ? 2.902 -34.062 -1.572 1 96.62 147 SER B O 1
ATOM 4167 N N . ILE B 1 148 ? 1.325 -35.562 -2.109 1 96.81 148 ILE B N 1
ATOM 4168 C CA . ILE B 1 148 ? 1.05 -35.906 -0.715 1 96.81 148 ILE B CA 1
ATOM 4169 C C . ILE B 1 148 ? 2.277 -36.562 -0.089 1 96.81 148 ILE B C 1
ATOM 4171 O O . ILE B 1 148 ? 2.674 -36.219 1.026 1 96.81 148 ILE B O 1
ATOM 4175 N N . THR B 1 149 ? 2.871 -37.438 -0.817 1 96.25 149 THR B N 1
ATOM 4176 C CA . THR B 1 149 ? 4.074 -38.125 -0.356 1 96.25 149 THR B CA 1
ATOM 4177 C C . THR B 1 149 ? 5.215 -37.125 -0.147 1 96.25 149 THR B C 1
ATOM 4179 O O . THR B 1 149 ? 6.023 -37.281 0.766 1 96.25 149 THR B O 1
ATOM 4182 N N . ALA B 1 150 ? 5.203 -36.062 -0.948 1 95.19 150 ALA B N 1
ATOM 4183 C CA . ALA B 1 150 ? 6.23 -35.031 -0.853 1 95.19 150 ALA B CA 1
ATOM 4184 C C . ALA B 1 150 ? 5.953 -34.094 0.319 1 95.19 150 ALA B C 1
ATOM 4186 O O . ALA B 1 150 ? 6.746 -33.188 0.601 1 95.19 150 ALA B O 1
ATOM 4187 N N . GLY B 1 151 ? 4.805 -34.25 0.94 1 95.88 151 GLY B N 1
ATOM 4188 C CA . GLY B 1 151 ? 4.582 -33.531 2.189 1 95.88 151 GLY B CA 1
ATOM 4189 C C . GLY B 1 151 ? 3.545 -32.438 2.076 1 95.88 151 GLY B C 1
ATOM 4190 O O . GLY B 1 151 ? 3.268 -31.75 3.053 1 95.88 151 GLY B O 1
ATOM 4191 N N . PHE B 1 152 ? 2.924 -32.281 0.919 1 97.25 152 PHE B N 1
ATOM 4192 C CA . PHE B 1 152 ? 1.873 -31.266 0.795 1 97.25 152 PHE B CA 1
ATOM 4193 C C . PHE B 1 152 ? 0.627 -31.688 1.564 1 97.25 152 PHE B C 1
ATOM 4195 O O . PHE B 1 152 ? 0.251 -32.875 1.552 1 97.25 152 PHE B O 1
ATOM 4202 N N . THR B 1 153 ? 0.024 -30.688 2.223 1 96.69 153 THR B N 1
ATOM 4203 C CA . THR B 1 153 ? -1.192 -30.953 2.982 1 96.69 153 THR B CA 1
ATOM 4204 C C . THR B 1 153 ? -2.361 -30.141 2.434 1 96.69 153 THR B C 1
ATOM 4206 O O . THR B 1 153 ? -3.482 -30.234 2.938 1 96.69 153 THR B O 1
ATOM 4209 N N . GLN B 1 154 ? -2.109 -29.312 1.477 1 98.06 154 GLN B N 1
ATOM 4210 C CA . GLN B 1 154 ? -3.111 -28.516 0.765 1 98.06 154 GLN B CA 1
ATOM 4211 C C . GLN B 1 154 ? -2.938 -28.641 -0.746 1 98.06 154 GLN B C 1
ATOM 4213 O O . GLN B 1 154 ? -1.815 -28.594 -1.253 1 98.06 154 GLN B O 1
ATOM 4218 N N . LEU B 1 155 ? -4.094 -28.828 -1.467 1 98.25 155 LEU B N 1
ATOM 4219 C CA . LEU B 1 155 ? -4.051 -29.062 -2.906 1 98.25 155 LEU B CA 1
ATOM 4220 C C . LEU B 1 155 ? -5.133 -28.266 -3.621 1 98.25 155 LEU B C 1
ATOM 4222 O O . LEU B 1 155 ? -6.164 -27.938 -3.029 1 98.25 155 LEU B O 1
ATOM 4226 N N . LYS B 1 156 ? -4.895 -27.953 -4.82 1 98.75 156 LYS B N 1
ATOM 4227 C CA . LYS B 1 156 ? -5.918 -27.406 -5.703 1 98.75 156 LYS B CA 1
ATOM 4228 C C . LYS B 1 156 ? -5.992 -28.188 -7.016 1 98.75 156 LYS B C 1
ATOM 4230 O O . LYS B 1 156 ? -4.969 -28.438 -7.652 1 98.75 156 LYS B O 1
ATOM 4235 N N . VAL B 1 157 ? -7.152 -28.578 -7.41 1 98.62 157 VAL B N 1
ATOM 4236 C CA . VAL B 1 157 ? -7.352 -29.281 -8.672 1 98.62 157 VAL B CA 1
ATOM 4237 C C . VAL B 1 157 ? -8.352 -28.531 -9.539 1 98.62 157 VAL B C 1
ATOM 4239 O O . VAL B 1 157 ? -9.023 -27.609 -9.062 1 98.62 157 VAL B O 1
ATOM 4242 N N . LYS B 1 158 ? -8.359 -28.859 -10.781 1 98.56 158 LYS B N 1
ATOM 4243 C CA . LYS B 1 158 ? -9.164 -28.141 -11.75 1 98.56 158 LYS B CA 1
ATOM 4244 C C . LYS B 1 158 ? -10.492 -28.859 -12 1 98.56 158 LYS B C 1
ATOM 4246 O O . LYS B 1 158 ? -10.547 -30.078 -12.047 1 98.56 158 LYS B O 1
ATOM 4251 N N . ILE B 1 159 ? -11.5 -28.094 -12.188 1 98.44 159 ILE B N 1
ATOM 4252 C CA . ILE B 1 159 ? -12.812 -28.516 -12.664 1 98.44 159 ILE B CA 1
ATOM 4253 C C . ILE B 1 159 ? -13.289 -27.594 -13.773 1 98.44 159 ILE B C 1
ATOM 4255 O O . ILE B 1 159 ? -12.609 -26.625 -14.109 1 98.44 159 ILE B O 1
ATOM 4259 N N . GLY B 1 160 ? -14.406 -27.891 -14.375 1 97.69 160 GLY B N 1
ATOM 4260 C CA . GLY B 1 160 ? -15.023 -27.016 -15.359 1 97.69 160 GLY B CA 1
ATOM 4261 C C . GLY B 1 160 ? -14.555 -27.281 -16.781 1 97.69 160 GLY B C 1
ATOM 4262 O O . GLY B 1 160 ? -15.078 -26.703 -17.734 1 97.69 160 GLY B O 1
ATOM 4263 N N . GLY B 1 161 ? -13.523 -28.172 -16.938 1 96.62 161 GLY B N 1
ATOM 4264 C CA . GLY B 1 161 ? -13.008 -28.484 -18.25 1 96.62 161 GLY B CA 1
ATOM 4265 C C . GLY B 1 161 ? -13.648 -29.703 -18.875 1 96.62 161 GLY B C 1
ATOM 4266 O O . GLY B 1 161 ? -13.406 -30.016 -20.047 1 96.62 161 GLY B O 1
ATOM 4267 N N . ARG B 1 162 ? -14.422 -30.484 -18.172 1 96.75 162 ARG B N 1
ATOM 4268 C CA . ARG B 1 162 ? -15.211 -31.625 -18.594 1 96.75 162 ARG B CA 1
ATOM 4269 C C . ARG B 1 162 ? -16.656 -31.5 -18.156 1 96.75 162 ARG B C 1
ATOM 4271 O O . ARG B 1 162 ? -17.062 -30.438 -17.656 1 96.75 162 ARG B O 1
ATOM 4278 N N . THR B 1 163 ? -17.484 -32.562 -18.5 1 96.38 163 THR B N 1
ATOM 4279 C CA . THR B 1 163 ? -18.859 -32.5 -18.031 1 96.38 163 THR B CA 1
ATOM 4280 C C . THR B 1 163 ? -18.906 -32.469 -16.5 1 96.38 163 THR B C 1
ATOM 4282 O O . THR B 1 163 ? -17.984 -32.906 -15.828 1 96.38 163 THR B O 1
ATOM 4285 N N . LEU B 1 164 ? -19.969 -31.812 -15.969 1 97.31 164 LEU B N 1
ATOM 4286 C CA . LEU B 1 164 ? -20.141 -31.719 -14.523 1 97.31 164 LEU B CA 1
ATOM 4287 C C . LEU B 1 164 ? -20.031 -33.094 -13.875 1 97.31 164 LEU B C 1
ATOM 4289 O O . LEU B 1 164 ? -19.391 -33.25 -12.828 1 97.31 164 LEU B O 1
ATOM 4293 N N . GLN B 1 165 ? -20.609 -34.094 -14.5 1 97.12 165 GLN B N 1
ATOM 4294 C CA . GLN B 1 165 ? -20.609 -35.469 -13.961 1 97.12 165 GLN B CA 1
ATOM 4295 C C . GLN B 1 165 ? -19.188 -36.031 -13.93 1 97.12 165 GLN B C 1
ATOM 4297 O O . GLN B 1 165 ? -18.781 -36.656 -12.945 1 97.12 165 GLN B O 1
ATOM 4302 N N . GLU B 1 166 ? -18.469 -35.812 -14.977 1 97.25 166 GLU B N 1
ATOM 4303 C CA . GLU B 1 166 ? -17.094 -36.281 -15.039 1 97.25 166 GLU B CA 1
ATOM 4304 C C . GLU B 1 166 ? -16.234 -35.594 -13.977 1 97.25 166 GLU B C 1
ATOM 4306 O O . GLU B 1 166 ? -15.438 -36.25 -13.305 1 97.25 166 GLU B O 1
ATOM 4311 N N . ASP B 1 167 ? -16.391 -34.312 -13.891 1 98.31 167 ASP B N 1
ATOM 4312 C CA . ASP B 1 167 ? -15.641 -33.562 -12.898 1 98.31 167 ASP B CA 1
ATOM 4313 C C . ASP B 1 167 ? -16 -34 -11.484 1 98.31 167 ASP B C 1
ATOM 4315 O O . ASP B 1 167 ? -15.125 -34.156 -10.633 1 98.31 167 ASP B O 1
ATOM 4319 N N . GLN B 1 168 ? -17.25 -34.188 -11.195 1 98.06 168 GLN B N 1
ATOM 4320 C CA . GLN B 1 168 ? -17.672 -34.656 -9.875 1 98.06 168 GLN B CA 1
ATOM 4321 C C . GLN B 1 168 ? -17.125 -36.031 -9.57 1 98.06 168 GLN B C 1
ATOM 4323 O O . GLN B 1 168 ? -16.719 -36.312 -8.438 1 98.06 168 GLN B O 1
ATOM 4328 N N . THR B 1 169 ? -17.125 -36.906 -10.586 1 98.06 169 THR B N 1
ATOM 4329 C CA . THR B 1 169 ? -16.516 -38.25 -10.43 1 98.06 169 THR B CA 1
ATOM 4330 C C . THR B 1 169 ? -15.047 -38.125 -10.062 1 98.06 169 THR B C 1
ATOM 4332 O O . THR B 1 169 ? -14.57 -38.812 -9.156 1 98.06 169 THR B O 1
ATOM 4335 N N . HIS B 1 170 ? -14.367 -37.281 -10.781 1 98.44 170 HIS B N 1
ATOM 4336 C CA . HIS B 1 170 ? -12.969 -37 -10.484 1 98.44 170 HIS B CA 1
ATOM 4337 C C . HIS B 1 170 ? -12.781 -36.531 -9.047 1 98.44 170 HIS B C 1
ATOM 4339 O O . HIS B 1 170 ? -11.953 -37.094 -8.312 1 98.44 170 HIS B O 1
ATOM 4345 N N . ILE B 1 171 ? -13.57 -35.594 -8.609 1 98.44 171 ILE B N 1
ATOM 4346 C CA . ILE B 1 171 ? -13.398 -35 -7.285 1 98.44 171 ILE B CA 1
ATOM 4347 C C . ILE B 1 171 ? -13.789 -36 -6.207 1 98.44 171 ILE B C 1
ATOM 4349 O O . ILE B 1 171 ? -13.172 -36.062 -5.141 1 98.44 171 ILE B O 1
ATOM 4353 N N . LEU B 1 172 ? -14.82 -36.812 -6.461 1 98 172 LEU B N 1
ATOM 4354 C CA . LEU B 1 172 ? -15.164 -37.875 -5.527 1 98 172 LEU B CA 1
ATOM 4355 C C . LEU B 1 172 ? -13.992 -38.844 -5.336 1 98 172 LEU B C 1
ATOM 4357 O O . LEU B 1 172 ? -13.703 -39.25 -4.215 1 98 172 LEU B O 1
ATOM 4361 N N . SER B 1 173 ? -13.32 -39.156 -6.422 1 98.06 173 SER B N 1
ATOM 4362 C CA . SER B 1 173 ? -12.148 -40.031 -6.352 1 98.06 173 SER B CA 1
ATOM 4363 C C . SER B 1 173 ? -11.016 -39.375 -5.57 1 98.06 173 SER B C 1
ATOM 4365 O O . SER B 1 173 ? -10.344 -40 -4.766 1 98.06 173 SER B O 1
ATOM 4367 N N . VAL B 1 174 ? -10.797 -38.094 -5.844 1 98.25 174 VAL B N 1
ATOM 4368 C CA . VAL B 1 174 ? -9.781 -37.312 -5.129 1 98.25 174 VAL B CA 1
ATOM 4369 C C . VAL B 1 174 ? -10.086 -37.312 -3.633 1 98.25 174 VAL B C 1
ATOM 4371 O O . VAL B 1 174 ? -9.211 -37.594 -2.812 1 98.25 174 VAL B O 1
ATOM 4374 N N . GLN B 1 175 ? -11.312 -37.031 -3.248 1 97.5 175 GLN B N 1
ATOM 4375 C CA . GLN B 1 175 ? -11.727 -36.969 -1.851 1 97.5 175 GLN B CA 1
ATOM 4376 C C . GLN B 1 175 ? -11.516 -38.312 -1.144 1 97.5 175 GLN B C 1
ATOM 4378 O O . GLN B 1 175 ? -11.102 -38.344 0.015 1 97.5 175 GLN B O 1
ATOM 4383 N N . SER B 1 176 ? -11.906 -39.312 -1.857 1 96.56 176 SER B N 1
ATOM 4384 C CA . SER B 1 176 ? -11.688 -40.656 -1.296 1 96.56 176 SER B CA 1
ATOM 4385 C C . SER B 1 176 ? -10.219 -40.875 -0.965 1 96.56 176 SER B C 1
ATOM 4387 O O . SER B 1 176 ? -9.891 -41.438 0.089 1 96.56 176 SER B O 1
ATOM 4389 N N . MET B 1 177 ? -9.406 -40.469 -1.828 1 96.38 177 MET B N 1
ATOM 4390 C CA . MET B 1 177 ? -7.961 -40.594 -1.629 1 96.38 177 MET B CA 1
ATOM 4391 C C . MET B 1 177 ? -7.496 -39.719 -0.46 1 96.38 177 MET B C 1
ATOM 4393 O O . MET B 1 177 ? -6.648 -40.156 0.328 1 96.38 177 MET B O 1
ATOM 4397 N N . LEU B 1 178 ? -7.996 -38.5 -0.297 1 96.75 178 LEU B N 1
ATOM 4398 C CA . LEU B 1 178 ? -7.555 -37.531 0.69 1 96.75 178 LEU B CA 1
ATOM 4399 C C . LEU B 1 178 ? -8.055 -37.906 2.084 1 96.75 178 LEU B C 1
ATOM 4401 O O . LEU B 1 178 ? -7.523 -37.406 3.086 1 96.75 178 LEU B O 1
ATOM 4405 N N . GLU B 1 179 ? -9.047 -38.75 2.227 1 90.56 179 GLU B N 1
ATOM 4406 C CA . GLU B 1 179 ? -9.664 -39.156 3.479 1 90.56 179 GLU B CA 1
ATOM 4407 C C . GLU B 1 179 ? -10.062 -37.969 4.332 1 90.56 179 GLU B C 1
ATOM 4409 O O . GLU B 1 179 ? -9.938 -38 5.559 1 90.56 179 GLU B O 1
ATOM 4414 N N . GLU B 1 180 ? -10.273 -36.875 3.75 1 86.38 180 GLU B N 1
ATOM 4415 C CA . GLU B 1 180 ? -10.703 -35.625 4.363 1 86.38 180 GLU B CA 1
ATOM 4416 C C . GLU B 1 180 ? -9.633 -35.094 5.305 1 86.38 180 GLU B C 1
ATOM 4418 O O . GLU B 1 180 ? -9.945 -34.344 6.234 1 86.38 180 GLU B O 1
ATOM 4423 N N . LYS B 1 181 ? -8.469 -35.5 5.117 1 91.75 181 LYS B N 1
ATOM 4424 C CA . LYS B 1 181 ? -7.363 -35.062 5.961 1 91.75 181 LYS B CA 1
ATOM 4425 C C . LYS B 1 181 ? -6.523 -34 5.258 1 91.75 181 LYS B C 1
ATOM 4427 O O . LYS B 1 181 ? -5.977 -33.125 5.906 1 91.75 181 LYS B O 1
ATOM 4432 N N . ILE B 1 182 ? -6.406 -34.156 4.008 1 96.75 182 ILE B N 1
ATOM 4433 C CA . ILE B 1 182 ? -5.703 -33.188 3.18 1 96.75 182 ILE B CA 1
ATOM 4434 C C . ILE B 1 182 ? -6.691 -32.156 2.643 1 96.75 182 ILE B C 1
ATOM 4436 O O . ILE B 1 182 ? -7.77 -32.5 2.156 1 96.75 182 ILE B O 1
ATOM 4440 N N . GLN B 1 183 ? -6.332 -30.875 2.756 1 97.81 183 GLN B N 1
ATOM 4441 C CA . GLN B 1 183 ? -7.25 -29.812 2.357 1 97.81 183 GLN B CA 1
ATOM 4442 C C . GLN B 1 183 ? -7.281 -29.656 0.84 1 97.81 183 GLN B C 1
ATOM 4444 O O . GLN B 1 183 ? -6.258 -29.812 0.172 1 97.81 183 GLN B O 1
ATOM 4449 N N . LEU B 1 184 ? -8.516 -29.328 0.299 1 98.44 184 LEU B N 1
ATOM 4450 C CA . LEU B 1 184 ? -8.719 -29.359 -1.145 1 98.44 184 LEU B CA 1
ATOM 4451 C C . LEU B 1 184 ? -9.406 -28.078 -1.619 1 98.44 184 LEU B C 1
ATOM 4453 O O . LEU B 1 184 ? -10.406 -27.656 -1.044 1 98.44 184 LEU B O 1
ATOM 4457 N N . ALA B 1 185 ? -8.812 -27.406 -2.602 1 98.69 185 ALA B N 1
ATOM 4458 C CA . ALA B 1 185 ? -9.453 -26.312 -3.34 1 98.69 185 ALA B CA 1
ATOM 4459 C C . ALA B 1 185 ? -9.797 -26.75 -4.762 1 98.69 185 ALA B C 1
ATOM 4461 O O . ALA B 1 185 ? -9.117 -27.594 -5.34 1 98.69 185 ALA B O 1
ATOM 4462 N N . LEU B 1 186 ? -10.859 -26.203 -5.277 1 98.75 186 LEU B N 1
ATOM 4463 C CA . LEU B 1 186 ? -11.266 -26.438 -6.656 1 98.75 186 LEU B CA 1
ATOM 4464 C C . LEU B 1 186 ? -11.219 -25.156 -7.465 1 98.75 186 LEU B C 1
ATOM 4466 O O . LEU B 1 186 ? -11.57 -24.078 -6.957 1 98.75 186 LEU B O 1
ATOM 4470 N N . ASP B 1 187 ? -10.844 -25.25 -8.688 1 98.81 187 ASP B N 1
ATOM 4471 C CA . ASP B 1 187 ? -10.758 -24.094 -9.578 1 98.81 187 ASP B CA 1
ATOM 4472 C C . ASP B 1 187 ? -11.469 -24.375 -10.906 1 98.81 187 ASP B C 1
ATOM 4474 O O . ASP B 1 187 ? -11.078 -25.266 -11.656 1 98.81 187 ASP B O 1
ATOM 4478 N N . ALA B 1 188 ? -12.477 -23.562 -11.203 1 98.62 188 ALA B N 1
ATOM 4479 C CA . ALA B 1 188 ? -13.312 -23.797 -12.375 1 98.62 188 ALA B CA 1
ATOM 4480 C C . ALA B 1 188 ? -12.906 -22.891 -13.531 1 98.62 188 ALA B C 1
ATOM 4482 O O . ALA B 1 188 ? -13.477 -22.969 -14.617 1 98.62 188 ALA B O 1
ATOM 4483 N N . ASN B 1 189 ? -11.914 -22.031 -13.32 1 97.88 189 ASN B N 1
ATOM 4484 C CA . ASN B 1 189 ? -11.414 -21.125 -14.336 1 97.88 189 ASN B CA 1
ATOM 4485 C C . ASN B 1 189 ? -12.547 -20.406 -15.062 1 97.88 189 ASN B C 1
ATOM 4487 O O . ASN B 1 189 ? -12.555 -20.328 -16.281 1 97.88 189 ASN B O 1
ATOM 4491 N N . GLN B 1 190 ? -13.516 -20.047 -14.336 1 98 190 GLN B N 1
ATOM 4492 C CA . GLN B 1 190 ? -14.617 -19.219 -14.805 1 98 190 GLN B CA 1
ATOM 4493 C C . GLN B 1 190 ? -15.492 -19.969 -15.805 1 98 190 GLN B C 1
ATOM 4495 O O . GLN B 1 190 ? -16.016 -19.375 -16.75 1 98 190 GLN B O 1
ATOM 4500 N N . SER B 1 191 ? -15.664 -21.234 -15.672 1 97.62 191 SER B N 1
ATOM 4501 C CA . SER B 1 191 ? -16.281 -22.047 -16.703 1 97.62 191 SER B CA 1
ATOM 4502 C C . SER B 1 191 ? -17.781 -22.203 -16.469 1 97.62 191 SER B C 1
ATOM 4504 O O . SER B 1 191 ? -18.516 -22.656 -17.344 1 97.62 191 SER B O 1
ATOM 4506 N N . TYR B 1 192 ? -18.297 -21.859 -15.297 1 97.75 192 TYR B N 1
ATOM 4507 C CA . TYR B 1 192 ? -19.672 -22.203 -14.938 1 97.75 192 TYR B CA 1
ATOM 4508 C C . TYR B 1 192 ? -20.562 -20.969 -15.016 1 97.75 192 TYR B C 1
ATOM 4510 O O . TYR B 1 192 ? -20.062 -19.844 -15.133 1 97.75 192 TYR B O 1
ATOM 4518 N N . ASP B 1 193 ? -21.828 -21.188 -15.039 1 96.19 193 ASP B N 1
ATOM 4519 C CA . ASP B 1 193 ? -22.797 -20.203 -14.57 1 96.19 193 ASP B CA 1
ATOM 4520 C C . ASP B 1 193 ? -23.172 -20.453 -13.117 1 96.19 193 ASP B C 1
ATOM 4522 O O . ASP B 1 193 ? -22.688 -21.391 -12.492 1 96.19 193 ASP B O 1
ATOM 4526 N N . ALA B 1 194 ? -23.969 -19.578 -12.547 1 96.31 194 ALA B N 1
ATOM 4527 C CA . ALA B 1 194 ? -24.312 -19.641 -11.125 1 96.31 194 ALA B CA 1
ATOM 4528 C C . ALA B 1 194 ? -25.062 -20.938 -10.805 1 96.31 194 ALA B C 1
ATOM 4530 O O . ALA B 1 194 ? -24.812 -21.562 -9.766 1 96.31 194 ALA B O 1
ATOM 4531 N N . SER B 1 195 ? -25.938 -21.344 -11.656 1 96.31 195 SER B N 1
ATOM 4532 C CA . SER B 1 195 ? -26.734 -22.547 -11.43 1 96.31 195 SER B CA 1
ATOM 4533 C C . SER B 1 195 ? -25.859 -23.797 -11.383 1 96.31 195 SER B C 1
ATOM 4535 O O . SER B 1 195 ? -26 -24.641 -10.492 1 96.31 195 SER B O 1
ATOM 4537 N N . THR B 1 196 ? -24.969 -23.891 -12.328 1 96.94 196 THR B N 1
ATOM 4538 C CA . THR B 1 196 ? -24.062 -25.031 -12.375 1 96.94 196 THR B CA 1
ATOM 4539 C C . THR B 1 196 ? -23.156 -25.047 -11.148 1 96.94 196 THR B C 1
ATOM 4541 O O . THR B 1 196 ? -22.953 -26.094 -10.539 1 96.94 196 THR B O 1
ATOM 4544 N N . ALA B 1 197 ? -22.578 -23.922 -10.797 1 98 197 ALA B N 1
ATOM 4545 C CA . ALA B 1 197 ? -21.703 -23.828 -9.633 1 98 197 ALA B CA 1
ATOM 4546 C C . ALA B 1 197 ? -22.422 -24.297 -8.367 1 98 197 ALA B C 1
ATOM 4548 O O . ALA B 1 197 ? -21.828 -25 -7.539 1 98 197 ALA B O 1
ATOM 4549 N N . ARG B 1 198 ? -23.625 -23.969 -8.211 1 97.38 198 ARG B N 1
ATOM 4550 C CA . ARG B 1 198 ? -24.391 -24.297 -7.016 1 97.38 198 ARG B CA 1
ATOM 4551 C C . ARG B 1 198 ? -24.625 -25.797 -6.898 1 97.38 198 ARG B C 1
ATOM 4553 O O . ARG B 1 198 ? -24.875 -26.312 -5.805 1 97.38 198 ARG B O 1
ATOM 4560 N N . GLN B 1 199 ? -24.562 -26.469 -7.996 1 96.94 199 GLN B N 1
ATOM 4561 C CA . GLN B 1 199 ? -24.781 -27.906 -7.984 1 96.94 199 GLN B CA 1
ATOM 4562 C C . GLN B 1 199 ? -23.672 -28.625 -7.207 1 96.94 199 GLN B C 1
ATOM 4564 O O . GLN B 1 199 ? -23.844 -29.766 -6.789 1 96.94 199 GLN B O 1
ATOM 4569 N N . TRP B 1 200 ? -22.578 -27.984 -7.047 1 97.88 200 TRP B N 1
ATOM 4570 C CA . TRP B 1 200 ? -21.469 -28.562 -6.305 1 97.88 200 TRP B CA 1
ATOM 4571 C C . TRP B 1 200 ? -21.766 -28.578 -4.809 1 97.88 200 TRP B C 1
ATOM 4573 O O . TRP B 1 200 ? -21.125 -29.312 -4.051 1 97.88 200 TRP B O 1
ATOM 4583 N N . ASN B 1 201 ? -22.656 -27.781 -4.359 1 97.25 201 ASN B N 1
ATOM 4584 C CA . ASN B 1 201 ? -22.875 -27.547 -2.934 1 97.25 201 ASN B CA 1
ATOM 4585 C C . ASN B 1 201 ? -23.281 -28.828 -2.209 1 97.25 201 ASN B C 1
ATOM 4587 O O . ASN B 1 201 ? -22.922 -29.016 -1.042 1 97.25 201 ASN B O 1
ATOM 4591 N N . ARG B 1 202 ? -24.031 -29.734 -2.857 1 95.75 202 ARG B N 1
ATOM 4592 C CA . ARG B 1 202 ? -24.438 -31 -2.252 1 95.75 202 ARG B CA 1
ATOM 4593 C C . ARG B 1 202 ? -23.234 -31.828 -1.844 1 95.75 202 ARG B C 1
ATOM 4595 O O . ARG B 1 202 ? -23.281 -32.562 -0.861 1 95.75 202 ARG B O 1
ATOM 4602 N N . LEU B 1 203 ? -22.203 -31.688 -2.604 1 96.44 203 LEU B N 1
ATOM 4603 C CA . LEU B 1 203 ? -20.969 -32.406 -2.285 1 96.44 203 LEU B CA 1
ATOM 4604 C C . LEU B 1 203 ? -20.156 -31.641 -1.242 1 96.44 203 LEU B C 1
ATOM 4606 O O . LEU B 1 203 ? -19.641 -32.219 -0.291 1 96.44 203 LEU B O 1
ATOM 4610 N N . PHE B 1 204 ? -20.094 -30.312 -1.373 1 97.31 204 PHE B N 1
ATOM 4611 C CA . PHE B 1 204 ? -19.312 -29.484 -0.46 1 97.31 204 PHE B CA 1
ATOM 4612 C C . PHE B 1 204 ? -19.812 -29.656 0.973 1 97.31 204 PHE B C 1
ATOM 4614 O O . PHE B 1 204 ? -19 -29.672 1.909 1 97.31 204 PHE B O 1
ATOM 4621 N N . GLU B 1 205 ? -21.016 -29.766 1.179 1 95.94 205 GLU B N 1
ATOM 4622 C CA . GLU B 1 205 ? -21.641 -29.875 2.5 1 95.94 205 GLU B CA 1
ATOM 4623 C C . GLU B 1 205 ? -21.141 -31.125 3.234 1 95.94 205 GLU B C 1
ATOM 4625 O O . GLU B 1 205 ? -21.172 -31.188 4.465 1 95.94 205 GLU B O 1
ATOM 4630 N N . ARG B 1 206 ? -20.641 -32.031 2.498 1 94.88 206 ARG B N 1
ATOM 4631 C CA . ARG B 1 206 ? -20.234 -33.312 3.08 1 94.88 206 ARG B CA 1
ATOM 4632 C C . ARG B 1 206 ? -18.781 -33.281 3.516 1 94.88 206 ARG B C 1
ATOM 4634 O O . ARG B 1 206 ? -18.328 -34.125 4.293 1 94.88 206 ARG B O 1
ATOM 4641 N N . TRP B 1 207 ? -18.094 -32.375 2.973 1 96.44 207 TRP B N 1
ATOM 4642 C CA . TRP B 1 207 ? -16.641 -32.438 3.104 1 96.44 207 TRP B CA 1
ATOM 4643 C C . TRP B 1 207 ? -16.141 -31.344 4.035 1 96.44 207 TRP B C 1
ATOM 4645 O O . TRP B 1 207 ? -16.281 -30.156 3.74 1 96.44 207 TRP B O 1
ATOM 4655 N N . PRO B 1 208 ? -15.461 -31.656 5.098 1 95.75 208 PRO B N 1
ATOM 4656 C CA . PRO B 1 208 ? -14.953 -30.656 6.047 1 95.75 208 PRO B CA 1
ATOM 4657 C C . PRO B 1 208 ? -13.609 -30.078 5.621 1 95.75 208 PRO B C 1
ATOM 4659 O O . PRO B 1 208 ? -13.148 -29.094 6.207 1 95.75 208 PRO B O 1
ATOM 4662 N N . ASN B 1 209 ? -12.977 -30.609 4.648 1 97.5 209 ASN B N 1
ATOM 4663 C CA . ASN B 1 209 ? -11.602 -30.266 4.34 1 97.5 209 ASN B CA 1
ATOM 4664 C C . ASN B 1 209 ? -11.516 -29.344 3.119 1 97.5 209 ASN B C 1
ATOM 4666 O O . ASN B 1 209 ? -10.469 -29.25 2.477 1 97.5 209 ASN B O 1
ATOM 4670 N N . MET B 1 210 ? -12.578 -28.625 2.777 1 97.81 210 MET B N 1
ATOM 4671 C CA . MET B 1 210 ? -12.57 -27.766 1.603 1 97.81 210 MET B CA 1
ATOM 4672 C C . MET B 1 210 ? -11.914 -26.422 1.924 1 97.81 210 MET B C 1
ATOM 4674 O O . MET B 1 210 ? -12.234 -25.797 2.939 1 97.81 210 MET B O 1
ATOM 4678 N N . LEU B 1 211 ? -11.031 -25.969 1.068 1 97.88 211 LEU B N 1
ATOM 4679 C CA . LEU B 1 211 ? -10.391 -24.656 1.199 1 97.88 211 LEU B CA 1
ATOM 4680 C C . LEU B 1 211 ? -11.242 -23.562 0.561 1 97.88 211 LEU B C 1
ATOM 4682 O O . LEU B 1 211 ? -11.633 -22.609 1.229 1 97.88 211 LEU B O 1
ATOM 4686 N N . TRP B 1 212 ? -11.43 -23.672 -0.801 1 98.69 212 TRP B N 1
ATOM 4687 C CA . TRP B 1 212 ? -12.227 -22.688 -1.517 1 98.69 212 TRP B CA 1
ATOM 4688 C C . TRP B 1 212 ? -12.641 -23.203 -2.889 1 98.69 212 TRP B C 1
ATOM 4690 O O . TRP B 1 212 ? -12.125 -24.219 -3.355 1 98.69 212 TRP B O 1
ATOM 4700 N N . LEU B 1 213 ? -13.68 -22.641 -3.404 1 98.75 213 LEU B N 1
ATOM 4701 C CA . LEU B 1 213 ? -14.008 -22.734 -4.824 1 98.75 213 LEU B CA 1
ATOM 4702 C C . LEU B 1 213 ? -13.508 -21.5 -5.57 1 98.75 213 LEU B C 1
ATOM 4704 O O . LEU B 1 213 ? -13.961 -20.375 -5.305 1 98.75 213 LEU B O 1
ATOM 4708 N N . GLU B 1 214 ? -12.633 -21.75 -6.488 1 98.81 214 GLU B N 1
ATOM 4709 C CA . GLU B 1 214 ? -11.977 -20.672 -7.219 1 98.81 214 GLU B CA 1
ATOM 4710 C C . GLU B 1 214 ? -12.641 -20.438 -8.57 1 98.81 214 GLU B C 1
ATOM 4712 O O . GLU B 1 214 ? -12.867 -21.375 -9.336 1 98.81 214 GLU B O 1
ATOM 4717 N N . GLU B 1 215 ? -12.984 -19.219 -8.836 1 98.69 215 GLU B N 1
ATOM 4718 C CA . GLU B 1 215 ? -13.453 -18.656 -10.102 1 98.69 215 GLU B CA 1
ATOM 4719 C C . GLU B 1 215 ? -14.5 -19.578 -10.742 1 98.69 215 GLU B C 1
ATOM 4721 O O . GLU B 1 215 ? -14.344 -19.984 -11.891 1 98.69 215 GLU B O 1
ATOM 4726 N N . PRO B 1 216 ? -15.609 -19.766 -10.047 1 98.31 216 PRO B N 1
ATOM 4727 C CA . PRO B 1 216 ? -16.672 -20.547 -10.68 1 98.31 216 PRO B CA 1
ATOM 4728 C C . PRO B 1 216 ? -17.234 -19.875 -11.938 1 98.31 216 PRO B C 1
ATOM 4730 O O . PRO B 1 216 ? -17.531 -20.562 -12.922 1 98.31 216 PRO B O 1
ATOM 4733 N N . LEU B 1 217 ? -17.297 -18.516 -11.93 1 97.31 217 LEU B N 1
ATOM 4734 C CA . LEU B 1 217 ? -17.875 -17.688 -12.977 1 97.31 217 LEU B CA 1
ATOM 4735 C C . LEU B 1 217 ? -16.906 -16.609 -13.43 1 97.31 217 LEU B C 1
ATOM 4737 O O . LEU B 1 217 ? -15.93 -16.312 -12.727 1 97.31 217 LEU B O 1
ATOM 4741 N N . PRO B 1 218 ? -17.219 -16.047 -14.648 1 96.81 218 PRO B N 1
ATOM 4742 C CA . PRO B 1 218 ? -16.438 -14.852 -14.969 1 96.81 218 PRO B CA 1
ATOM 4743 C C . PRO B 1 218 ? -16.484 -13.812 -13.859 1 96.81 218 PRO B C 1
ATOM 4745 O O . PRO B 1 218 ? -17.547 -13.547 -13.289 1 96.81 218 PRO B O 1
ATOM 4748 N N . MET B 1 219 ? -15.414 -13.156 -13.555 1 96.06 219 MET B N 1
ATOM 4749 C CA . MET B 1 219 ? -15.211 -12.367 -12.344 1 96.06 219 MET B CA 1
ATOM 4750 C C . MET B 1 219 ? -16.047 -11.086 -12.391 1 96.06 219 MET B C 1
ATOM 4752 O O . MET B 1 219 ? -16.281 -10.461 -11.359 1 96.06 219 MET B O 1
ATOM 4756 N N . ASP B 1 220 ? -16.453 -10.695 -13.617 1 95.31 220 ASP B N 1
ATOM 4757 C CA . ASP B 1 220 ? -17.203 -9.453 -13.727 1 95.31 220 ASP B CA 1
ATOM 4758 C C . ASP B 1 220 ? -18.656 -9.648 -13.336 1 95.31 220 ASP B C 1
ATOM 4760 O O . ASP B 1 220 ? -19.438 -8.695 -13.297 1 95.31 220 ASP B O 1
ATOM 4764 N N . ARG B 1 221 ? -19.047 -10.93 -13.07 1 97.12 221 ARG B N 1
ATOM 4765 C CA . ARG B 1 221 ? -20.406 -11.227 -12.617 1 97.12 221 ARG B CA 1
ATOM 4766 C C . ARG B 1 221 ? -20.516 -11.07 -11.102 1 97.12 221 ARG B C 1
ATOM 4768 O O . ARG B 1 221 ? -20.859 -12.023 -10.398 1 97.12 221 ARG B O 1
ATOM 4775 N N . VAL B 1 222 ? -20.438 -9.93 -10.586 1 97.88 222 VAL B N 1
ATOM 4776 C CA . VAL B 1 222 ? -20.281 -9.633 -9.164 1 97.88 222 VAL B CA 1
ATOM 4777 C C . VAL B 1 222 ? -21.547 -10.047 -8.414 1 97.88 222 VAL B C 1
ATOM 4779 O O . VAL B 1 222 ? -21.469 -10.656 -7.348 1 97.88 222 VAL B O 1
ATOM 4782 N N . ALA B 1 223 ? -22.703 -9.742 -8.938 1 97.38 223 ALA B N 1
ATOM 4783 C CA . ALA B 1 223 ? -23.969 -10.094 -8.289 1 97.38 223 ALA B CA 1
ATOM 4784 C C . ALA B 1 223 ? -24.094 -11.602 -8.109 1 97.38 223 ALA B C 1
ATOM 4786 O O . ALA B 1 223 ? -24.578 -12.07 -7.074 1 97.38 223 ALA B O 1
ATOM 4787 N N . ASP B 1 224 ? -23.688 -12.32 -9.109 1 98.06 224 ASP B N 1
ATOM 4788 C CA . ASP B 1 224 ? -23.734 -13.773 -9.031 1 98.06 224 ASP B CA 1
ATOM 4789 C C . ASP B 1 224 ? -22.75 -14.305 -7.996 1 98.06 224 ASP B C 1
ATOM 4791 O O . ASP B 1 224 ? -23.031 -15.297 -7.316 1 98.06 224 ASP B O 1
ATOM 4795 N N . TYR B 1 225 ? -21.625 -13.719 -7.895 1 98.44 225 TYR B N 1
ATOM 4796 C CA . TYR B 1 225 ? -20.672 -14.117 -6.867 1 98.44 225 TYR B CA 1
ATOM 4797 C C . TYR B 1 225 ? -21.25 -13.883 -5.473 1 98.44 225 TYR B C 1
ATOM 4799 O O . TYR B 1 225 ? -21.062 -14.695 -4.57 1 98.44 225 TYR B O 1
ATOM 4807 N N . LYS B 1 226 ? -21.875 -12.742 -5.281 1 97.44 226 LYS B N 1
ATOM 4808 C CA . LYS B 1 226 ? -22.547 -12.477 -4.012 1 97.44 226 LYS B CA 1
ATOM 4809 C C . LYS B 1 226 ? -23.562 -13.57 -3.686 1 97.44 226 LYS B C 1
ATOM 4811 O O . LYS B 1 226 ? -23.625 -14.047 -2.549 1 97.44 226 LYS B O 1
ATOM 4816 N N . LEU B 1 227 ? -24.312 -13.93 -4.664 1 97.12 227 LEU B N 1
ATOM 4817 C CA . LEU B 1 227 ? -25.297 -15 -4.52 1 97.12 227 LEU B CA 1
ATOM 4818 C C . LEU B 1 227 ? -24.609 -16.312 -4.141 1 97.12 227 LEU B C 1
ATOM 4820 O O . LEU B 1 227 ? -25.047 -17 -3.213 1 97.12 227 LEU B O 1
ATOM 4824 N N . LEU B 1 228 ? -23.547 -16.688 -4.828 1 98 228 LEU B N 1
ATOM 4825 C CA . LEU B 1 228 ? -22.828 -17.922 -4.57 1 98 228 LEU B CA 1
ATOM 4826 C C . LEU B 1 228 ? -22.219 -17.938 -3.168 1 98 228 LEU B C 1
ATOM 4828 O O . LEU B 1 228 ? -22.281 -18.938 -2.465 1 98 228 LEU B O 1
ATOM 4832 N N . ARG B 1 229 ? -21.625 -16.812 -2.832 1 97.44 229 ARG B N 1
ATOM 4833 C CA . ARG B 1 229 ? -21.016 -16.719 -1.512 1 97.44 229 ARG B CA 1
ATOM 4834 C C . ARG B 1 229 ? -22.047 -16.922 -0.411 1 97.44 229 ARG B C 1
ATOM 4836 O O . ARG B 1 229 ? -21.734 -17.5 0.636 1 97.44 229 ARG B O 1
ATOM 4843 N N . ALA B 1 230 ? -23.25 -16.484 -0.603 1 96.06 230 ALA B N 1
ATOM 4844 C CA . ALA B 1 230 ? -24.344 -16.625 0.368 1 96.06 230 ALA B CA 1
ATOM 4845 C C . ALA B 1 230 ? -24.875 -18.062 0.384 1 96.06 230 ALA B C 1
ATOM 4847 O O . ALA B 1 230 ? -25.469 -18.5 1.377 1 96.06 230 ALA B O 1
ATOM 4848 N N . THR B 1 231 ? -24.672 -18.812 -0.653 1 95.5 231 THR B N 1
ATOM 4849 C CA . THR B 1 231 ? -25.359 -20.078 -0.814 1 95.5 231 THR B CA 1
ATOM 4850 C C . THR B 1 231 ? -24.391 -21.25 -0.59 1 95.5 231 THR B C 1
ATOM 4852 O O . THR B 1 231 ? -24.766 -22.266 -0.013 1 95.5 231 THR B O 1
ATOM 4855 N N . LEU B 1 232 ? -23.172 -21.156 -1.043 1 97.19 232 LEU B N 1
ATOM 4856 C CA . LEU B 1 232 ? -22.219 -22.25 -0.938 1 97.19 232 LEU B CA 1
ATOM 4857 C C . LEU B 1 232 ? -21.656 -22.359 0.478 1 97.19 232 LEU B C 1
ATOM 4859 O O . LEU B 1 232 ? -21.484 -21.344 1.151 1 97.19 232 LEU B O 1
ATOM 4863 N N . THR B 1 233 ? -21.328 -23.516 0.876 1 96.88 233 THR B N 1
ATOM 4864 C CA . THR B 1 233 ? -20.891 -23.766 2.246 1 96.88 233 THR B CA 1
ATOM 4865 C C . THR B 1 233 ? -19.391 -23.594 2.375 1 96.88 233 THR B C 1
ATOM 4867 O O . THR B 1 233 ? -18.828 -23.719 3.471 1 96.88 233 THR B O 1
ATOM 4870 N N . ILE B 1 234 ? -18.688 -23.344 1.299 1 97.81 234 ILE B N 1
ATOM 4871 C CA . ILE B 1 234 ? -17.234 -23.172 1.341 1 97.81 234 ILE B CA 1
ATOM 4872 C C . ILE B 1 234 ? -16.875 -21.781 0.837 1 97.81 234 ILE B C 1
ATOM 4874 O O . ILE B 1 234 ? -17.656 -21.141 0.146 1 97.81 234 ILE B O 1
ATOM 4878 N N . PRO B 1 235 ? -15.672 -21.266 1.124 1 98.12 235 PRO B N 1
ATOM 4879 C CA . PRO B 1 235 ? -15.25 -19.938 0.675 1 98.12 235 PRO B CA 1
ATOM 4880 C C . PRO B 1 235 ? -15.164 -19.844 -0.845 1 98.12 235 PRO B C 1
ATOM 4882 O O . PRO B 1 235 ? -14.859 -20.828 -1.521 1 98.12 235 PRO B O 1
ATOM 4885 N N . ILE B 1 236 ? -15.414 -18.672 -1.345 1 98.56 236 ILE B N 1
ATOM 4886 C CA . ILE B 1 236 ? -15.281 -18.359 -2.762 1 98.56 236 ILE B CA 1
ATOM 4887 C C . ILE B 1 236 ? -14.031 -17.516 -2.982 1 98.56 236 ILE B C 1
ATOM 4889 O O . ILE B 1 236 ? -13.789 -16.547 -2.246 1 98.56 236 ILE B O 1
ATOM 4893 N N . ALA B 1 237 ? -13.227 -17.891 -4.004 1 98.69 237 ALA B N 1
ATOM 4894 C CA . ALA B 1 237 ? -11.961 -17.219 -4.27 1 98.69 237 ALA B CA 1
ATOM 4895 C C . ALA B 1 237 ? -11.844 -16.812 -5.738 1 98.69 237 ALA B C 1
ATOM 4897 O O . ALA B 1 237 ? -12.555 -17.359 -6.59 1 98.69 237 ALA B O 1
ATOM 4898 N N . GLY B 1 238 ? -11.016 -15.82 -6.016 1 98.44 238 GLY B N 1
ATOM 4899 C CA . GLY B 1 238 ? -10.766 -15.484 -7.41 1 98.44 238 GLY B CA 1
ATOM 4900 C C . GLY B 1 238 ? -9.984 -14.195 -7.582 1 98.44 238 GLY B C 1
ATOM 4901 O O . GLY B 1 238 ? -9.516 -13.609 -6.605 1 98.44 238 GLY B O 1
ATOM 4902 N N . GLY B 1 239 ? -9.75 -13.859 -8.898 1 97.81 239 GLY B N 1
ATOM 4903 C CA . GLY B 1 239 ? -9.148 -12.578 -9.258 1 97.81 239 GLY B CA 1
ATOM 4904 C C . GLY B 1 239 ? -7.754 -12.719 -9.844 1 97.81 239 GLY B C 1
ATOM 4905 O O . GLY B 1 239 ? -6.988 -11.75 -9.867 1 97.81 239 GLY B O 1
ATOM 4906 N N . GLU B 1 240 ? -7.367 -13.859 -10.289 1 97 240 GLU B N 1
ATOM 4907 C CA . GLU B 1 240 ? -5.992 -14.094 -10.734 1 97 240 GLU B CA 1
ATOM 4908 C C . GLU B 1 240 ? -5.672 -13.289 -11.992 1 97 240 GLU B C 1
ATOM 4910 O O . GLU B 1 240 ? -4.508 -12.992 -12.266 1 97 240 GLU B O 1
ATOM 4915 N N . ASN B 1 241 ? -6.73 -12.914 -12.734 1 95.19 241 ASN B N 1
ATOM 4916 C CA . ASN B 1 241 ? -6.492 -12.211 -13.992 1 95.19 241 ASN B CA 1
ATOM 4917 C C . ASN B 1 241 ? -6.727 -10.711 -13.852 1 95.19 241 ASN B C 1
ATOM 4919 O O . ASN B 1 241 ? -6.641 -9.969 -14.836 1 95.19 241 ASN B O 1
ATOM 4923 N N . LEU B 1 242 ? -7.109 -10.312 -12.672 1 96.69 242 LEU B N 1
ATOM 4924 C CA . LEU B 1 242 ? -7.262 -8.883 -12.438 1 96.69 242 LEU B CA 1
ATOM 4925 C C . LEU B 1 242 ? -5.902 -8.203 -12.32 1 96.69 242 LEU B C 1
ATOM 4927 O O . LEU B 1 242 ? -4.984 -8.742 -11.695 1 96.69 242 LEU B O 1
ATOM 4931 N N . GLN B 1 243 ? -5.766 -7.066 -12.938 1 94.62 243 GLN B N 1
ATOM 4932 C CA . GLN B 1 243 ? -4.449 -6.473 -13.148 1 94.62 243 GLN B CA 1
ATOM 4933 C C . GLN B 1 243 ? -4.176 -5.371 -12.125 1 94.62 243 GLN B C 1
ATOM 4935 O O . GLN B 1 243 ? -3.049 -5.23 -11.648 1 94.62 243 GLN B O 1
ATOM 4940 N N . LYS B 1 244 ? -5.184 -4.57 -11.836 1 95.56 244 LYS B N 1
ATOM 4941 C CA . LYS B 1 244 ? -5.02 -3.414 -10.953 1 95.56 244 LYS B CA 1
ATOM 4942 C C . LYS B 1 244 ? -5.836 -3.578 -9.68 1 95.56 244 LYS B C 1
ATOM 4944 O O . LYS B 1 244 ? -6.875 -4.238 -9.68 1 95.56 244 LYS B O 1
ATOM 4949 N N . SER B 1 245 ? -5.355 -2.945 -8.602 1 96.62 245 SER B N 1
ATOM 4950 C CA . SER B 1 245 ? -6.051 -2.967 -7.316 1 96.62 245 SER B CA 1
ATOM 4951 C C . SER B 1 245 ? -7.496 -2.502 -7.461 1 96.62 245 SER B C 1
ATOM 4953 O O . SER B 1 245 ? -8.406 -3.088 -6.871 1 96.62 245 SER B O 1
ATOM 4955 N N . ALA B 1 246 ? -7.734 -1.516 -8.289 1 96.19 246 ALA B N 1
ATOM 4956 C CA . ALA B 1 246 ? -9.062 -0.933 -8.469 1 96.19 246 ALA B CA 1
ATOM 4957 C C . ALA B 1 246 ? -10.031 -1.953 -9.055 1 96.19 246 ALA B C 1
ATOM 4959 O O . ALA B 1 246 ? -11.242 -1.881 -8.812 1 96.19 246 ALA B O 1
ATOM 4960 N N . GLU B 1 247 ? -9.523 -2.885 -9.812 1 97.19 247 GLU B N 1
ATOM 4961 C CA . GLU B 1 247 ? -10.375 -3.889 -10.453 1 97.19 247 GLU B CA 1
ATOM 4962 C C . GLU B 1 247 ? -10.961 -4.852 -9.422 1 97.19 247 GLU B C 1
ATOM 4964 O O . GLU B 1 247 ? -11.938 -5.551 -9.703 1 97.19 247 GLU B O 1
ATOM 4969 N N . PHE B 1 248 ? -10.414 -4.898 -8.227 1 97.88 248 PHE B N 1
ATOM 4970 C CA . PHE B 1 248 ? -10.922 -5.762 -7.168 1 97.88 248 PHE B CA 1
ATOM 4971 C C . PHE B 1 248 ? -12.047 -5.078 -6.398 1 97.88 248 PHE B C 1
ATOM 4973 O O . PHE B 1 248 ? -12.781 -5.727 -5.652 1 97.88 248 PHE B O 1
ATOM 4980 N N . LEU B 1 249 ? -12.234 -3.77 -6.531 1 97.25 249 LEU B N 1
ATOM 4981 C CA . LEU B 1 249 ? -13.117 -2.971 -5.691 1 97.25 249 LEU B CA 1
ATOM 4982 C C . LEU B 1 249 ? -14.562 -3.457 -5.801 1 97.25 249 LEU B C 1
ATOM 4984 O O . LEU B 1 249 ? -15.25 -3.6 -4.789 1 97.25 249 LEU B O 1
ATOM 4988 N N . PRO B 1 250 ? -15.055 -3.729 -7.023 1 96.88 250 PRO B N 1
ATOM 4989 C CA . PRO B 1 250 ? -16.453 -4.191 -7.094 1 96.88 250 PRO B CA 1
ATOM 4990 C C . PRO B 1 250 ? -16.688 -5.453 -6.266 1 96.88 250 PRO B C 1
ATOM 4992 O O . PRO B 1 250 ? -17.719 -5.566 -5.594 1 96.88 250 PRO B O 1
ATOM 4995 N N . LEU B 1 251 ? -15.703 -6.387 -6.301 1 97.5 251 LEU B N 1
ATOM 4996 C CA . LEU B 1 251 ? -15.82 -7.621 -5.531 1 97.5 251 LEU B CA 1
ATOM 4997 C C . LEU B 1 251 ? -15.766 -7.34 -4.035 1 97.5 251 LEU B C 1
ATOM 4999 O O . LEU B 1 251 ? -16.547 -7.891 -3.264 1 97.5 251 LEU B O 1
ATOM 5003 N N . LEU B 1 252 ? -14.867 -6.48 -3.648 1 97.56 252 LEU B N 1
ATOM 5004 C CA . LEU B 1 252 ? -14.609 -6.195 -2.24 1 97.56 252 LEU B CA 1
ATOM 5005 C C . LEU B 1 252 ? -15.742 -5.355 -1.646 1 97.56 252 LEU B C 1
ATOM 5007 O O . LEU B 1 252 ? -16.219 -5.641 -0.548 1 97.56 252 LEU B O 1
ATOM 5011 N N . LYS B 1 253 ? -16.234 -4.352 -2.314 1 96 253 LYS B N 1
ATOM 5012 C CA . LYS B 1 253 ? -17.281 -3.457 -1.839 1 96 253 LYS B CA 1
ATOM 5013 C C . LYS B 1 253 ? -18.578 -4.215 -1.591 1 96 253 LYS B C 1
ATOM 5015 O O . LYS B 1 253 ? -19.297 -3.93 -0.631 1 96 253 LYS B O 1
ATOM 5020 N N . ASP B 1 254 ? -18.812 -5.227 -2.447 1 95.44 254 ASP B N 1
ATOM 5021 C CA . ASP B 1 254 ? -20.094 -5.934 -2.398 1 95.44 254 ASP B CA 1
ATOM 5022 C C . ASP B 1 254 ? -19.969 -7.215 -1.576 1 95.44 254 ASP B C 1
ATOM 5024 O O . ASP B 1 254 ? -20.938 -7.973 -1.456 1 95.44 254 ASP B O 1
ATOM 5028 N N . GLY B 1 255 ? -18.781 -7.469 -1.099 1 96.25 255 GLY B N 1
ATOM 5029 C CA . GLY B 1 255 ? -18.609 -8.703 -0.351 1 96.25 255 GLY B CA 1
ATOM 5030 C C . GLY B 1 255 ? -18.828 -9.945 -1.19 1 96.25 255 GLY B C 1
ATOM 5031 O O . GLY B 1 255 ? -19.5 -10.883 -0.76 1 96.25 255 GLY B O 1
ATOM 5032 N N . ALA B 1 256 ? -18.234 -9.977 -2.363 1 97.62 256 ALA B N 1
ATOM 5033 C CA . ALA B 1 256 ? -18.547 -11 -3.357 1 97.62 256 ALA B CA 1
ATOM 5034 C C . ALA B 1 256 ? -17.578 -12.18 -3.256 1 97.62 256 ALA B C 1
ATOM 5036 O O . ALA B 1 256 ? -17.844 -13.25 -3.801 1 97.62 256 ALA B O 1
ATOM 5037 N N . VAL B 1 257 ? -16.516 -12.023 -2.553 1 98.25 257 VAL B N 1
ATOM 5038 C CA . VAL B 1 257 ? -15.531 -13.094 -2.424 1 98.25 257 VAL B CA 1
ATOM 5039 C C . VAL B 1 257 ? -15.031 -13.172 -0.982 1 98.25 257 VAL B C 1
ATOM 5041 O O . VAL B 1 257 ? -15.109 -12.188 -0.24 1 98.25 257 VAL B O 1
ATOM 5044 N N . ASP B 1 258 ? -14.531 -14.344 -0.637 1 98.19 258 ASP B N 1
ATOM 5045 C CA . ASP B 1 258 ? -13.922 -14.555 0.673 1 98.19 258 ASP B CA 1
ATOM 5046 C C . ASP B 1 258 ? -12.406 -14.414 0.604 1 98.19 258 ASP B C 1
ATOM 5048 O O . ASP B 1 258 ? -11.758 -14.07 1.599 1 98.19 258 ASP B O 1
ATOM 5052 N N . ILE B 1 259 ? -11.852 -14.695 -0.553 1 98.5 259 ILE B N 1
ATOM 5053 C CA . ILE B 1 259 ? -10.406 -14.734 -0.772 1 98.5 259 ILE B CA 1
ATOM 5054 C C . ILE B 1 259 ? -10.078 -14.125 -2.131 1 98.5 259 ILE B C 1
ATOM 5056 O O . ILE B 1 259 ? -10.68 -14.484 -3.145 1 98.5 259 ILE B O 1
ATOM 5060 N N . ILE B 1 260 ? -9.195 -13.164 -2.156 1 98.56 260 ILE B N 1
ATOM 5061 C CA . ILE B 1 260 ? -8.695 -12.711 -3.453 1 98.56 260 ILE B CA 1
ATOM 5062 C C . ILE B 1 260 ? -7.395 -13.438 -3.785 1 98.56 260 ILE B C 1
ATOM 5064 O O . ILE B 1 260 ? -6.617 -13.773 -2.889 1 98.56 260 ILE B O 1
ATOM 5068 N N . GLN B 1 261 ? -7.152 -13.648 -5.027 1 98.69 261 GLN B N 1
ATOM 5069 C CA . GLN B 1 261 ? -6.004 -14.438 -5.465 1 98.69 261 GLN B CA 1
ATOM 5070 C C . GLN B 1 261 ? -5.207 -13.695 -6.539 1 98.69 261 GLN B C 1
ATOM 5072 O O . GLN B 1 261 ? -5.023 -14.211 -7.645 1 98.69 261 GLN B O 1
ATOM 5077 N N . PRO B 1 262 ? -4.637 -12.508 -6.164 1 98.12 262 PRO B N 1
ATOM 5078 C CA . PRO B 1 262 ? -3.867 -11.766 -7.168 1 98.12 262 PRO B CA 1
ATOM 5079 C C . PRO B 1 262 ? -2.646 -12.539 -7.664 1 98.12 262 PRO B C 1
ATOM 5081 O O . PRO B 1 262 ? -2.035 -13.289 -6.902 1 98.12 262 PRO B O 1
ATOM 5084 N N . ASP B 1 263 ? -2.363 -12.398 -8.906 1 98.12 263 ASP B N 1
ATOM 5085 C CA . ASP B 1 263 ? -1.183 -12.961 -9.555 1 98.12 263 ASP B CA 1
ATOM 5086 C C . ASP B 1 263 ? -0.159 -11.875 -9.867 1 98.12 263 ASP B C 1
ATOM 5088 O O . ASP B 1 263 ? -0.447 -10.945 -10.625 1 98.12 263 ASP B O 1
ATOM 5092 N N . ILE B 1 264 ? 1.023 -11.992 -9.328 1 97.19 264 ILE B N 1
ATOM 5093 C CA . ILE B 1 264 ? 2.033 -10.945 -9.477 1 97.19 264 ILE B CA 1
ATOM 5094 C C . ILE B 1 264 ? 2.359 -10.75 -10.961 1 97.19 264 ILE B C 1
ATOM 5096 O O . ILE B 1 264 ? 2.676 -9.641 -11.391 1 97.19 264 ILE B O 1
ATOM 5100 N N . MET B 1 265 ? 2.205 -11.711 -11.797 1 95.56 265 MET B N 1
ATOM 5101 C CA . MET B 1 265 ? 2.52 -11.609 -13.219 1 95.56 265 MET B CA 1
ATOM 5102 C C . MET B 1 265 ? 1.466 -10.781 -13.953 1 95.56 265 MET B C 1
ATOM 5104 O O . MET B 1 265 ? 1.664 -10.398 -15.102 1 95.56 265 MET B O 1
ATOM 5108 N N . HIS B 1 266 ? 0.388 -10.562 -13.312 1 93.19 266 HIS B N 1
ATOM 5109 C CA . HIS B 1 266 ? -0.667 -9.773 -13.938 1 93.19 266 HIS B CA 1
ATOM 5110 C C . HIS B 1 266 ? -0.788 -8.398 -13.281 1 93.19 266 HIS B C 1
ATOM 5112 O O . HIS B 1 266 ? -1.595 -7.57 -13.711 1 93.19 266 HIS B O 1
ATOM 5118 N N . ALA B 1 267 ? 0.066 -8.125 -12.328 1 93.19 267 ALA B N 1
ATOM 5119 C CA . ALA B 1 267 ? -0.055 -6.906 -11.531 1 93.19 267 ALA B CA 1
ATOM 5120 C C . ALA B 1 267 ? 0.646 -5.73 -12.211 1 93.19 267 ALA B C 1
ATOM 5122 O O . ALA B 1 267 ? 1.228 -5.887 -13.289 1 93.19 267 ALA B O 1
ATOM 5123 N N . THR B 1 268 ? 0.516 -4.562 -11.641 1 90.69 268 THR B N 1
ATOM 5124 C CA . THR B 1 268 ? 1.169 -3.342 -12.094 1 90.69 268 THR B CA 1
ATOM 5125 C C . THR B 1 268 ? 2.52 -3.16 -11.406 1 90.69 268 THR B C 1
ATOM 5127 O O . THR B 1 268 ? 2.771 -2.125 -10.789 1 90.69 268 THR B O 1
ATOM 5130 N N . GLY B 1 269 ? 3.395 -4.184 -11.578 1 96.38 269 GLY B N 1
ATOM 5131 C CA . GLY B 1 269 ? 4.66 -4.164 -10.859 1 96.38 269 GLY B CA 1
ATOM 5132 C C . GLY B 1 269 ? 4.574 -4.805 -9.484 1 96.38 269 GLY B C 1
ATOM 5133 O O . GLY B 1 269 ? 3.48 -5.129 -9.016 1 96.38 269 GLY B O 1
ATOM 5134 N N . VAL B 1 270 ? 5.715 -4.961 -8.859 1 97.69 270 VAL B N 1
ATOM 5135 C CA . VAL B 1 270 ? 5.816 -5.57 -7.539 1 97.69 270 VAL B CA 1
ATOM 5136 C C . VAL B 1 270 ? 5.07 -4.723 -6.516 1 97.69 270 VAL B C 1
ATOM 5138 O O . VAL B 1 270 ? 4.355 -5.25 -5.664 1 97.69 270 VAL B O 1
ATOM 5141 N N . ASP B 1 271 ? 5.156 -3.447 -6.652 1 96.44 271 ASP B N 1
ATOM 5142 C CA . ASP B 1 271 ? 4.5 -2.543 -5.711 1 96.44 271 ASP B CA 1
ATOM 5143 C C . ASP B 1 271 ? 2.982 -2.607 -5.852 1 96.44 271 ASP B C 1
ATOM 5145 O O . ASP B 1 271 ? 2.262 -2.643 -4.852 1 96.44 271 ASP B O 1
ATOM 5149 N N . GLY B 1 272 ? 2.494 -2.57 -7.129 1 96.44 272 GLY B N 1
ATOM 5150 C CA . GLY B 1 272 ? 1.065 -2.73 -7.344 1 96.44 272 GLY B CA 1
ATOM 5151 C C . GLY B 1 272 ? 0.522 -4.039 -6.797 1 96.44 272 GLY B C 1
ATOM 5152 O O . GLY B 1 272 ? -0.578 -4.074 -6.242 1 96.44 272 GLY B O 1
ATOM 5153 N N . TYR B 1 273 ? 1.326 -5.066 -6.941 1 98.19 273 TYR B N 1
ATOM 5154 C CA . TYR B 1 273 ? 0.956 -6.367 -6.398 1 98.19 273 TYR B CA 1
ATOM 5155 C C . TYR B 1 273 ? 0.821 -6.309 -4.883 1 98.19 273 TYR B C 1
ATOM 5157 O O . TYR B 1 273 ? -0.192 -6.742 -4.324 1 98.19 273 TYR B O 1
ATOM 5165 N N . ARG B 1 274 ? 1.814 -5.754 -4.18 1 98.06 274 ARG B N 1
ATOM 5166 C CA . ARG B 1 274 ? 1.787 -5.621 -2.729 1 98.06 274 ARG B CA 1
ATOM 5167 C C . ARG B 1 274 ? 0.614 -4.758 -2.277 1 98.06 274 ARG B C 1
ATOM 5169 O O . ARG B 1 274 ? 0.005 -5.02 -1.239 1 98.06 274 ARG B O 1
ATOM 5176 N N . GLU B 1 275 ? 0.33 -3.736 -3.059 1 97.31 275 GLU B N 1
ATOM 5177 C CA . GLU B 1 275 ? -0.813 -2.873 -2.773 1 97.31 275 GLU B CA 1
ATOM 5178 C C . GLU B 1 275 ? -2.115 -3.668 -2.768 1 97.31 275 GLU B C 1
ATOM 5180 O O . GLU B 1 275 ? -2.975 -3.455 -1.909 1 97.31 275 GLU B O 1
ATOM 5185 N N . THR B 1 276 ? -2.256 -4.551 -3.707 1 98.38 276 THR B N 1
ATOM 5186 C CA . THR B 1 276 ? -3.459 -5.371 -3.801 1 98.38 276 THR B CA 1
ATOM 5187 C C . THR B 1 276 ? -3.578 -6.297 -2.592 1 98.38 276 THR B C 1
ATOM 5189 O O . THR B 1 276 ? -4.664 -6.449 -2.025 1 98.38 276 THR B O 1
ATOM 5192 N N . LEU B 1 277 ? -2.467 -6.914 -2.189 1 98.38 277 LEU B N 1
ATOM 5193 C CA . LEU B 1 277 ? -2.48 -7.758 -1.001 1 98.38 277 LEU B CA 1
ATOM 5194 C C . LEU B 1 277 ? -2.883 -6.957 0.231 1 98.38 277 LEU B C 1
ATOM 5196 O O . LEU B 1 277 ? -3.693 -7.414 1.039 1 98.38 277 LEU B O 1
ATOM 5200 N N . GLN B 1 278 ? -2.338 -5.773 0.349 1 97.5 278 GLN B N 1
ATOM 5201 C CA . GLN B 1 278 ? -2.672 -4.918 1.481 1 97.5 278 GLN B CA 1
ATOM 5202 C C . GLN B 1 278 ? -4.141 -4.508 1.449 1 97.5 278 GLN B C 1
ATOM 5204 O O . GLN B 1 278 ? -4.777 -4.371 2.496 1 97.5 278 GLN B O 1
ATOM 5209 N N . LEU B 1 279 ? -4.668 -4.254 0.239 1 98.06 279 LEU B N 1
ATOM 5210 C CA . LEU B 1 279 ? -6.074 -3.914 0.069 1 98.06 279 LEU B CA 1
ATOM 5211 C C . LEU B 1 279 ? -6.969 -4.988 0.682 1 98.06 279 LEU B C 1
ATOM 5213 O O . LEU B 1 279 ? -7.977 -4.672 1.319 1 98.06 279 LEU B O 1
ATOM 5217 N N . SER B 1 280 ? -6.605 -6.254 0.522 1 97.88 280 SER B N 1
ATOM 5218 C CA . SER B 1 280 ? -7.383 -7.336 1.125 1 97.88 280 SER B CA 1
ATOM 5219 C C . SER B 1 280 ? -7.438 -7.195 2.643 1 97.88 280 SER B C 1
ATOM 5221 O O . SER B 1 280 ? -8.492 -7.383 3.25 1 97.88 280 SER B O 1
ATOM 5223 N N . ARG B 1 281 ? -6.309 -6.82 3.254 1 96.94 281 ARG B N 1
ATOM 5224 C CA . ARG B 1 281 ? -6.266 -6.66 4.703 1 96.94 281 ARG B CA 1
ATOM 5225 C C . ARG B 1 281 ? -7.113 -5.473 5.148 1 96.94 281 ARG B C 1
ATOM 5227 O O . ARG B 1 281 ? -7.766 -5.527 6.191 1 96.94 281 ARG B O 1
ATOM 5234 N N . ILE B 1 282 ? -7.098 -4.422 4.355 1 96.94 282 ILE B N 1
ATOM 5235 C CA . ILE B 1 282 ? -7.914 -3.254 4.668 1 96.94 282 ILE B CA 1
ATOM 5236 C C . ILE B 1 282 ? -9.391 -3.65 4.703 1 96.94 282 ILE B C 1
ATOM 5238 O O . ILE B 1 282 ? -10.148 -3.18 5.559 1 96.94 282 ILE B O 1
ATOM 5242 N N . PHE B 1 283 ? -9.789 -4.535 3.838 1 97.06 283 PHE B N 1
ATOM 5243 C CA . PHE B 1 283 ? -11.172 -4.984 3.754 1 97.06 283 PHE B CA 1
ATOM 5244 C C . PHE B 1 283 ? -11.438 -6.125 4.727 1 97.06 283 PHE B C 1
ATOM 5246 O O . PHE B 1 283 ? -12.57 -6.586 4.863 1 97.06 283 PHE B O 1
ATOM 5253 N N . GLY B 1 284 ? -10.359 -6.68 5.336 1 95.25 284 GLY B N 1
ATOM 5254 C CA . GLY B 1 284 ? -10.508 -7.727 6.336 1 95.25 284 GLY B CA 1
ATOM 5255 C C . GLY B 1 284 ? -10.734 -9.102 5.73 1 95.25 284 GLY B C 1
ATOM 5256 O O . GLY B 1 284 ? -11.438 -9.93 6.312 1 95.25 284 GLY B O 1
ATOM 5257 N N . ILE B 1 285 ? -10.156 -9.32 4.57 1 96 285 ILE B N 1
ATOM 5258 C CA . ILE B 1 285 ? -10.375 -10.617 3.943 1 96 285 ILE B CA 1
ATOM 5259 C C . ILE B 1 285 ? -9.039 -11.289 3.654 1 96 285 ILE B C 1
ATOM 5261 O O . ILE B 1 285 ? -7.98 -10.672 3.801 1 96 285 ILE B O 1
ATOM 5265 N N . LYS B 1 286 ? -9.055 -12.523 3.203 1 97.19 286 LYS B N 1
ATOM 5266 C CA . LYS B 1 286 ? -7.883 -13.352 2.943 1 97.19 286 LYS B CA 1
ATOM 5267 C C . LYS B 1 286 ? -7.348 -13.117 1.533 1 97.19 286 LYS B C 1
ATOM 5269 O O . LYS B 1 286 ? -8.078 -12.648 0.656 1 97.19 286 LYS B O 1
ATOM 5274 N N . SER B 1 287 ? -6.109 -13.352 1.4 1 97.94 287 SER B N 1
ATOM 5275 C CA . SER B 1 287 ? -5.465 -13.312 0.092 1 97.94 287 SER B CA 1
ATOM 5276 C C . SER B 1 287 ? -4.527 -14.492 -0.102 1 97.94 287 SER B C 1
ATOM 5278 O O . SER B 1 287 ? -3.561 -14.656 0.648 1 97.94 287 SER B O 1
ATOM 5280 N N . SER B 1 288 ? -4.824 -15.328 -1.051 1 98.44 288 SER B N 1
ATOM 5281 C CA . SER B 1 288 ? -4.004 -16.469 -1.429 1 98.44 288 SER B CA 1
ATOM 5282 C C . SER B 1 288 ? -3.438 -16.312 -2.836 1 98.44 288 SER B C 1
ATOM 5284 O O . SER B 1 288 ? -4.129 -16.562 -3.822 1 98.44 288 SER B O 1
ATOM 5286 N N . PRO B 1 289 ? -2.191 -15.961 -2.99 1 98.12 289 PRO B N 1
ATOM 5287 C CA . PRO B 1 289 ? -1.611 -15.586 -4.281 1 98.12 289 PRO B CA 1
ATOM 5288 C C . PRO B 1 289 ? -1.631 -16.734 -5.293 1 98.12 289 PRO B C 1
ATOM 5290 O O . PRO B 1 289 ? -1.286 -17.859 -4.949 1 98.12 289 PRO B O 1
ATOM 5293 N N . HIS B 1 290 ? -2.074 -16.391 -6.434 1 98.19 290 HIS B N 1
ATOM 5294 C CA . HIS B 1 290 ? -1.928 -17.266 -7.598 1 98.19 290 HIS B CA 1
ATOM 5295 C C . HIS B 1 290 ? -0.552 -17.094 -8.234 1 98.19 290 HIS B C 1
ATOM 5297 O O . HIS B 1 290 ? -0.116 -15.977 -8.508 1 98.19 290 HIS B O 1
ATOM 5303 N N . THR B 1 291 ? 0.165 -18.188 -8.391 1 96 291 THR B N 1
ATOM 5304 C CA . THR B 1 291 ? 1.479 -18.172 -9.023 1 96 291 THR B CA 1
ATOM 5305 C C . THR B 1 291 ? 1.669 -19.391 -9.922 1 96 291 THR B C 1
ATOM 5307 O O . THR B 1 291 ? 2.133 -20.438 -9.469 1 96 291 THR B O 1
ATOM 5310 N N . PHE B 1 292 ? 1.398 -19.312 -11.18 1 89.81 292 PHE B N 1
ATOM 5311 C CA . PHE B 1 292 ? 1.487 -20.453 -12.094 1 89.81 292 PHE B CA 1
ATOM 5312 C C . PHE B 1 292 ? 2.688 -20.297 -13.016 1 89.81 292 PHE B C 1
ATOM 5314 O O . PHE B 1 292 ? 3.197 -21.297 -13.539 1 89.81 292 PHE B O 1
ATOM 5321 N N . ASP B 1 293 ? 3.318 -19.203 -13.141 1 79.81 293 ASP B N 1
ATOM 5322 C CA . ASP B 1 293 ? 4.141 -18.891 -14.312 1 79.81 293 ASP B CA 1
ATOM 5323 C C . ASP B 1 293 ? 5.621 -19.125 -14.016 1 79.81 293 ASP B C 1
ATOM 5325 O O . ASP B 1 293 ? 6.301 -19.844 -14.75 1 79.81 293 ASP B O 1
ATOM 5329 N N . GLY B 1 294 ? 6.152 -18.562 -13.078 1 91 294 GLY B N 1
ATOM 5330 C CA . GLY B 1 294 ? 7.602 -18.625 -12.984 1 91 294 GLY B CA 1
ATOM 5331 C C . GLY B 1 294 ? 8.109 -18.703 -11.555 1 91 294 GLY B C 1
ATOM 5332 O O . GLY B 1 294 ? 7.379 -18.391 -10.617 1 91 294 GLY B O 1
ATOM 5333 N N . ALA B 1 295 ? 9.414 -19.188 -11.516 1 95.81 295 ALA B N 1
ATOM 5334 C CA . ALA B 1 295 ? 10.055 -19.391 -10.219 1 95.81 295 ALA B CA 1
ATOM 5335 C C . ALA B 1 295 ? 10.328 -18.062 -9.523 1 95.81 295 ALA B C 1
ATOM 5337 O O . ALA B 1 295 ? 10.125 -17.938 -8.32 1 95.81 295 ALA B O 1
ATOM 5338 N N . LEU B 1 296 ? 10.742 -17.078 -10.312 1 97.69 296 LEU B N 1
ATOM 5339 C CA . LEU B 1 296 ? 11.062 -15.781 -9.703 1 97.69 296 LEU B CA 1
ATOM 5340 C C . LEU B 1 296 ? 9.797 -15.062 -9.266 1 97.69 296 LEU B C 1
ATOM 5342 O O . LEU B 1 296 ? 9.75 -14.492 -8.164 1 97.69 296 LEU B O 1
ATOM 5346 N N . SER B 1 297 ? 8.781 -15.094 -10.148 1 97.19 297 SER B N 1
ATOM 5347 C CA . SER B 1 297 ? 7.512 -14.477 -9.781 1 97.19 297 SER B CA 1
ATOM 5348 C C . SER B 1 297 ? 6.93 -15.125 -8.523 1 97.19 297 SER B C 1
ATOM 5350 O O . SER B 1 297 ? 6.402 -14.43 -7.652 1 97.19 297 SER B O 1
ATOM 5352 N N . ARG B 1 298 ? 7.027 -16.391 -8.383 1 97.44 298 ARG B N 1
ATOM 5353 C CA . ARG B 1 298 ? 6.566 -17.094 -7.188 1 97.44 298 ARG B CA 1
ATOM 5354 C C . ARG B 1 298 ? 7.352 -16.656 -5.957 1 97.44 298 ARG B C 1
ATOM 5356 O O . ARG B 1 298 ? 6.781 -16.484 -4.879 1 97.44 298 ARG B O 1
ATOM 5363 N N . LEU B 1 299 ? 8.672 -16.531 -6.121 1 98 299 LEU B N 1
ATOM 5364 C CA . LEU B 1 299 ? 9.5 -16.078 -5.016 1 98 299 LEU B CA 1
ATOM 5365 C C . LEU B 1 299 ? 9.047 -14.711 -4.52 1 98 299 LEU B C 1
ATOM 5367 O O . LEU B 1 299 ? 8.945 -14.484 -3.312 1 98 299 LEU B O 1
ATOM 5371 N N . TYR B 1 300 ? 8.766 -13.797 -5.41 1 98.38 300 TYR B N 1
ATOM 5372 C CA . TYR B 1 300 ? 8.312 -12.469 -5.023 1 98.38 300 TYR B CA 1
ATOM 5373 C C . TYR B 1 300 ? 6.949 -12.539 -4.34 1 98.38 300 TYR B C 1
ATOM 5375 O O . TYR B 1 300 ? 6.664 -11.75 -3.434 1 98.38 300 TYR B O 1
ATOM 5383 N N . ALA B 1 301 ? 6.094 -13.461 -4.816 1 98.5 301 ALA B N 1
ATOM 5384 C CA . ALA B 1 301 ? 4.832 -13.672 -4.113 1 98.5 301 ALA B CA 1
ATOM 5385 C C . ALA B 1 301 ? 5.07 -14.133 -2.68 1 98.5 301 ALA B C 1
ATOM 5387 O O . ALA B 1 301 ? 4.391 -13.68 -1.754 1 98.5 301 ALA B O 1
ATOM 5388 N N . LEU B 1 302 ? 6.02 -14.984 -2.508 1 98.31 302 LEU B N 1
ATOM 5389 C CA . LEU B 1 302 ? 6.379 -15.477 -1.184 1 98.31 302 LEU B CA 1
ATOM 5390 C C . LEU B 1 302 ? 6.922 -14.352 -0.312 1 98.31 302 LEU B C 1
ATOM 5392 O O . LEU B 1 302 ? 6.574 -14.242 0.865 1 98.31 302 LEU B O 1
ATOM 5396 N N . PHE B 1 303 ? 7.824 -13.5 -0.896 1 98.56 303 PHE B N 1
ATOM 5397 C CA . PHE B 1 303 ? 8.328 -12.344 -0.166 1 98.56 303 PHE B CA 1
ATOM 5398 C C . PHE B 1 303 ? 7.184 -11.453 0.302 1 98.56 303 PHE B C 1
ATOM 5400 O O . PHE B 1 303 ? 7.152 -11.031 1.459 1 98.56 303 PHE B O 1
ATOM 5407 N N . ALA B 1 304 ? 6.301 -11.195 -0.617 1 98.44 304 ALA B N 1
ATOM 5408 C CA . ALA B 1 304 ? 5.176 -10.312 -0.297 1 98.44 304 ALA B CA 1
ATOM 5409 C C . ALA B 1 304 ? 4.32 -10.906 0.817 1 98.44 304 ALA B C 1
ATOM 5411 O O . ALA B 1 304 ? 3.883 -10.195 1.721 1 98.44 304 ALA B O 1
ATOM 5412 N N . GLN B 1 305 ? 4.066 -12.203 0.733 1 98.19 305 GLN B N 1
ATOM 5413 C CA . GLN B 1 305 ? 3.291 -12.883 1.767 1 98.19 305 GLN B CA 1
ATOM 5414 C C . GLN B 1 305 ? 4.004 -12.828 3.115 1 98.19 305 GLN B C 1
ATOM 5416 O O . GLN B 1 305 ? 3.363 -12.68 4.156 1 98.19 305 GLN B O 1
ATOM 5421 N N . ALA B 1 306 ? 5.273 -12.953 3.105 1 97.5 306 ALA B N 1
ATOM 5422 C CA . ALA B 1 306 ? 6.07 -12.938 4.328 1 97.5 306 ALA B CA 1
ATOM 5423 C C . ALA B 1 306 ? 5.977 -11.586 5.027 1 97.5 306 ALA B C 1
ATOM 5425 O O . ALA B 1 306 ? 6.105 -11.492 6.25 1 97.5 306 ALA B O 1
ATOM 5426 N N . CYS B 1 307 ? 5.738 -10.555 4.277 1 97.25 307 CYS B N 1
ATOM 5427 C CA . CYS B 1 307 ? 5.719 -9.195 4.801 1 97.25 307 CYS B CA 1
ATOM 5428 C C . CYS B 1 307 ? 4.293 -8.727 5.051 1 97.25 307 CYS B C 1
ATOM 5430 O O . CYS B 1 307 ? 4.074 -7.617 5.539 1 97.25 307 CYS B O 1
ATOM 5432 N N . LEU B 1 308 ? 3.295 -9.539 4.711 1 96.94 308 LEU B N 1
ATOM 5433 C CA . LEU B 1 308 ? 1.889 -9.172 4.816 1 96.94 308 LEU B CA 1
ATOM 5434 C C . LEU B 1 308 ? 1.373 -9.391 6.234 1 96.94 308 LEU B C 1
ATOM 5436 O O . LEU B 1 308 ? 1.579 -10.453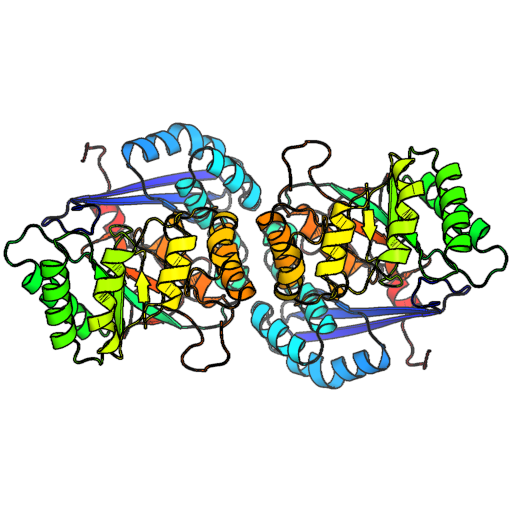 6.816 1 96.94 308 LEU B O 1
ATOM 5440 N N . PRO B 1 309 ? 0.722 -8.422 6.848 1 93.69 309 PRO B N 1
ATOM 5441 C CA . PRO B 1 309 ? 0.141 -8.625 8.18 1 93.69 309 PRO B CA 1
ATOM 5442 C C . PRO B 1 309 ? -0.882 -9.758 8.211 1 93.69 309 PRO B C 1
ATOM 5444 O O . PRO B 1 309 ? -1.501 -10.062 7.191 1 93.69 309 PRO B O 1
ATOM 5447 N N . PRO B 1 310 ? -1.079 -10.312 9.398 1 92.75 310 PRO B N 1
ATOM 5448 C CA . PRO B 1 310 ? -2.092 -11.367 9.5 1 92.75 310 PRO B CA 1
ATOM 5449 C C . PRO B 1 310 ? -3.51 -10.844 9.281 1 92.75 310 PRO B C 1
ATOM 5451 O O . PRO B 1 310 ? -3.795 -9.68 9.57 1 92.75 310 PRO B O 1
ATOM 5454 N N . TRP B 1 311 ? -4.355 -11.727 8.727 1 89.25 311 TRP B N 1
ATOM 5455 C CA . TRP B 1 311 ? -5.738 -11.312 8.516 1 89.25 311 TRP B CA 1
ATOM 5456 C C . TRP B 1 311 ? -6.562 -11.492 9.781 1 89.25 311 TRP B C 1
ATOM 5458 O O . TRP B 1 311 ? -7.637 -10.898 9.922 1 89.25 311 TRP B O 1
ATOM 5468 N N . SER B 1 312 ? -5.984 -12.328 10.648 1 87.62 312 SER B N 1
ATOM 5469 C CA . SER B 1 312 ? -6.695 -12.633 11.883 1 87.62 312 SER B CA 1
ATOM 5470 C C . SER B 1 312 ? -5.73 -12.844 13.039 1 87.62 312 SER B C 1
ATOM 5472 O O . SER B 1 312 ? -4.516 -12.93 12.836 1 87.62 312 SER B O 1
ATOM 5474 N N . LYS B 1 313 ? -6.199 -12.875 14.258 1 83.75 313 LYS B N 1
ATOM 5475 C CA . LYS B 1 313 ? -5.418 -13.133 15.461 1 83.75 313 LYS B CA 1
ATOM 5476 C C . LYS B 1 313 ? -5.277 -14.633 15.719 1 83.75 313 LYS B C 1
ATOM 5478 O O . LYS B 1 313 ? -4.605 -15.047 16.656 1 83.75 313 LYS B O 1
ATOM 5483 N N . MET B 1 314 ? -5.922 -15.375 14.875 1 82.25 314 MET B N 1
ATOM 5484 C CA . MET B 1 314 ? -5.871 -16.828 15.047 1 82.25 314 MET B CA 1
ATOM 5485 C C . MET B 1 314 ? -4.477 -17.359 14.734 1 82.25 314 MET B C 1
ATOM 5487 O O . MET B 1 314 ? -3.918 -17.078 13.68 1 82.25 314 MET B O 1
ATOM 5491 N N . ASN B 1 315 ? -3.838 -17.984 15.719 1 70.31 315 ASN B N 1
ATOM 5492 C CA . ASN B 1 315 ? -2.443 -18.406 15.648 1 70.31 315 ASN B CA 1
ATOM 5493 C C . ASN B 1 315 ? -2.174 -19.234 14.391 1 70.31 315 ASN B C 1
ATOM 5495 O O . ASN B 1 315 ? -1.242 -18.938 13.641 1 70.31 315 ASN B O 1
ATOM 5499 N N . ASP B 1 316 ? -2.852 -20.359 14.141 1 66.44 316 ASP B N 1
ATOM 5500 C CA . ASP B 1 316 ? -2.533 -21.297 13.078 1 66.44 316 ASP B CA 1
ATOM 5501 C C . ASP B 1 316 ? -3.098 -20.828 11.734 1 66.44 316 ASP B C 1
ATOM 5503 O O . ASP B 1 316 ? -2.875 -21.469 10.703 1 66.44 316 ASP B O 1
ATOM 5507 N N . ASP B 1 317 ? -3.676 -19.609 11.742 1 67.5 317 ASP B N 1
ATOM 5508 C CA . ASP B 1 317 ? -4.367 -19.188 10.531 1 67.5 317 ASP B CA 1
ATOM 5509 C C . ASP B 1 317 ? -3.984 -17.75 10.164 1 67.5 317 ASP B C 1
ATOM 5511 O O . ASP B 1 317 ? -4.773 -17.031 9.555 1 67.5 317 ASP B O 1
ATOM 5515 N N . ALA B 1 318 ? -2.801 -17.5 10.367 1 79.19 318 ALA B N 1
ATOM 5516 C CA . ALA B 1 318 ? -2.508 -16.078 10.312 1 79.19 318 ALA B CA 1
ATOM 5517 C C . ALA B 1 318 ? -2.107 -15.648 8.906 1 79.19 318 ALA B C 1
ATOM 5519 O O . ALA B 1 318 ? -2.104 -14.453 8.586 1 79.19 318 ALA B O 1
ATOM 5520 N N . ILE B 1 319 ? -1.768 -16.703 8.016 1 92.75 319 ILE B N 1
ATOM 5521 C CA . ILE B 1 319 ? -1.373 -16.344 6.656 1 92.75 319 ILE B CA 1
ATOM 5522 C C . ILE B 1 319 ? -1.862 -17.406 5.676 1 92.75 319 ILE B C 1
ATOM 5524 O O . ILE B 1 319 ? -1.843 -18.594 5.984 1 92.75 319 ILE B O 1
ATOM 5528 N N . GLU B 1 320 ? -2.363 -17 4.551 1 96.69 320 GLU B N 1
ATOM 5529 C CA . GLU B 1 320 ? -2.867 -17.875 3.498 1 96.69 320 GLU B CA 1
ATOM 5530 C C . GLU B 1 320 ? -1.725 -18.484 2.686 1 96.69 320 GLU B C 1
ATOM 5532 O O . GLU B 1 320 ? -0.662 -17.875 2.553 1 96.69 320 GLU B O 1
ATOM 5537 N N . PRO B 1 321 ? -1.971 -19.609 2.143 1 97.62 321 PRO B N 1
ATOM 5538 C CA . PRO B 1 321 ? -0.924 -20.266 1.359 1 97.62 321 PRO B CA 1
ATOM 5539 C C . PRO B 1 321 ? -0.74 -19.641 -0.023 1 97.62 321 PRO B C 1
ATOM 5541 O O . PRO B 1 321 ? -1.681 -19.062 -0.572 1 97.62 321 PRO B O 1
ATOM 5544 N N . VAL B 1 322 ? 0.477 -19.781 -0.531 1 98.44 322 VAL B N 1
ATOM 5545 C CA . VAL B 1 322 ? 0.808 -19.375 -1.893 1 98.44 322 VAL B CA 1
ATOM 5546 C C . VAL B 1 322 ? 0.75 -20.578 -2.82 1 98.44 322 VAL B C 1
ATOM 5548 O O . VAL B 1 322 ? 1.149 -21.688 -2.438 1 98.44 322 VAL B O 1
ATOM 5551 N N . GLU B 1 323 ? 0.249 -20.359 -3.982 1 98.56 323 GLU B N 1
ATOM 5552 C CA . GLU B 1 323 ? 0.182 -21.453 -4.957 1 98.56 323 GLU B CA 1
ATOM 5553 C C . GLU B 1 323 ? 1.574 -21.969 -5.301 1 98.56 323 GLU B C 1
ATOM 5555 O O . GLU B 1 323 ? 2.506 -21.188 -5.492 1 98.56 323 GLU B O 1
ATOM 5560 N N . TRP B 1 324 ? 1.694 -23.281 -5.391 1 97.81 324 TRP B N 1
ATOM 5561 C CA . TRP B 1 324 ? 2.902 -23.938 -5.871 1 97.81 324 TRP B CA 1
ATOM 5562 C C . TRP B 1 324 ? 2.584 -24.875 -7.035 1 97.81 324 TRP B C 1
ATOM 5564 O O . TRP B 1 324 ? 1.995 -25.938 -6.84 1 97.81 324 TRP B O 1
ATOM 5574 N N . ASP B 1 325 ? 2.973 -24.469 -8.195 1 96.69 325 ASP B N 1
ATOM 5575 C CA . ASP B 1 325 ? 2.791 -25.297 -9.391 1 96.69 325 ASP B CA 1
ATOM 5576 C C . ASP B 1 325 ? 3.615 -26.578 -9.297 1 96.69 325 ASP B C 1
ATOM 5578 O O . ASP B 1 325 ? 4.848 -26.531 -9.344 1 96.69 325 ASP B O 1
ATOM 5582 N N . VAL B 1 326 ? 2.936 -27.703 -9.258 1 96.06 326 VAL B N 1
ATOM 5583 C CA . VAL B 1 326 ? 3.658 -28.953 -9.078 1 96.06 326 VAL B CA 1
ATOM 5584 C C . VAL B 1 326 ? 3.699 -29.719 -10.406 1 96.06 326 VAL B C 1
ATOM 5586 O O . VAL B 1 326 ? 4.121 -30.875 -10.445 1 96.06 326 VAL B O 1
ATOM 5589 N N . MET B 1 327 ? 3.191 -29.109 -11.438 1 96.44 327 MET B N 1
ATOM 5590 C CA . MET B 1 327 ? 3.199 -29.766 -12.742 1 96.44 327 MET B CA 1
ATOM 5591 C C . MET B 1 327 ? 4.613 -29.812 -13.312 1 96.44 327 MET B C 1
ATOM 5593 O O . MET B 1 327 ? 5.5 -29.094 -12.852 1 96.44 327 MET B O 1
ATOM 5597 N N . GLU B 1 328 ? 4.777 -30.672 -14.305 1 94.81 328 GLU B N 1
ATOM 5598 C CA . GLU B 1 328 ? 6.059 -30.75 -14.992 1 94.81 328 GLU B CA 1
ATOM 5599 C C . GLU B 1 328 ? 6.449 -29.406 -15.602 1 94.81 328 GLU B C 1
ATOM 5601 O O . GLU B 1 328 ? 5.773 -28.906 -16.5 1 94.81 328 GLU B O 1
ATOM 5606 N N . ASN B 1 329 ? 7.43 -28.797 -15.086 1 95 329 ASN B N 1
ATOM 5607 C CA . ASN B 1 329 ? 8 -27.516 -15.469 1 95 329 ASN B CA 1
ATOM 5608 C C . ASN B 1 329 ? 9.438 -27.375 -14.977 1 95 329 ASN B C 1
ATOM 5610 O O . ASN B 1 329 ? 9.672 -27 -13.82 1 95 329 ASN B O 1
ATOM 5614 N N . PRO B 1 330 ? 10.406 -27.609 -15.836 1 94.31 330 PRO B N 1
ATOM 5615 C CA . PRO B 1 330 ? 11.797 -27.578 -15.398 1 94.31 330 PRO B CA 1
ATOM 5616 C C . PRO B 1 330 ? 12.219 -26.188 -14.891 1 94.31 330 PRO B C 1
ATOM 5618 O O . PRO B 1 330 ? 13.234 -26.062 -14.203 1 94.31 330 PRO B O 1
ATOM 5621 N N . PHE B 1 331 ? 11.484 -25.141 -15.211 1 94.31 331 PHE B N 1
ATOM 5622 C CA . PHE B 1 331 ? 11.844 -23.781 -14.82 1 94.31 331 PHE B CA 1
ATOM 5623 C C . PHE B 1 331 ? 11.648 -23.594 -13.32 1 94.31 331 PHE B C 1
ATOM 5625 O O . PHE B 1 331 ? 12.18 -22.641 -12.742 1 94.31 331 PHE B O 1
ATOM 5632 N N . THR B 1 332 ? 10.891 -24.453 -12.672 1 92.75 332 THR B N 1
ATOM 5633 C CA . THR B 1 332 ? 10.617 -24.359 -11.242 1 92.75 332 THR B CA 1
ATOM 5634 C C . THR B 1 332 ? 11.906 -24.484 -10.445 1 92.75 332 THR B C 1
ATOM 5636 O O . THR B 1 332 ? 12.047 -23.891 -9.367 1 92.75 332 THR B O 1
ATOM 5639 N N . SER B 1 333 ? 12.883 -25.188 -11.008 1 92.5 333 SER B N 1
ATOM 5640 C CA . SER B 1 333 ? 14.086 -25.516 -10.25 1 92.5 333 SER B CA 1
ATOM 5641 C C . SER B 1 333 ? 15.25 -24.625 -10.648 1 92.5 333 SER B C 1
ATOM 5643 O O . SER B 1 333 ? 16.391 -24.891 -10.273 1 92.5 333 SER B O 1
ATOM 5645 N N . ILE B 1 334 ? 14.938 -23.641 -11.414 1 95.06 334 ILE B N 1
ATOM 5646 C CA . ILE B 1 334 ? 16 -22.719 -11.82 1 95.06 334 ILE B CA 1
ATOM 5647 C C . ILE B 1 334 ? 16.484 -21.938 -10.602 1 95.06 334 ILE B C 1
ATOM 5649 O O . ILE B 1 334 ? 17.641 -21.484 -10.57 1 95.06 334 ILE B O 1
ATOM 5653 N N . LEU B 1 335 ? 15.617 -21.656 -9.68 1 94.19 335 LEU B N 1
ATOM 5654 C CA . LEU B 1 335 ? 15.977 -21.109 -8.375 1 94.19 335 LEU B CA 1
ATOM 5655 C C . LEU B 1 335 ? 16.016 -22.203 -7.312 1 94.19 335 LEU B C 1
ATOM 5657 O O . LEU B 1 335 ? 15.211 -23.125 -7.348 1 94.19 335 LEU B O 1
ATOM 5661 N N . SER B 1 336 ? 16.922 -22.062 -6.406 1 88.44 336 SER B N 1
ATOM 5662 C CA . SER B 1 336 ? 17.078 -23.062 -5.355 1 88.44 336 SER B CA 1
ATOM 5663 C C . SER B 1 336 ? 16.047 -22.875 -4.25 1 88.44 336 SER B C 1
ATOM 5665 O O . SER B 1 336 ? 16.406 -22.578 -3.105 1 88.44 336 SER B O 1
ATOM 5667 N N . LEU B 1 337 ? 14.812 -23.062 -4.5 1 91.44 337 LEU B N 1
ATOM 5668 C CA . LEU B 1 337 ? 13.711 -22.969 -3.545 1 91.44 337 LEU B CA 1
ATOM 5669 C C . LEU B 1 337 ? 12.766 -24.156 -3.678 1 91.44 337 LEU B C 1
ATOM 5671 O O . LEU B 1 337 ? 12.281 -24.453 -4.773 1 91.44 337 LEU B O 1
ATOM 5675 N N . LYS B 1 338 ? 12.578 -24.922 -2.631 1 90.69 338 LYS B N 1
ATOM 5676 C CA . LYS B 1 338 ? 11.68 -26.062 -2.652 1 90.69 338 LYS B CA 1
ATOM 5677 C C . LYS B 1 338 ? 10.812 -26.109 -1.396 1 90.69 338 LYS B C 1
ATOM 5679 O O . LYS B 1 338 ? 11.273 -25.766 -0.305 1 90.69 338 LYS B O 1
ATOM 5684 N N . PRO B 1 339 ? 9.617 -26.484 -1.595 1 94.69 339 PRO B N 1
ATOM 5685 C CA . PRO B 1 339 ? 8.766 -26.656 -0.412 1 94.69 339 PRO B CA 1
ATOM 5686 C C . PRO B 1 339 ? 9.188 -27.844 0.443 1 94.69 339 PRO B C 1
ATOM 5688 O O . PRO B 1 339 ? 9.633 -28.875 -0.09 1 94.69 339 PRO B O 1
ATOM 5691 N N . LEU B 1 340 ? 9.141 -27.672 1.754 1 92.75 340 LEU B N 1
ATOM 5692 C CA . LEU B 1 340 ? 9.32 -28.734 2.734 1 92.75 340 LEU B CA 1
ATOM 5693 C C . LEU B 1 340 ? 8.086 -28.875 3.611 1 92.75 340 LEU B C 1
ATOM 5695 O O . LEU B 1 340 ? 7.754 -27.984 4.391 1 92.75 340 LEU B O 1
ATOM 5699 N N . ASN B 1 341 ? 7.395 -30.016 3.432 1 93.31 341 ASN B N 1
ATOM 5700 C CA . ASN B 1 341 ? 6.188 -30.297 4.203 1 93.31 341 ASN B CA 1
ATOM 5701 C C . ASN B 1 341 ? 5.137 -29.203 4.008 1 93.31 341 ASN B C 1
ATOM 5703 O O . ASN B 1 341 ? 4.605 -28.672 4.98 1 93.31 341 ASN B O 1
ATOM 5707 N N . GLY B 1 342 ? 5.035 -28.797 2.838 1 95.31 342 GLY B N 1
ATOM 5708 C CA . GLY B 1 342 ? 3.977 -27.859 2.494 1 95.31 342 GLY B CA 1
ATOM 5709 C C . GLY B 1 342 ? 4.309 -26.422 2.861 1 95.31 342 GLY B C 1
ATOM 5710 O O . GLY B 1 342 ? 3.416 -25.578 2.938 1 95.31 342 GLY B O 1
ATOM 5711 N N . CYS B 1 343 ? 5.551 -26.109 3.137 1 96.75 343 CYS B N 1
ATOM 5712 C CA . CYS B 1 343 ? 5.98 -24.766 3.488 1 96.75 343 CYS B CA 1
ATOM 5713 C C . CYS B 1 343 ? 7.289 -24.406 2.789 1 96.75 343 CYS B C 1
ATOM 5715 O O . CYS B 1 343 ? 8.047 -25.297 2.398 1 96.75 343 CYS B O 1
ATOM 5717 N N . VAL B 1 344 ? 7.527 -23.141 2.611 1 96.81 344 VAL B N 1
ATOM 5718 C CA . VAL B 1 344 ? 8.766 -22.656 2.016 1 96.81 344 VAL B CA 1
ATOM 5719 C C . VAL B 1 344 ? 9.438 -21.672 2.967 1 96.81 344 VAL B C 1
ATOM 5721 O O . VAL B 1 344 ? 8.828 -20.688 3.387 1 96.81 344 VAL B O 1
ATOM 5724 N N . PRO B 1 345 ? 10.664 -21.953 3.391 1 96.69 345 PRO B N 1
ATOM 5725 C CA . PRO B 1 345 ? 11.414 -20.938 4.129 1 96.69 345 PRO B CA 1
ATOM 5726 C C . PRO B 1 345 ? 11.781 -19.734 3.264 1 96.69 345 PRO B C 1
ATOM 5728 O O . PRO B 1 345 ? 12.203 -19.891 2.115 1 96.69 345 PRO B O 1
ATOM 5731 N N . ILE B 1 346 ? 11.656 -18.562 3.775 1 96.75 346 ILE B N 1
ATOM 5732 C CA . ILE B 1 346 ? 11.977 -17.344 3.043 1 96.75 346 ILE B CA 1
ATOM 5733 C C . ILE B 1 346 ? 13.477 -17.078 3.094 1 96.75 346 ILE B C 1
ATOM 5735 O O . ILE B 1 346 ? 14.07 -17.031 4.176 1 96.75 346 ILE B O 1
ATOM 5739 N N . PRO B 1 347 ? 14.07 -16.875 1.969 1 95.62 347 PRO B N 1
ATOM 5740 C CA . PRO B 1 347 ? 15.508 -16.594 1.957 1 95.62 347 PRO B CA 1
ATOM 5741 C C . PRO B 1 347 ? 15.867 -15.328 2.719 1 95.62 347 PRO B C 1
ATOM 5743 O O . PRO B 1 347 ? 15.07 -14.391 2.775 1 95.62 347 PRO B O 1
ATOM 5746 N N . THR B 1 348 ? 17.078 -15.219 3.32 1 88.62 348 THR B N 1
ATOM 5747 C CA . THR B 1 348 ? 17.484 -14.094 4.152 1 88.62 348 THR B CA 1
ATOM 5748 C C . THR B 1 348 ? 18.656 -13.352 3.523 1 88.62 348 THR B C 1
ATOM 5750 O O . THR B 1 348 ? 19.062 -12.297 4.016 1 88.62 348 THR B O 1
ATOM 5753 N N . GLY B 1 349 ? 19.203 -13.781 2.459 1 93.94 349 GLY B N 1
ATOM 5754 C CA . GLY B 1 349 ? 20.375 -13.164 1.864 1 93.94 349 GLY B CA 1
ATOM 5755 C C . GLY B 1 349 ? 20.062 -11.852 1.164 1 93.94 349 GLY B C 1
ATOM 5756 O O . GLY B 1 349 ? 18.906 -11.453 1.069 1 93.94 349 GLY B O 1
ATOM 5757 N N . THR B 1 350 ? 21.156 -11.125 0.753 1 97.31 350 THR B N 1
ATOM 5758 C CA . THR B 1 350 ? 21.047 -9.859 0.049 1 97.31 350 THR B CA 1
ATOM 5759 C C . THR B 1 350 ? 20.312 -10.039 -1.276 1 97.31 350 THR B C 1
ATOM 5761 O O . THR B 1 350 ? 20.531 -11.016 -1.99 1 97.31 350 THR B O 1
ATOM 5764 N N . GLY B 1 351 ? 19.453 -9.062 -1.63 1 97.94 351 GLY B N 1
ATOM 5765 C CA . GLY B 1 351 ? 18.609 -9.227 -2.799 1 97.94 351 GLY B CA 1
ATOM 5766 C C . GLY B 1 351 ? 17.562 -10.305 -2.629 1 97.94 351 GLY B C 1
ATOM 5767 O O . GLY B 1 351 ? 16.812 -10.305 -1.646 1 97.94 351 GLY B O 1
ATOM 5768 N N . ILE B 1 352 ? 17.516 -11.18 -3.574 1 97.88 352 ILE B N 1
ATOM 5769 C CA . ILE B 1 352 ? 16.516 -12.242 -3.477 1 97.88 352 ILE B CA 1
ATOM 5770 C C . ILE B 1 352 ? 17.078 -13.398 -2.646 1 97.88 352 ILE B C 1
ATOM 5772 O O . ILE B 1 352 ? 16.328 -14.289 -2.244 1 97.88 352 ILE B O 1
ATOM 5776 N N . GLY B 1 353 ? 18.312 -13.438 -2.391 1 96.88 353 GLY B N 1
ATOM 5777 C CA . GLY B 1 353 ? 18.938 -14.344 -1.442 1 96.88 353 GLY B CA 1
ATOM 5778 C C . GLY B 1 353 ? 19 -15.781 -1.94 1 96.88 353 GLY B C 1
ATOM 5779 O O . GLY B 1 353 ? 19.078 -16.719 -1.143 1 96.88 353 GLY B O 1
ATOM 5780 N N . VAL B 1 354 ? 18.797 -15.984 -3.275 1 95.5 354 VAL B N 1
ATOM 5781 C CA . VAL B 1 354 ? 18.859 -17.328 -3.842 1 95.5 354 VAL B CA 1
ATOM 5782 C C . VAL B 1 354 ? 19.781 -17.328 -5.062 1 95.5 354 VAL B C 1
ATOM 5784 O O . VAL B 1 354 ? 20.031 -16.281 -5.664 1 95.5 354 VAL B O 1
ATOM 5787 N N . GLU B 1 355 ? 20.219 -18.484 -5.371 1 92.38 355 GLU B N 1
ATOM 5788 C CA . GLU B 1 355 ? 21.141 -18.641 -6.496 1 92.38 355 GLU B CA 1
ATOM 5789 C C . GLU B 1 355 ? 20.406 -19.125 -7.746 1 92.38 355 GLU B C 1
ATOM 5791 O O . GLU B 1 355 ? 19.406 -19.828 -7.652 1 92.38 355 GLU B O 1
ATOM 5796 N N . TRP B 1 356 ? 20.953 -18.703 -8.844 1 95.12 356 TRP B N 1
ATOM 5797 C CA . TRP B 1 356 ? 20.406 -19.109 -10.133 1 95.12 356 TRP B CA 1
ATOM 5798 C C . TRP B 1 356 ? 21.156 -20.328 -10.68 1 95.12 356 TRP B C 1
ATOM 5800 O O . TRP B 1 356 ? 22.391 -20.406 -10.578 1 95.12 356 TRP B O 1
ATOM 5810 N N . ASP B 1 357 ? 20.469 -21.297 -11.164 1 95.69 357 ASP B N 1
ATOM 5811 C CA . ASP B 1 357 ? 21.047 -22.422 -11.891 1 95.69 357 ASP B CA 1
ATOM 5812 C C . ASP B 1 357 ? 21.266 -22.062 -13.359 1 95.69 357 ASP B C 1
ATOM 5814 O O . ASP B 1 357 ? 20.422 -22.344 -14.203 1 95.69 357 ASP B O 1
ATOM 5818 N N . MET B 1 358 ? 22.406 -21.609 -13.656 1 94.94 358 MET B N 1
ATOM 5819 C CA . MET B 1 358 ? 22.719 -21.094 -15 1 94.94 358 MET B CA 1
ATOM 5820 C C . MET B 1 358 ? 22.766 -22.234 -16.016 1 94.94 358 MET B C 1
ATOM 5822 O O . MET B 1 358 ? 22.453 -22.047 -17.188 1 94.94 358 MET B O 1
ATOM 5826 N N . GLU B 1 359 ? 23.203 -23.391 -15.594 1 95.06 359 GLU B N 1
ATOM 5827 C CA . GLU B 1 359 ? 23.266 -24.547 -16.484 1 95.06 359 GLU B CA 1
ATOM 5828 C C . GLU B 1 359 ? 21.859 -24.938 -16.969 1 95.06 359 GLU B C 1
ATOM 5830 O O . GLU B 1 359 ? 21.672 -25.203 -18.156 1 95.06 359 GLU B O 1
ATOM 5835 N N . LYS B 1 360 ? 21 -24.938 -16.047 1 93.88 360 LYS B N 1
ATOM 5836 C CA . LYS B 1 360 ? 19.625 -25.25 -16.422 1 93.88 360 LYS B CA 1
ATOM 5837 C C . LYS B 1 360 ? 19.047 -24.188 -17.344 1 93.88 360 LYS B C 1
ATOM 5839 O O . LYS B 1 360 ? 18.281 -24.5 -18.266 1 93.88 360 LYS B O 1
ATOM 5844 N N . MET B 1 361 ? 19.312 -22.953 -17.094 1 94.5 361 MET B N 1
ATOM 5845 C CA . MET B 1 361 ? 18.828 -21.875 -17.938 1 94.5 361 MET B CA 1
ATOM 5846 C C . MET B 1 361 ? 19.328 -22.031 -19.375 1 94.5 361 MET B C 1
ATOM 5848 O O . MET B 1 361 ? 18.594 -21.812 -20.328 1 94.5 361 MET B O 1
ATOM 5852 N N . ASP B 1 362 ? 20.516 -22.469 -19.5 1 95.25 362 ASP B N 1
ATOM 5853 C CA . ASP B 1 362 ? 21.109 -22.656 -20.812 1 95.25 362 ASP B CA 1
ATOM 5854 C C . ASP B 1 362 ? 20.5 -23.859 -21.531 1 95.25 362 ASP B C 1
ATOM 5856 O O . ASP B 1 362 ? 20.281 -23.828 -22.75 1 95.25 362 ASP B O 1
ATOM 5860 N N . LYS B 1 363 ? 20.25 -24.844 -20.797 1 96 363 LYS B N 1
ATOM 5861 C CA . LYS B 1 363 ? 19.703 -26.078 -21.328 1 96 363 LYS B CA 1
ATOM 5862 C C . LYS B 1 363 ? 18.359 -25.844 -22.016 1 96 363 LYS B C 1
ATOM 5864 O O . LYS B 1 363 ? 18.031 -26.484 -23.016 1 96 363 LYS B O 1
ATOM 5869 N N . TYR B 1 364 ? 17.562 -24.906 -21.516 1 96.31 364 TYR B N 1
ATOM 5870 C CA . TYR B 1 364 ? 16.203 -24.75 -22 1 96.31 364 TYR B CA 1
ATOM 5871 C C . TYR B 1 364 ? 16.047 -23.438 -22.766 1 96.31 364 TYR B C 1
ATOM 5873 O O . TYR B 1 364 ? 14.922 -22.938 -22.922 1 96.31 364 TYR B O 1
ATOM 5881 N N . ARG B 1 365 ? 17.094 -22.938 -23.219 1 97.12 365 ARG B N 1
ATOM 5882 C CA . ARG B 1 365 ? 17.062 -21.688 -23.969 1 97.12 365 ARG B CA 1
ATOM 5883 C C . ARG B 1 365 ? 16.234 -21.844 -25.234 1 97.12 365 ARG B C 1
ATOM 5885 O O . ARG B 1 365 ? 16.344 -22.844 -25.938 1 97.12 365 ARG B O 1
ATOM 5892 N N . TRP B 1 366 ? 15.375 -20.906 -25.469 1 97.38 366 TRP B N 1
ATOM 5893 C CA . TRP B 1 366 ? 14.594 -20.859 -26.703 1 97.38 366 TRP B CA 1
ATOM 5894 C C . TRP B 1 366 ? 15.484 -20.5 -27.891 1 97.38 366 TRP B C 1
ATOM 5896 O O . TRP B 1 366 ? 16.281 -19.547 -27.812 1 97.38 366 TRP B O 1
ATOM 5906 N N . ASP B 1 367 ? 15.359 -21.156 -29 1 93.94 367 ASP B N 1
ATOM 5907 C CA . ASP B 1 367 ? 16.266 -20.984 -30.125 1 93.94 367 ASP B CA 1
ATOM 5908 C C . ASP B 1 367 ? 15.602 -20.172 -31.234 1 93.94 367 ASP B C 1
ATOM 5910 O O . ASP B 1 367 ? 16.125 -20.094 -32.344 1 93.94 367 ASP B O 1
ATOM 5914 N N . GLY B 1 368 ? 14.508 -19.656 -31 1 92.88 368 GLY B N 1
ATOM 5915 C CA . GLY B 1 368 ? 13.852 -18.844 -32 1 92.88 368 GLY B CA 1
ATOM 5916 C C . GLY B 1 368 ? 12.812 -19.594 -32.812 1 92.88 368 GLY B C 1
ATOM 5917 O O . GLY B 1 368 ? 12.117 -19.016 -33.625 1 92.88 368 GLY B O 1
ATOM 5918 N N . THR B 1 369 ? 12.664 -20.875 -32.5 1 91.25 369 THR B N 1
ATOM 5919 C CA . THR B 1 369 ? 11.734 -21.688 -33.281 1 91.25 369 THR B CA 1
ATOM 5920 C C . THR B 1 369 ? 10.289 -21.312 -32.969 1 91.25 369 THR B C 1
ATOM 5922 O O . THR B 1 369 ? 9.992 -20.844 -31.859 1 91.25 369 THR B O 1
ATOM 5925 N N . SER B 1 370 ? 9.508 -21.469 -33.938 1 88.88 370 SER B N 1
ATOM 5926 C CA . SER B 1 370 ? 8.078 -21.234 -33.719 1 88.88 370 SER B CA 1
ATOM 5927 C C . SER B 1 370 ? 7.441 -22.359 -32.906 1 88.88 370 SER B C 1
ATOM 5929 O O . SER B 1 370 ? 7.828 -23.516 -33.031 1 88.88 370 SER B O 1
ATOM 5931 N N . TYR B 1 371 ? 6.598 -21.984 -32.094 1 90.31 371 TYR B N 1
ATOM 5932 C CA . TYR B 1 371 ? 5.84 -22.938 -31.297 1 90.31 371 TYR B CA 1
ATOM 5933 C C . TYR B 1 371 ? 4.402 -22.484 -31.109 1 90.31 371 TYR B C 1
ATOM 5935 O O . TYR B 1 371 ? 4.098 -21.297 -31.266 1 90.31 371 TYR B O 1
ATOM 5943 N N . TYR B 1 372 ? 3.398 -23.547 -31 1 83.75 372 TYR B N 1
ATOM 5944 C CA . TYR B 1 372 ? 1.981 -23.234 -30.844 1 83.75 372 TYR B CA 1
ATOM 5945 C C . TYR B 1 372 ? 1.296 -24.219 -29.906 1 83.75 372 TYR B C 1
ATOM 5947 O O . TYR B 1 372 ? 1.688 -25.375 -29.828 1 83.75 372 TYR B O 1
#

Sequence (744 aa):
MRIEKVETFPMLYQLPQPYGDANGYKKYRSCYLFRITTKSGVEGWGECIDWLTTLEKGFQSRIVPYLLGKEATDRTQIVNTIKKWHQRVATGVSMALTEIVAKSAGLSVCDLWGGKLREIIPVYASFQSYSNKEDWIQHSLHLIEQSITAGFTQLKVKIGGRTLQEDQTHILSVQSMLEEKIQLALDANQSYDASTARQWNRLFERWPNMLWLEEPLPMDRVADYKLLRATLTIPIAGGENLQKSAEFLPLLKDGAVDIIQPDIMHATGVDGYRETLQLSRIFGIKSSPHTFDGALSRLYALFAQACLPPWSKMNDDAIEPVEWDVMENPFTSILSLKPLNGCVPIPTGTGIGVEWDMEKMDKYRWDGTSYYMRIEKVETFPMLYQLPQPYGDANGYKKYRSCYLFRITTKSGVEGWGECIDWLTTLEKGFQSRIVPYLLGKEATDRTQIVNTIKKWHQRVATGVSMALTEIVAKSAGLSVCDLWGGKLREIIPVYASFQSYSNKEDWIQHSLHLIEQSITAGFTQLKVKIGGRTLQEDQTHILSVQSMLEEKIQLALDANQSYDASTARQWNRLFERWPNMLWLEEPLPMDRVADYKLLRATLTIPIAGGENLQKSAEFLPLLKDGAVDIIQPDIMHATGVDGYRETLQLSRIFGIKSSPHTFDGALSRLYALFAQACLPPWSKMNDDAIEPVEWDVMENPFTSILSLKPLNGCVPIPTGTGIGVEWDMEKMDKYRWDGTSYY

Organism: Aneurinibacillus migulanus (NCBI:txid47500)

InterPro domains:
  IPR013341 Mandelate racemase, N-terminal domain [PF02746] (26-114)
  IPR013342 Mandelate racemase, C-terminal domain [PF13378] (144-359)
  IPR013342 Mandelate racemase, C-terminal domain [SM00922] (137-235)
  IPR029017 Enolase-like, N-terminal [G3DSA:3.30.390.10] (1-106)
  IPR029017 Enolase-like, N-terminal [SSF54826] (1-115)
  IPR036849 Enolase-like, C-terminal domain superfamily [G3DSA:3.20.20.120] (107-371)
  IPR036849 Enolase-like, C-terminal domain superfamily [SSF51604] (102-368)
  IPR046945 L-rhamnonate dehydratase-like [PTHR13794] (2-367)

Solvent-accessible surface area (backbone atoms only — not comparable to full-atom values): 37894 Å² total; per-residue (Å²): 98,36,28,61,46,74,48,77,48,48,29,45,42,77,44,93,66,46,33,17,46,43,91,43,72,41,53,58,50,64,41,38,34,34,39,42,27,24,72,87,64,51,58,15,54,24,45,31,70,69,64,60,71,60,49,52,51,44,36,68,71,44,51,46,67,63,48,50,69,37,51,44,46,40,39,50,63,53,30,58,55,39,36,77,78,37,41,28,53,13,16,10,49,33,40,11,32,50,24,29,54,13,41,71,35,68,24,21,47,41,38,64,75,26,23,59,79,48,60,63,43,46,32,25,41,35,46,57,39,42,44,90,50,94,58,22,59,62,51,36,50,50,55,51,50,52,43,44,74,60,33,38,51,31,36,31,39,46,30,53,57,58,56,71,67,56,39,49,52,44,49,53,54,49,47,63,74,38,68,64,71,38,32,38,27,42,32,17,73,34,56,38,54,68,71,62,51,54,63,50,35,76,56,50,71,72,48,87,29,62,60,30,44,25,25,45,36,56,81,86,47,43,72,53,33,31,52,45,50,74,68,38,86,56,43,32,28,37,50,46,82,45,40,50,58,48,71,47,42,69,37,61,76,63,58,23,54,50,25,42,14,51,15,54,68,38,10,63,16,57,64,40,34,49,50,36,57,49,50,30,50,51,72,62,34,45,55,35,38,39,39,81,74,48,43,64,55,37,48,52,51,49,47,50,56,25,50,48,78,57,63,46,88,48,81,95,57,29,71,60,39,35,45,34,62,68,57,97,53,81,60,50,64,32,37,82,66,70,68,58,60,26,23,32,73,60,64,78,35,57,14,77,37,68,56,74,39,62,66,59,53,59,72,31,45,52,85,77,71,86,80,132,97,35,28,61,44,73,47,78,48,49,28,46,44,77,44,93,67,46,34,15,45,45,90,43,73,42,52,57,50,63,42,37,35,34,40,42,27,23,71,87,65,51,57,14,53,25,46,32,71,70,65,60,71,60,49,53,50,45,36,69,71,45,49,47,67,63,48,51,68,36,51,45,48,40,38,51,63,53,29,60,55,37,36,76,77,38,42,28,53,12,16,10,49,35,42,12,31,48,24,30,54,14,42,71,36,68,24,20,49,38,39,64,74,27,23,58,78,48,59,62,43,47,32,26,41,34,45,57,38,41,43,89,50,92,57,22,58,62,51,36,49,52,57,51,50,53,43,44,73,61,32,36,50,30,36,32,38,47,29,54,57,57,56,72,68,56,38,51,52,43,49,52,53,49,46,63,72,39,68,63,71,39,32,38,26,40,32,17,73,34,55,38,53,67,72,62,50,55,63,49,35,77,56,51,72,71,47,90,30,61,60,30,44,26,25,45,36,56,80,87,46,41,71,53,34,31,52,45,52,75,67,40,84,54,42,32,28,36,50,46,82,44,40,50,58,49,71,47,41,69,38,62,75,64,58,23,54,51,26,41,15,51,16,55,67,38,11,64,14,57,64,39,33,48,50,38,55,50,48,29,49,51,73,62,35,43,55,35,39,40,40,80,74,49,44,66,56,36,48,52,52,49,45,48,56,25,50,49,77,56,64,46,87,48,80,97,57,29,71,59,40,35,45,35,63,68,55,98,52,81,59,50,64,34,39,79,66,69,67,57,60,25,24,31,74,59,65,77,35,56,13,76,36,67,56,74,40,63,68,58,53,60,73,31,45,51,84,78,72,86,81,132

Foldseek 3Di:
DFWADKAKQKFKAADPFWFAFLVDTDGIAIKIKMWIAHPVGQIFIFIADDDPLVVVCCCVPPLGVVRHGDDLVPLLVSLVVCCVVPQLVSQRSLRTSLLSVLQVVQFESLVVVVHFPDFKFFAEEEDRQATPDPVSLVVSLVLVVVVVVQQGQEYEYHDLNDDLVVRVVSVVVNCVVNVLRRAYEYENPANAALVSVLVCQVVVVVHPRYAEYENVHDPVPQVSLQVCCVRHPHFYEYDQQPAALVVCCSNLVSVSGQEYAHQSSRYSYLVRSLVNCQVCLVSLHAYAYEYAHAQSSQLSVVSSQRRRFFSDPDDVRRGHHYYDHPDDDLRNPQWPWDDHNRMTGQAGGRRSNIDGDVVSSVVRGDPSDDDD/DFWADKAKQKFKAADPFWFAFLVDTDGIAIKIKMWIAHPVGQIFIFIADDDVLVVVCCCVPPLGVVRHGDDLVPLLVSLVVCCVVPQLVSQRSLRTSLLSVLQVVQFESLVVVVHFPDFKFFAEEEDRQATPDPVSLVVSLVLVVVVVVQQGQEYEYHDLNDPLVVRVVSVVVNCVSNVLRRAYEYENPANAALVSVLVCQVVQVVHPRYAEYENVHDPVPQVSLQVCCVRHPHFYEYDQQPAALVVCCSNLVSVSGQEYAHQSSRYSYLVRSLVNCQVCLVSLHAYAYEYAHAQSSQLSVVSSQRRRFFSDPDDVRRHHHYYDHPDDDLRNPQWPWDDHNRMTGQAGGRRSNIDGDVVSSVVRGDPPDDDD